Protein 3CLO (pdb70)

B-factor: mean 45.01, std 9.76, range [19.08, 94.49]

Sequence (746 aa):
GDVLQKEIDEVYATHPTAHEALDNGIVEQHQQFVRSLTEVNGGCAVISDLSNRKSYVTVHPWANFLGLTPEEAALSVIDSDEDCCIYRRIHPEDLVEKRLEYKFFQKTFSSPGERLKYRGRCRLRNEKGVYQYIDNLVQIQNTPAGNVWLIFCLYSLSADQRPEQGIYATITQERGEVETLSLSEEHRNILSEREKEILRCIRKGLSSKEIAATLYISVNTVNRHRQNILEKLSVGNSIEACRAAELKLLGDVLQKEIDEVYATHPTAHEALDNGIVEQHQQFVRSLTEVNGGCAVISDLSNRKSYVTVHPWANFLGLTPEEAALSVIDSDEDCIYRRIHPEDLVEKRLEYKFFQKTFSSPGERLKYRGRCRLRNEKGVYQYIDNLVQIQNTPAGNVWLIFCLYSLSADQRPEQGIYATITQERGEVETLSLSEEHRNILSEREKEILRCIRKGLSSKEIAATLYISVNTVNRHRQNILEKLSVGNSIEACRRAAELKLLGDVLQKEIDEVYATHPTAHEALDGIVEQHQQFVRSLTEVNGGCAVISDLSNRKSYYVTVHPWANFLGLTPEEAALSVIDSDEDCIYRRIHPEDLVEKRLEYKFFQKTFSSPGERLKYRGRCRLRNEKGVYQYIDNLVQIQNTPAGNVWLIFCCLYSLSADQRPEQGIYATITQERGEVETLSLSEEHRNILSEREKEILRCIRKGLSSKEIAATLYISVNTVNRHRQNILEKLSVGNSIEACRAAELKLL

Radius of gyration: 34.43 Å; Cα contacts (8 Å, |Δi|>4): 1252; chains: 3; bounding box: 107×83×59 Å

InterPro domains:
  IPR000792 Transcription regulator LuxR, C-terminal [PF00196] (196-250)
  IPR000792 Transcription regulator LuxR, C-terminal [PR00038] (197-211)
  IPR000792 Transcription regulator LuxR, C-terminal [PR00038] (211-227)
  IPR000792 Transcription regulator LuxR, C-terminal [PR00038] (227-239)
  IPR000792 Transcription regulator LuxR, C-terminal [PS00622] (211-238)
  IPR000792 Transcription regulator LuxR, C-terminal [PS50043] (190-255)
  IPR000792 Transcription regulator LuxR, C-terminal [SM00421] (194-251)
  IPR000792 Transcription regulator LuxR, C-terminal [cd06170] (197-253)
  IPR016032 Signal transduction response regulator, C-terminal effector [SSF46894] (186-255)
  IPR036388 Winged helix-like DNA-binding domain superfamily [G3DSA:1.10.10.10] (194-257)

Nearest PDB structures (foldseek):
  3clo-assembly1_B  TM=9.961E-01  e=3.033E-45  Bacteroides thetaiotaomicron VPI-5482
  3clo-assembly2_C-2  TM=9.655E-01  e=2.442E-40  Bacteroides thetaiotaomicron VPI-5482
  6kju-assembly1_A  TM=3.813E-01  e=4.235E-06  Vibrio cholerae
  6ide-assembly1_A  TM=3.424E-01  e=2.225E-06  Vibrio cholerae
  8f5z-assembly1_B  TM=4.839E-01  e=1.791E-01  Arabidopsis thaliana

Solvent-accessible surface area: 35758 Å² total

Structure (mmCIF, N/CA/C/O backbone):
data_3CLO
#
_entry.id   3CLO
#
_cell.length_a   233.650
_cell.length_b   233.650
_cell.length_c   125.273
_cell.angle_alpha   90.000
_cell.angle_beta   90.000
_cell.angle_gamma   120.000
#
_symmetry.space_group_name_H-M   'H 3 2'
#
loop_
_entity.id
_entity.type
_entity.pdbx_description
1 polymer 'Transcriptional regulator'
2 non-polymer 'CHLORIDE ION'
3 non-polymer 'SODIUM ION'
4 non-polymer GLYCEROL
5 water water
#
loop_
_atom_site.group_PDB
_atom_site.id
_atom_site.type_symbol
_atom_site.label_atom_id
_atom_site.label_alt_id
_atom_site.label_comp_id
_atom_site.label_asym_id
_atom_site.label_entity_id
_atom_site.label_seq_id
_atom_site.pdbx_PDB_ins_code
_atom_site.Cartn_x
_atom_site.Cartn_y
_atom_site.Cartn_z
_atom_site.occupancy
_atom_site.B_iso_or_equiv
_atom_site.auth_seq_id
_atom_site.auth_comp_id
_atom_site.auth_asym_id
_atom_site.auth_atom_id
_atom_site.pdbx_PDB_model_num
ATOM 1 N N . GLY A 1 1 ? -6.435 45.469 28.742 1.00 50.70 0 GLY A N 1
ATOM 2 C CA . GLY A 1 1 ? -5.852 44.183 29.194 1.00 49.12 0 GLY A CA 1
ATOM 3 C C . GLY A 1 1 ? -5.616 44.197 30.686 1.00 47.01 0 GLY A C 1
ATOM 4 O O . GLY A 1 1 ? -5.326 45.246 31.264 1.00 47.72 0 GLY A O 1
ATOM 13 N N . ASP A 1 3 ? -4.059 44.035 34.293 1.00 37.73 2 ASP A N 1
ATOM 14 C CA . ASP A 1 3 ? -2.785 44.511 34.813 1.00 36.84 2 ASP A CA 1
ATOM 15 C C . ASP A 1 3 ? -2.932 44.825 36.299 1.00 36.00 2 ASP A C 1
ATOM 16 O O . ASP A 1 3 ? -4.036 44.881 36.803 1.00 35.44 2 ASP A O 1
ATOM 21 N N . VAL A 1 4 ? -1.828 45.072 36.990 1.00 34.98 3 VAL A N 1
ATOM 22 C CA . VAL A 1 4 ? -1.894 45.489 38.384 1.00 35.11 3 VAL A CA 1
ATOM 23 C C . VAL A 1 4 ? -1.037 46.730 38.633 1.00 34.76 3 VAL A C 1
ATOM 24 O O . VAL A 1 4 ? -0.147 47.044 37.862 1.00 34.45 3 VAL A O 1
ATOM 28 N N . LEU A 1 5 ? -1.370 47.454 39.691 1.00 35.28 4 LEU A N 1
ATOM 29 C CA . LEU A 1 5 ? -0.582 48.572 40.183 1.00 36.06 4 LEU A CA 1
ATOM 30 C C . LEU A 1 5 ? -0.469 49.779 39.244 1.00 37.85 4 LEU A C 1
ATOM 31 O O . LEU A 1 5 ? 0.401 50.615 39.428 1.00 37.33 4 LEU A O 1
ATOM 36 N N . GLN A 1 6 ? -1.367 49.906 38.275 1.00 38.09 5 GLN A N 1
ATOM 37 C CA . GLN A 1 6 ? -1.278 51.008 37.331 1.00 39.63 5 GLN A CA 1
ATOM 38 C C . GLN A 1 6 ? -1.549 52.361 37.988 1.00 39.76 5 GLN A C 1
ATOM 39 O O . GLN A 1 6 ? -0.836 53.342 37.724 1.00 37.41 5 GLN A O 1
ATOM 45 N N . LYS A 1 7 ? -2.531 52.406 38.885 1.00 38.78 6 LYS A N 1
ATOM 46 C CA . LYS A 1 7 ? -2.789 53.614 39.645 1.00 39.21 6 LYS A CA 1
ATOM 47 C C . LYS A 1 7 ? -1.604 53.957 40.544 1.00 38.37 6 LYS A C 1
ATOM 48 O O . LYS A 1 7 ? -1.176 55.099 40.581 1.00 37.84 6 LYS A O 1
ATOM 54 N N . GLU A 1 8 ? -1.087 52.980 41.283 1.00 38.65 7 GLU A N 1
ATOM 55 C CA . GLU A 1 8 ? 0.019 53.225 42.218 1.00 38.13 7 GLU A CA 1
ATOM 56 C C . GLU A 1 8 ? 1.275 53.722 41.511 1.00 38.38 7 GLU A C 1
ATOM 57 O O . GLU A 1 8 ? 1.975 54.595 42.033 1.00 35.15 7 GLU A O 1
ATOM 63 N N . ILE A 1 9 ? 1.565 53.149 40.342 1.00 37.54 8 ILE A N 1
ATOM 64 C CA . ILE A 1 9 ? 2.762 53.514 39.577 1.00 38.80 8 ILE A CA 1
ATOM 65 C C . ILE A 1 9 ? 2.608 54.934 39.033 1.00 40.59 8 ILE A C 1
ATOM 66 O O . ILE A 1 9 ? 3.535 55.737 39.185 1.00 40.68 8 ILE A O 1
ATOM 71 N N . ASP A 1 10 ? 1.432 55.253 38.468 1.00 41.48 9 ASP A N 1
ATOM 72 C CA . ASP A 1 10 ? 1.118 56.608 37.992 1.00 41.65 9 ASP A CA 1
ATOM 73 C C . ASP A 1 10 ? 1.237 57.651 39.088 1.00 41.47 9 ASP A C 1
ATOM 74 O O . ASP A 1 10 ? 1.620 58.776 38.808 1.00 38.66 9 ASP A O 1
ATOM 79 N N . GLU A 1 11 ? 0.877 57.290 40.315 1.00 41.14 10 GLU A N 1
ATOM 80 C CA . GLU A 1 11 ? 1.056 58.179 41.461 1.00 43.31 10 GLU A CA 1
ATOM 81 C C . GLU A 1 11 ? 2.534 58.442 41.764 1.00 43.24 10 GLU A C 1
ATOM 82 O O . GLU A 1 11 ? 2.882 59.543 42.180 1.00 43.08 10 GLU A O 1
ATOM 88 N N . VAL A 1 12 ? 3.392 57.436 41.580 1.00 42.32 11 VAL A N 1
ATOM 89 C CA . VAL A 1 12 ? 4.846 57.610 41.752 1.00 40.17 11 VAL A CA 1
ATOM 90 C C . VAL A 1 12 ? 5.359 58.601 40.701 1.00 40.58 11 VAL A C 1
ATOM 91 O O . VAL A 1 12 ? 6.050 59.566 41.040 1.00 40.60 11 VAL A O 1
ATOM 95 N N . TYR A 1 13 ? 4.966 58.398 39.448 1.00 38.29 12 TYR A N 1
ATOM 96 C CA . TYR A 1 13 ? 5.329 59.305 38.375 1.00 40.27 12 TYR A CA 1
ATOM 97 C C . TYR A 1 13 ? 4.894 60.747 38.654 1.00 42.64 12 TYR A C 1
ATOM 98 O O . TYR A 1 13 ? 5.639 61.704 38.378 1.00 43.54 12 TYR A O 1
ATOM 107 N N . ALA A 1 14 ? 3.676 60.887 39.171 1.00 41.82 13 ALA A N 1
ATOM 108 C CA . ALA A 1 14 ? 3.088 62.184 39.491 1.00 41.76 13 ALA A CA 1
ATOM 109 C C . ALA A 1 14 ? 3.865 62.929 40.576 1.00 40.88 13 ALA A C 1
ATOM 110 O O . ALA A 1 14 ? 3.711 64.130 40.695 1.00 38.96 13 ALA A O 1
ATOM 112 N N . THR A 1 15 ? 4.679 62.228 41.368 1.00 41.36 14 THR A N 1
ATOM 113 C CA . THR A 1 15 ? 5.511 62.887 42.389 1.00 40.72 14 THR A CA 1
ATOM 114 C C . THR A 1 15 ? 6.668 63.709 41.774 1.00 41.58 14 THR A C 1
ATOM 115 O O . THR A 1 15 ? 7.309 64.482 42.488 1.00 41.15 14 THR A O 1
ATOM 119 N N . HIS A 1 16 ? 6.929 63.522 40.471 1.00 40.38 15 HIS A N 1
ATOM 120 C CA . HIS A 1 16 ? 7.948 64.266 39.725 1.00 40.40 15 HIS A CA 1
ATOM 121 C C . HIS A 1 16 ? 7.364 65.058 38.555 1.00 41.03 15 HIS A C 1
ATOM 122 O O . HIS A 1 16 ? 7.670 64.761 37.398 1.00 40.47 15 HIS A O 1
ATOM 129 N N . PRO A 1 17 ? 6.528 66.072 38.845 1.00 41.42 16 PRO A N 1
ATOM 130 C CA . PRO A 1 17 ? 5.981 66.897 37.779 1.00 42.76 16 PRO A CA 1
ATOM 131 C C . PRO A 1 17 ? 7.060 67.689 37.042 1.00 42.74 16 PRO A C 1
ATOM 132 O O . PRO A 1 17 ? 8.027 68.115 37.648 1.00 42.86 16 PRO A O 1
ATOM 136 N N . THR A 1 18 ? 6.884 67.849 35.737 1.00 43.91 17 THR A N 1
ATOM 137 C CA . THR A 1 18 ? 7.837 68.528 34.872 1.00 44.78 17 THR A CA 1
ATOM 138 C C . THR A 1 18 ? 7.183 69.523 33.902 1.00 45.78 17 THR A C 1
ATOM 139 O O . THR A 1 18 ? 7.827 70.010 32.982 1.00 44.33 17 THR A O 1
ATOM 143 N N . ALA A 1 19 ? 5.910 69.840 34.113 1.00 48.72 18 ALA A N 1
ATOM 144 C CA . ALA A 1 19 ? 5.170 70.734 33.206 1.00 50.93 18 ALA A CA 1
ATOM 145 C C . ALA A 1 19 ? 5.777 72.137 33.172 1.00 51.92 18 ALA A C 1
ATOM 146 O O . ALA A 1 19 ? 5.767 72.810 32.143 1.00 51.42 18 ALA A O 1
ATOM 148 N N . HIS A 1 20 ? 6.323 72.548 34.313 1.00 52.77 19 HIS A N 1
ATOM 149 C CA . HIS A 1 20 ? 6.983 73.849 34.473 1.00 52.13 19 HIS A CA 1
ATOM 150 C C . HIS A 1 20 ? 8.347 73.981 33.776 1.00 52.39 19 HIS A C 1
ATOM 151 O O . HIS A 1 20 ? 8.885 75.093 33.682 1.00 50.45 19 HIS A O 1
ATOM 158 N N . GLU A 1 21 ? 8.900 72.859 33.304 1.00 52.41 20 GLU A N 1
ATOM 159 C CA . GLU A 1 21 ? 10.209 72.826 32.641 1.00 52.49 20 GLU A CA 1
ATOM 160 C C . GLU A 1 21 ? 10.117 72.826 31.109 1.00 53.33 20 GLU A C 1
ATOM 161 O O . GLU A 1 21 ? 9.262 72.164 30.517 1.00 54.39 20 GLU A O 1
ATOM 167 N N . ALA A 1 22 ? 11.017 73.572 30.482 1.00 53.15 21 ALA A N 1
ATOM 168 C CA . ALA A 1 22 ? 11.156 73.597 29.039 1.00 53.95 21 ALA A CA 1
ATOM 169 C C . ALA A 1 22 ? 12.352 72.709 28.742 1.00 54.35 21 ALA A C 1
ATOM 170 O O . ALA A 1 22 ? 13.494 73.104 28.953 1.00 55.70 21 ALA A O 1
ATOM 172 N N . LEU A 1 23 ? 12.081 71.501 28.266 1.00 53.79 22 LEU A N 1
ATOM 173 C CA . LEU A 1 23 ? 13.102 70.477 28.092 1.00 52.97 22 LEU A CA 1
ATOM 174 C C . LEU A 1 23 ? 13.612 70.393 26.664 1.00 53.71 22 LEU A C 1
ATOM 175 O O . LEU A 1 23 ? 12.880 70.637 25.723 1.00 53.64 22 LEU A O 1
ATOM 180 N N . ASP A 1 24 ? 14.881 70.033 26.521 1.00 55.19 23 ASP A N 1
ATOM 181 C CA . ASP A 1 24 ? 15.525 69.914 25.218 1.00 55.66 23 ASP A CA 1
ATOM 182 C C . ASP A 1 24 ? 15.169 68.562 24.587 1.00 55.97 23 ASP A C 1
ATOM 183 O O . ASP A 1 24 ? 15.553 67.513 25.097 1.00 55.71 23 ASP A O 1
ATOM 188 N N . ASN A 1 25 ? 14.425 68.594 23.483 1.00 55.70 24 ASN A N 1
ATOM 189 C CA . ASN A 1 25 ? 14.059 67.368 22.772 1.00 55.97 24 ASN A CA 1
ATOM 190 C C . ASN A 1 25 ? 15.265 66.660 22.151 1.00 53.89 24 ASN A C 1
ATOM 191 O O . ASN A 1 25 ? 15.229 65.460 21.935 1.00 51.71 24 ASN A O 1
ATOM 196 N N . GLY A 1 26 ? 16.324 67.403 21.850 1.00 53.93 25 GLY A N 1
ATOM 197 C CA . GLY A 1 26 ? 17.551 66.809 21.319 1.00 54.06 25 GLY A CA 1
ATOM 198 C C . GLY A 1 26 ? 18.103 65.712 22.215 1.00 53.69 25 GLY A C 1
ATOM 199 O O . GLY A 1 26 ? 18.706 64.758 21.737 1.00 53.29 25 GLY A O 1
ATOM 200 N N . ILE A 1 27 ? 17.901 65.856 23.520 1.00 52.43 26 ILE A N 1
ATOM 201 C CA . ILE A 1 27 ? 18.323 64.848 24.474 1.00 52.04 26 ILE A CA 1
ATOM 202 C C . ILE A 1 27 ? 17.560 63.541 24.249 1.00 50.55 26 ILE A C 1
ATOM 203 O O . ILE A 1 27 ? 18.160 62.470 24.243 1.00 50.36 26 ILE A O 1
ATOM 208 N N . VAL A 1 28 ? 16.254 63.636 24.029 1.00 49.02 27 VAL A N 1
ATOM 209 C CA . VAL A 1 28 ? 15.419 62.452 23.824 1.00 48.36 27 VAL A CA 1
ATOM 210 C C . VAL A 1 28 ? 15.817 61.728 22.547 1.00 49.82 27 VAL A C 1
ATOM 211 O O . VAL A 1 28 ? 15.836 60.505 22.496 1.00 49.06 27 VAL A O 1
ATOM 215 N N . GLU A 1 29 ? 16.136 62.515 21.525 1.00 51.19 28 GLU A N 1
ATOM 216 C CA . GLU A 1 29 ? 16.519 62.035 20.199 1.00 52.43 28 GLU A CA 1
ATOM 217 C C . GLU A 1 29 ? 17.800 61.197 20.235 1.00 50.57 28 GLU A C 1
ATOM 218 O O . GLU A 1 29 ? 17.892 60.163 19.588 1.00 49.88 28 GLU A O 1
ATOM 224 N N . GLN A 1 30 ? 18.790 61.652 20.988 1.00 50.79 29 GLN A N 1
ATOM 225 C CA . GLN A 1 30 ? 20.030 60.897 21.153 1.00 51.16 29 GLN A CA 1
ATOM 226 C C . GLN A 1 30 ? 19.786 59.538 21.835 1.00 49.39 29 GLN A C 1
ATOM 227 O O . GLN A 1 30 ? 20.359 58.528 21.438 1.00 48.72 29 GLN A O 1
ATOM 233 N N . HIS A 1 31 ? 18.946 59.520 22.867 1.00 47.55 30 HIS A N 1
ATOM 234 C CA . HIS A 1 31 ? 18.593 58.267 23.548 1.00 45.80 30 HIS A CA 1
ATOM 235 C C . HIS A 1 31 ? 17.860 57.302 22.604 1.00 46.28 30 HIS A C 1
ATOM 236 O O . HIS A 1 31 ? 18.095 56.102 22.645 1.00 44.98 30 HIS A O 1
ATOM 243 N N . GLN A 1 32 ? 16.981 57.838 21.753 1.00 46.29 31 GLN A N 1
ATOM 244 C CA . GLN A 1 32 ? 16.254 57.023 20.767 1.00 46.24 31 GLN A CA 1
ATOM 245 C C . GLN A 1 32 ? 17.206 56.382 19.762 1.00 46.14 31 GLN A C 1
ATOM 246 O O . GLN A 1 32 ? 17.056 55.211 19.458 1.00 47.47 31 GLN A O 1
ATOM 252 N N . GLN A 1 33 ? 18.185 57.132 19.259 1.00 45.59 32 GLN A N 1
ATOM 253 C CA . GLN A 1 33 ? 19.173 56.573 18.334 1.00 46.83 32 GLN A CA 1
ATOM 254 C C . GLN A 1 33 ? 19.985 55.462 18.999 1.00 46.64 32 GLN A C 1
ATOM 255 O O . GLN A 1 33 ? 20.270 54.437 18.380 1.00 47.36 32 GLN A O 1
ATOM 261 N N . PHE A 1 34 ? 20.350 55.666 20.263 1.00 45.70 33 PHE A N 1
ATOM 262 C CA . PHE A 1 34 ? 21.077 54.659 21.027 1.00 44.08 33 PHE A CA 1
ATOM 263 C C . PHE A 1 34 ? 20.284 53.360 21.158 1.00 42.44 33 PHE A C 1
ATOM 264 O O . PHE A 1 34 ? 20.800 52.270 20.926 1.00 41.49 33 PHE A O 1
ATOM 272 N N . VAL A 1 35 ? 19.029 53.502 21.551 1.00 42.40 34 VAL A N 1
ATOM 273 C CA . VAL A 1 35 ? 18.149 52.370 21.814 1.00 43.50 34 VAL A CA 1
ATOM 274 C C . VAL A 1 35 ? 17.912 51.544 20.522 1.00 44.46 34 VAL A C 1
ATOM 275 O O . VAL A 1 35 ? 17.785 50.310 20.571 1.00 43.15 34 VAL A O 1
ATOM 279 N N . ARG A 1 36 ? 17.908 52.212 19.371 1.00 44.87 35 ARG A N 1
ATOM 280 C CA . ARG A 1 36 ? 17.812 51.505 18.097 1.00 46.29 35 ARG A CA 1
ATOM 281 C C . ARG A 1 36 ? 19.076 50.697 17.833 1.00 45.33 35 ARG A C 1
ATOM 282 O O . ARG A 1 36 ? 18.981 49.535 17.414 1.00 44.61 35 ARG A O 1
ATOM 290 N N . SER A 1 37 ? 20.246 51.313 18.065 1.00 43.66 36 SER A N 1
ATOM 291 C CA . SER A 1 37 ? 21.535 50.642 17.873 1.00 42.87 36 SER A CA 1
ATOM 292 C C . SER A 1 37 ? 21.679 49.430 18.792 1.00 42.29 36 SER A C 1
ATOM 293 O O . SER A 1 37 ? 22.285 48.412 18.416 1.00 41.18 36 SER A O 1
ATOM 296 N N . LEU A 1 38 ? 21.134 49.551 19.997 1.00 41.65 37 LEU A N 1
ATOM 297 C CA . LEU A 1 38 ? 21.162 48.471 20.972 1.00 41.05 37 LEU A CA 1
ATOM 298 C C . LEU A 1 38 ? 20.314 47.274 20.525 1.00 42.23 37 LEU A C 1
ATOM 299 O O . LEU A 1 38 ? 20.752 46.126 20.611 1.00 42.63 37 LEU A O 1
ATOM 304 N N . THR A 1 39 ? 19.108 47.530 20.023 1.00 42.09 38 THR A N 1
ATOM 305 C CA . THR A 1 39 ? 18.238 46.440 19.596 1.00 42.02 38 THR A CA 1
ATOM 306 C C . THR A 1 39 ? 18.852 45.678 18.411 1.00 43.01 38 THR A C 1
ATOM 307 O O . THR A 1 39 ? 18.592 44.490 18.220 1.00 43.41 38 THR A O 1
ATOM 311 N N . GLU A 1 40 ? 19.686 46.363 17.633 1.00 42.85 39 GLU A N 1
ATOM 312 C CA . GLU A 1 40 ? 20.377 45.747 16.508 1.00 44.17 39 GLU A CA 1
ATOM 313 C C . GLU A 1 40 ? 21.521 44.841 16.948 1.00 44.46 39 GLU A C 1
ATOM 314 O O . GLU A 1 40 ? 22.107 44.141 16.127 1.00 45.68 39 GLU A O 1
ATOM 320 N N . VAL A 1 41 ? 21.829 44.853 18.241 1.00 43.87 40 VAL A N 1
ATOM 321 C CA . VAL A 1 41 ? 22.810 43.969 18.822 1.00 43.42 40 VAL A CA 1
ATOM 322 C C . VAL A 1 41 ? 22.105 42.827 19.591 1.00 44.09 40 VAL A C 1
ATOM 323 O O . VAL A 1 41 ? 22.457 41.662 19.397 1.00 45.19 40 VAL A O 1
ATOM 327 N N . ASN A 1 42 ? 21.109 43.145 20.433 1.00 42.38 41 ASN A N 1
ATOM 328 C CA . ASN A 1 42 ? 20.398 42.100 21.216 1.00 41.59 41 ASN A CA 1
ATOM 329 C C . ASN A 1 42 ? 19.165 41.457 20.560 1.00 40.56 41 ASN A C 1
ATOM 330 O O . ASN A 1 42 ? 18.545 40.546 21.145 1.00 38.99 41 ASN A O 1
ATOM 335 N N . GLY A 1 43 ? 18.836 41.916 19.346 1.00 40.25 42 GLY A N 1
ATOM 336 C CA . GLY A 1 43 ? 17.706 41.392 18.558 1.00 38.85 42 GLY A CA 1
ATOM 337 C C . GLY A 1 43 ? 16.370 41.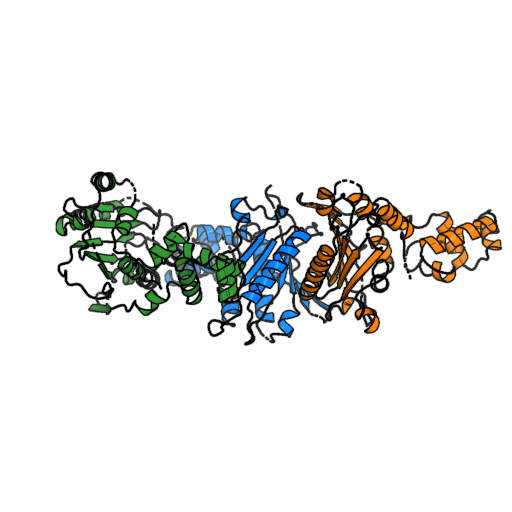486 19.271 1.00 39.17 42 GLY A C 1
ATOM 338 O O . GLY A 1 43 ? 15.448 40.712 18.993 1.00 39.34 42 GLY A O 1
ATOM 339 N N . GLY A 1 44 ? 16.253 42.472 20.159 1.00 39.17 43 GLY A N 1
ATOM 340 C CA . GLY A 1 44 ? 15.113 42.564 21.056 1.00 39.53 43 GLY A CA 1
ATOM 341 C C . GLY A 1 44 ? 14.232 43.781 20.874 1.00 39.76 43 GLY A C 1
ATOM 342 O O . GLY A 1 44 ? 14.004 44.243 19.754 1.00 39.05 43 GLY A O 1
ATOM 343 N N . CYS A 1 45 ? 13.754 44.289 22.009 1.00 41.10 44 CYS A N 1
ATOM 344 C CA . CYS A 1 45 ? 12.793 45.370 22.064 1.00 43.50 44 CYS A CA 1
ATOM 345 C C . CYS A 1 45 ? 13.120 46.358 23.194 1.00 44.37 44 CYS A C 1
ATOM 346 O O . CYS A 1 45 ? 13.355 45.954 24.338 1.00 42.76 44 CYS A O 1
ATOM 349 N N . ALA A 1 46 ? 13.121 47.651 22.847 1.00 44.90 45 ALA A N 1
ATOM 350 C CA . ALA A 1 46 ? 13.378 48.756 23.786 1.00 44.67 45 ALA A CA 1
ATOM 351 C C . ALA A 1 46 ? 12.164 49.689 23.847 1.00 45.72 45 ALA A C 1
ATOM 352 O O . ALA A 1 46 ? 11.562 49.991 22.817 1.00 46.34 45 ALA A O 1
ATOM 354 N N . VAL A 1 47 ? 11.777 50.079 25.064 1.00 46.93 46 VAL A N 1
ATOM 355 C CA . VAL A 1 47 ? 10.716 51.065 25.308 1.00 46.81 46 VAL A CA 1
ATOM 356 C C . VAL A 1 47 ? 11.299 52.216 26.147 1.00 47.92 46 VAL A C 1
ATOM 357 O O . VAL A 1 47 ? 11.940 51.980 27.176 1.00 48.27 46 VAL A O 1
ATOM 361 N N . ILE A 1 48 ? 11.132 53.452 25.669 1.00 47.13 47 ILE A N 1
ATOM 362 C CA . ILE A 1 48 ? 11.516 54.651 26.430 1.00 45.29 47 ILE A CA 1
ATOM 363 C C . ILE A 1 48 ? 10.228 55.377 26.836 1.00 44.92 47 ILE A C 1
ATOM 364 O O . ILE A 1 48 ? 9.496 55.866 25.985 1.00 44.74 47 ILE A O 1
ATOM 369 N N . SER A 1 49 ? 9.934 55.406 28.125 1.00 44.03 48 SER A N 1
ATOM 370 C CA . SER A 1 49 ? 8.828 56.187 28.642 1.00 43.90 48 SER A CA 1
ATOM 371 C C . SER A 1 49 ? 9.303 57.604 28.974 1.00 42.61 48 SER A C 1
ATOM 372 O O . SER A 1 49 ? 10.228 57.800 29.764 1.00 40.25 48 SER A O 1
ATOM 375 N N . ASP A 1 50 ? 8.651 58.580 28.355 1.00 42.14 49 ASP A N 1
ATOM 376 C CA . ASP A 1 50 ? 8.908 59.984 28.573 1.00 42.11 49 ASP A CA 1
ATOM 377 C C . ASP A 1 50 ? 7.838 60.520 29.528 1.00 41.17 49 ASP A C 1
ATOM 378 O O . ASP A 1 50 ? 6.688 60.714 29.143 1.00 40.46 49 ASP A O 1
ATOM 383 N N . LEU A 1 51 ? 8.219 60.740 30.782 1.00 42.07 50 LEU A N 1
ATOM 384 C CA . LEU A 1 51 ? 7.305 61.253 31.800 1.00 43.03 50 LEU A CA 1
ATOM 385 C C . LEU A 1 51 ? 6.881 62.693 31.546 1.00 45.33 50 LEU A C 1
ATOM 386 O O . LEU A 1 51 ? 5.879 63.123 32.129 1.00 45.66 50 LEU A O 1
ATOM 391 N N . SER A 1 52 ? 7.612 63.433 30.702 1.00 45.54 51 SER A N 1
ATOM 392 C CA . SER A 1 52 ? 7.274 64.841 30.441 1.00 46.87 51 SER A CA 1
ATOM 393 C C . SER A 1 52 ? 6.044 64.983 29.556 1.00 46.95 51 SER A C 1
ATOM 394 O O . SER A 1 52 ? 5.252 65.868 29.784 1.00 46.96 51 SER A O 1
ATOM 397 N N . ASN A 1 53 ? 5.875 64.107 28.570 1.00 47.79 52 ASN A N 1
ATOM 398 C CA . ASN A 1 53 ? 4.699 64.151 27.701 1.00 47.55 52 ASN A CA 1
ATOM 399 C C . ASN A 1 53 ? 3.826 62.887 27.756 1.00 48.99 52 ASN A C 1
ATOM 400 O O . ASN A 1 53 ? 2.868 62.753 26.994 1.00 47.61 52 ASN A O 1
ATOM 405 N N . ARG A 1 54 ? 4.156 61.968 28.659 1.00 50.25 53 ARG A N 1
ATOM 406 C CA . ARG A 1 54 ? 3.445 60.684 28.793 1.00 52.05 53 ARG A CA 1
ATOM 407 C C . ARG A 1 54 ? 3.351 59.844 27.503 1.00 50.75 53 ARG A C 1
ATOM 408 O O . ARG A 1 54 ? 2.375 59.131 27.292 1.00 50.90 53 ARG A O 1
ATOM 416 N N . LYS A 1 55 ? 4.369 59.933 26.655 1.00 49.93 54 LYS A N 1
ATOM 417 C CA . LYS A 1 55 ? 4.464 59.112 25.465 1.00 49.41 54 LYS A CA 1
ATOM 418 C C . LYS A 1 55 ? 5.548 58.060 25.681 1.00 50.43 54 LYS A C 1
ATOM 419 O O . LYS A 1 55 ? 6.433 58.229 26.519 1.00 48.93 54 LYS A O 1
ATOM 425 N N . SER A 1 56 ? 5.463 56.975 24.920 1.00 50.17 55 SER A N 1
ATOM 426 C CA . SER A 1 56 ? 6.485 55.936 24.925 1.00 50.06 55 SER A CA 1
ATOM 427 C C . SER A 1 56 ? 6.989 55.763 23.519 1.00 48.28 55 SER A C 1
ATOM 428 O O . SER A 1 56 ? 6.221 55.836 22.570 1.00 47.80 55 SER A O 1
ATOM 431 N N . TYR A 1 57 ? 8.284 55.546 23.383 1.00 46.78 56 TYR A N 1
ATOM 432 C CA . TYR A 1 57 ? 8.879 55.316 22.088 1.00 45.67 56 TYR A CA 1
ATOM 433 C C . TYR A 1 57 ? 9.333 53.854 22.084 1.00 45.84 56 TYR A C 1
ATOM 434 O O . TYR A 1 57 ? 10.243 53.477 22.820 1.00 45.00 56 TYR A O 1
ATOM 443 N N . VAL A 1 58 ? 8.667 53.040 21.267 1.00 45.03 57 VAL A N 1
ATOM 444 C CA . VAL A 1 58 ? 8.887 51.596 21.212 1.00 45.27 57 VAL A CA 1
ATOM 445 C C . VAL A 1 58 ? 9.675 51.189 19.965 1.00 45.06 57 VAL A C 1
ATOM 446 O O . VAL A 1 58 ? 9.299 51.562 18.861 1.00 46.45 57 VAL A O 1
ATOM 450 N N . THR A 1 59 ? 10.776 50.456 20.151 1.00 45.44 58 THR A N 1
ATOM 451 C CA . THR A 1 59 ? 11.563 49.900 19.038 1.00 45.40 58 THR A CA 1
ATOM 452 C C . THR A 1 59 ? 11.536 48.377 19.154 1.00 45.15 58 THR A C 1
ATOM 453 O O . THR A 1 59 ? 11.893 47.820 20.204 1.00 44.93 58 THR A O 1
ATOM 457 N N . VAL A 1 60 ? 11.088 47.711 18.091 1.00 42.91 59 VAL A N 1
ATOM 458 C CA . VAL A 1 60 ? 11.066 46.251 18.025 1.00 40.51 59 VAL A CA 1
ATOM 459 C C . VAL A 1 60 ? 11.944 45.853 16.854 1.00 40.84 59 VAL A C 1
ATOM 460 O O . VAL A 1 60 ? 11.694 46.267 15.724 1.00 39.05 59 VAL A O 1
ATOM 464 N N . HIS A 1 61 ? 12.986 45.072 17.125 1.00 40.10 60 HIS A N 1
ATOM 465 C CA . HIS A 1 61 ? 13.871 44.576 16.066 1.00 39.73 60 HIS A CA 1
ATOM 466 C C . HIS A 1 61 ? 13.185 43.427 15.301 1.00 38.77 60 HIS A C 1
ATOM 467 O O . HIS A 1 61 ? 12.406 42.686 15.885 1.00 39.45 60 HIS A O 1
ATOM 474 N N . PRO A 1 62 ? 13.454 43.290 13.989 1.00 39.14 61 PRO A N 1
ATOM 475 C CA . PRO A 1 62 ? 12.900 42.188 13.208 1.00 39.56 61 PRO A CA 1
ATOM 476 C C . PRO A 1 62 ? 13.127 40.773 13.761 1.00 39.03 61 PRO A C 1
ATOM 477 O O . PRO A 1 62 ? 12.312 39.872 13.491 1.00 39.84 61 PRO A O 1
ATOM 481 N N . TRP A 1 63 ? 14.217 40.566 14.505 1.00 38.85 62 TRP A N 1
ATOM 482 C CA . TRP A 1 63 ? 14.513 39.245 15.057 1.00 37.55 62 TRP A CA 1
ATOM 483 C C . TRP A 1 63 ? 13.813 38.977 16.380 1.00 37.72 62 TRP A C 1
ATOM 484 O O . TRP A 1 63 ? 13.952 37.878 16.920 1.00 38.31 62 TRP A O 1
ATOM 495 N N . ALA A 1 64 ? 13.060 39.954 16.893 1.00 37.25 63 ALA A N 1
ATOM 496 C CA . ALA A 1 64 ? 12.389 39.826 18.200 1.00 37.62 63 ALA A CA 1
ATOM 497 C C . ALA A 1 64 ? 11.088 39.026 18.109 1.00 37.62 63 ALA A C 1
ATOM 498 O O . ALA A 1 64 ? 10.037 39.464 18.572 1.00 39.28 63 ALA A O 1
ATOM 500 N N . ASN A 1 65 ? 11.184 37.829 17.539 1.00 38.02 64 ASN A N 1
ATOM 501 C CA . ASN A 1 65 ? 10.034 36.948 17.339 1.00 37.29 64 ASN A CA 1
ATOM 502 C C . ASN A 1 65 ? 9.521 36.362 18.657 1.00 38.05 64 ASN A C 1
ATOM 503 O O . ASN A 1 65 ? 8.362 35.947 18.764 1.00 38.12 64 ASN A O 1
ATOM 508 N N . PHE A 1 66 ? 10.384 36.362 19.668 1.00 37.63 65 PHE A N 1
ATOM 509 C CA . PHE A 1 66 ? 10.000 35.931 21.005 1.00 38.94 65 PHE A CA 1
ATOM 510 C C . PHE A 1 66 ? 8.879 36.792 21.596 1.00 39.74 65 PHE A C 1
ATOM 511 O O . PHE A 1 66 ? 8.283 36.407 22.598 1.00 42.13 65 PHE A O 1
ATOM 519 N N . LEU A 1 67 ? 8.625 37.970 21.020 1.00 41.21 66 LEU A N 1
ATOM 520 C CA . LEU A 1 67 ? 7.552 38.850 21.509 1.00 41.59 66 LEU A CA 1
ATOM 521 C C . LEU A 1 67 ? 6.175 38.373 21.061 1.00 41.98 66 LEU A C 1
ATOM 522 O O . LEU A 1 67 ? 5.193 38.627 21.737 1.00 41.68 66 LEU A O 1
ATOM 527 N N . GLY A 1 68 ? 6.098 37.704 19.911 1.00 42.90 67 GLY A N 1
ATOM 528 C CA . GLY A 1 68 ? 4.815 37.202 19.400 1.00 43.36 67 GLY A CA 1
ATOM 529 C C . GLY A 1 68 ? 3.912 38.284 18.829 1.00 44.93 67 GLY A C 1
ATOM 530 O O . GLY A 1 68 ? 2.707 38.079 18.682 1.00 44.31 67 GLY A O 1
ATOM 531 N N . LEU A 1 69 ? 4.489 39.441 18.504 1.00 46.57 68 LEU A N 1
ATOM 532 C CA . LEU A 1 69 ? 3.725 40.547 17.929 1.00 46.54 68 LEU A CA 1
ATOM 533 C C . LEU A 1 69 ? 3.288 40.194 16.513 1.00 47.52 68 LEU A C 1
ATOM 534 O O . LEU A 1 69 ? 3.853 39.307 15.872 1.00 48.56 68 LEU A O 1
ATOM 539 N N . THR A 1 70 ? 2.246 40.870 16.050 1.00 49.06 69 THR A N 1
ATOM 540 C CA . THR A 1 70 ? 1.809 40.770 14.665 1.00 49.41 69 THR A CA 1
ATOM 541 C C . THR A 1 70 ? 2.547 41.895 13.909 1.00 50.73 69 THR A C 1
ATOM 542 O O . THR A 1 70 ? 3.063 42.854 14.537 1.00 49.49 69 THR A O 1
ATOM 546 N N . PRO A 1 71 ? 2.630 41.776 12.565 1.00 52.64 70 PRO A N 1
ATOM 547 C CA . PRO A 1 71 ? 3.267 42.812 11.718 1.00 52.64 70 PRO A CA 1
ATOM 548 C C . PRO A 1 71 ? 2.900 44.279 12.072 1.00 52.17 70 PRO A C 1
ATOM 549 O O . PRO A 1 71 ? 3.805 45.122 12.237 1.00 51.10 70 PRO A O 1
ATOM 553 N N . GLU A 1 72 ? 1.598 44.563 12.207 1.00 52.50 71 GLU A N 1
ATOM 554 C CA . GLU A 1 72 ? 1.109 45.916 12.552 1.00 52.32 71 GLU A CA 1
ATOM 555 C C . GLU A 1 72 ? 1.650 46.416 13.904 1.00 53.08 71 GLU A C 1
ATOM 556 O O . GLU A 1 72 ? 2.075 47.587 14.011 1.00 53.52 71 GLU A O 1
ATOM 558 N N . GLU A 1 73 ? 1.666 45.520 14.906 1.00 52.45 72 GLU A N 1
ATOM 559 C CA . GLU A 1 73 ? 2.073 45.855 16.282 1.00 52.18 72 GLU A CA 1
ATOM 560 C C . GLU A 1 73 ? 3.569 46.161 16.426 1.00 53.44 72 GLU A C 1
ATOM 561 O O . GLU A 1 73 ? 3.988 46.800 17.437 1.00 53.09 72 GLU A O 1
ATOM 567 N N . ALA A 1 74 ? 4.365 45.641 15.471 1.00 53.21 73 ALA A N 1
ATOM 568 C CA . ALA A 1 74 ? 5.838 45.819 15.441 1.00 53.26 73 ALA A CA 1
ATOM 569 C C . ALA A 1 74 ? 6.182 47.163 14.793 1.00 53.72 73 ALA A C 1
ATOM 570 O O . ALA A 1 74 ? 7.090 47.880 15.264 1.00 52.88 73 ALA A O 1
ATOM 572 N N . ALA A 1 75 ? 5.438 47.477 13.719 1.00 53.55 74 ALA A N 1
ATOM 573 C CA . ALA A 1 75 ? 5.503 48.761 13.001 1.00 55.01 74 ALA A CA 1
ATOM 574 C C . ALA A 1 75 ? 5.485 49.996 13.926 1.00 56.75 74 ALA A C 1
ATOM 575 O O . ALA A 1 75 ? 6.078 51.036 13.574 1.00 57.54 74 ALA A O 1
ATOM 577 N N . LEU A 1 76 ? 4.798 49.887 15.076 1.00 58.14 75 LEU A N 1
ATOM 578 C CA . LEU A 1 76 ? 4.716 50.988 16.077 1.00 59.53 75 LEU A CA 1
ATOM 579 C C . LEU A 1 76 ? 6.102 51.519 16.491 1.00 59.39 75 LEU A C 1
ATOM 580 O O . LEU A 1 76 ? 7.029 50.732 16.750 1.00 60.80 75 LEU A O 1
ATOM 585 N N . SER A 1 77 ? 6.225 52.852 16.533 1.00 59.45 76 SER A N 1
ATOM 586 C CA . SER A 1 77 ? 7.460 53.540 16.964 1.00 59.68 76 SER A CA 1
ATOM 587 C C . SER A 1 77 ? 7.215 54.592 18.073 1.00 60.93 7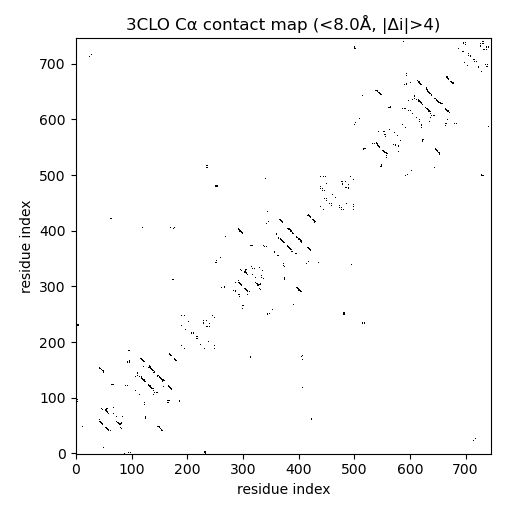6 SER A C 1
ATOM 588 O O . SER A 1 77 ? 8.103 54.858 18.875 1.00 60.19 76 SER A O 1
ATOM 591 N N . VAL A 1 78 ? 6.032 55.210 18.094 1.00 66.21 77 VAL A N 1
ATOM 592 C CA . VAL A 1 78 ? 5.638 56.137 19.173 1.00 68.71 77 VAL A CA 1
ATOM 593 C C . VAL A 1 78 ? 4.259 55.711 19.705 1.00 71.65 77 VAL A C 1
ATOM 594 O O . VAL A 1 78 ? 3.242 55.867 19.016 1.00 71.35 77 VAL A O 1
ATOM 598 N N . ILE A 1 79 ? 4.248 55.123 20.904 1.00 74.64 78 ILE A N 1
ATOM 599 C CA . ILE A 1 79 ? 3.010 54.760 21.603 1.00 76.35 78 ILE A CA 1
ATOM 600 C C . ILE A 1 79 ? 2.554 56.008 22.367 1.00 77.91 78 ILE A C 1
ATOM 601 O O . ILE A 1 79 ? 3.369 56.858 22.736 1.00 76.95 78 ILE A O 1
ATOM 605 N N . ASP A 1 80 ? 1.248 56.122 22.585 1.00 80.75 79 ASP A N 1
ATOM 606 C CA . ASP A 1 80 ? 0.667 57.297 23.239 1.00 82.25 79 ASP A CA 1
ATOM 607 C C . ASP A 1 80 ? 0.425 57.065 24.752 1.00 82.67 79 ASP A C 1
ATOM 608 O O . ASP A 1 80 ? -0.412 57.737 25.360 1.00 81.85 79 ASP A O 1
ATOM 613 N N . SER A 1 81 ? 1.183 56.134 25.345 1.00 83.63 80 SER A N 1
ATOM 614 C CA . SER A 1 81 ? 1.065 55.764 26.764 1.00 84.58 80 SER A CA 1
ATOM 615 C C . SER A 1 81 ? 2.440 55.789 27.431 1.00 85.56 80 SER A C 1
ATOM 616 O O . SER A 1 81 ? 3.446 56.061 26.774 1.00 86.98 80 SER A O 1
ATOM 625 N N . ASP A 1 83 ? 3.587 53.079 28.578 1.00 85.75 82 ASP A N 1
ATOM 626 C CA . ASP A 1 83 ? 3.929 51.687 28.364 1.00 84.15 82 ASP A CA 1
ATOM 627 C C . ASP A 1 83 ? 3.131 51.146 27.151 1.00 81.57 82 ASP A C 1
ATOM 628 O O . ASP A 1 83 ? 1.955 51.506 26.971 1.00 83.19 82 ASP A O 1
ATOM 633 N N . GLU A 1 84 ? 3.767 50.340 26.295 1.00 77.28 83 GLU A N 1
ATOM 634 C CA . GLU A 1 84 ? 3.069 49.789 25.107 1.00 73.91 83 GLU A CA 1
ATOM 635 C C . GLU A 1 84 ? 2.284 48.513 25.454 1.00 69.09 83 GLU A C 1
ATOM 636 O O . GLU A 1 84 ? 2.886 47.462 25.739 1.00 68.28 83 GLU A O 1
ATOM 638 N N . ASP A 1 85 ? 0.951 48.618 25.418 1.00 61.92 84 ASP A N 1
ATOM 639 C CA . ASP A 1 85 ? 0.048 47.527 25.821 1.00 58.56 84 ASP A CA 1
ATOM 640 C C . ASP A 1 85 ? 0.228 46.192 25.071 1.00 56.12 84 ASP A C 1
ATOM 641 O O . ASP A 1 85 ? -0.060 45.132 25.635 1.00 54.79 84 ASP A O 1
ATOM 643 N N . CYS A 1 86 ? 0.698 46.232 23.822 1.00 53.76 85 CYS A N 1
ATOM 644 C CA A CYS A 1 86 ? 0.830 45.007 23.029 0.70 53.86 85 CYS A CA 1
ATOM 645 C CA B CYS A 1 86 ? 0.853 45.014 23.021 0.30 52.02 85 CYS A CA 1
ATOM 646 C C . CYS A 1 86 ? 1.985 44.127 23.513 1.00 51.06 85 CYS A C 1
ATOM 647 O O . CYS A 1 86 ? 2.020 42.936 23.195 1.00 50.33 85 CYS A O 1
ATOM 652 N N . ILE A 1 87 ? 2.914 44.707 24.284 1.00 48.65 86 ILE A N 1
ATOM 653 C CA . ILE A 1 87 ? 4.044 43.951 24.840 1.00 47.52 86 ILE A CA 1
ATOM 654 C C . ILE A 1 87 ? 3.592 43.210 26.119 1.00 46.79 86 ILE A C 1
ATOM 655 O O . ILE A 1 87 ? 3.813 42.011 26.263 1.00 45.35 86 ILE A O 1
ATOM 660 N N . TYR A 1 88 ? 2.933 43.926 27.029 1.00 46.96 87 TYR A N 1
ATOM 661 C CA . TYR A 1 88 ? 2.494 43.343 28.313 1.00 47.94 87 TYR A CA 1
ATOM 662 C C . TYR A 1 88 ? 1.532 42.202 28.204 1.00 45.51 87 TYR A C 1
ATOM 663 O O . TYR A 1 88 ? 1.508 41.325 29.065 1.00 42.64 87 TYR A O 1
ATOM 672 N N . ARG A 1 89 ? 0.718 42.220 27.154 1.00 44.42 88 ARG A N 1
ATOM 673 C CA . ARG A 1 89 ? -0.264 41.162 26.940 1.00 45.73 88 ARG A CA 1
ATOM 674 C C . ARG A 1 89 ? 0.380 39.807 26.700 1.00 43.35 88 ARG A C 1
ATOM 675 O O . ARG A 1 89 ? -0.262 38.775 26.912 1.00 43.29 88 ARG A O 1
ATOM 680 N N . ARG A 1 90 ? 1.641 39.821 26.250 1.00 42.86 89 ARG A N 1
ATOM 681 C CA . ARG A 1 90 ? 2.391 38.604 25.897 1.00 39.66 89 ARG A CA 1
ATOM 682 C C . ARG A 1 90 ? 3.085 37.968 27.107 1.00 39.06 89 ARG A C 1
ATOM 683 O O . ARG A 1 90 ? 3.578 36.849 27.032 1.00 38.78 89 ARG A O 1
ATOM 691 N N . ILE A 1 91 ? 3.142 38.709 28.206 1.00 37.65 90 ILE A N 1
ATOM 692 C CA . ILE A 1 91 ? 3.777 38.259 29.426 1.00 36.90 90 ILE A CA 1
ATOM 693 C C . ILE A 1 91 ? 2.841 37.304 30.145 1.00 37.33 90 ILE A C 1
ATOM 694 O O . ILE A 1 91 ? 1.643 37.552 30.237 1.00 39.15 90 ILE A O 1
ATOM 699 N N . HIS A 1 92 ? 3.387 36.210 30.652 1.00 37.60 91 HIS A N 1
ATOM 700 C CA . HIS A 1 92 ? 2.615 35.266 31.450 1.00 36.67 91 HIS A CA 1
ATOM 701 C C . HIS A 1 92 ? 1.945 36.089 32.546 1.00 37.53 91 HIS A C 1
ATOM 702 O O . HIS A 1 92 ? 2.616 36.889 33.173 1.00 38.16 91 HIS A O 1
ATOM 709 N N . PRO A 1 93 ? 0.626 35.901 32.780 1.00 37.64 92 PRO A N 1
ATOM 710 C CA . PRO A 1 93 ? -0.096 36.729 33.754 1.00 36.91 92 PRO A CA 1
ATOM 711 C C . PRO A 1 93 ? 0.446 36.714 35.184 1.00 36.91 92 PRO A C 1
ATOM 712 O O . PRO A 1 93 ? 0.344 37.725 35.888 1.00 36.54 92 PRO A O 1
ATOM 716 N N . GLU A 1 94 ? 0.990 35.589 35.632 1.00 37.46 93 GLU A N 1
ATOM 717 C CA . GLU A 1 94 ? 1.555 35.525 36.973 1.00 37.94 93 GLU A CA 1
ATOM 718 C C . GLU A 1 94 ? 2.871 36.293 37.030 1.00 38.67 93 GLU A C 1
ATOM 719 O O . GLU A 1 94 ? 3.180 36.942 38.032 1.00 38.47 93 GLU A O 1
ATOM 725 N N . ASP A 1 95 ? 3.647 36.214 35.948 1.00 37.76 94 ASP A N 1
ATOM 726 C CA . ASP A 1 95 ? 4.915 36.924 35.875 1.00 37.52 94 ASP A CA 1
ATOM 727 C C . ASP A 1 95 ? 4.673 38.418 35.789 1.00 37.45 94 ASP A C 1
ATOM 728 O O . ASP A 1 95 ? 5.466 39.193 36.317 1.00 37.81 94 ASP A O 1
ATOM 733 N N . LEU A 1 96 ? 3.569 38.818 35.145 1.00 36.15 95 LEU A N 1
ATOM 734 C CA . LEU A 1 96 ? 3.192 40.224 35.043 1.00 36.60 95 LEU A CA 1
ATOM 735 C C . LEU A 1 96 ? 2.975 40.858 36.409 1.00 35.95 95 LEU A C 1
ATOM 736 O O . LEU A 1 96 ? 3.408 41.975 36.639 1.00 36.91 95 LEU A O 1
ATOM 741 N N . VAL A 1 97 ? 2.337 40.142 37.329 1.00 35.33 96 VAL A N 1
ATOM 742 C CA . VAL A 1 97 ? 2.102 40.679 38.672 1.00 35.71 96 VAL A CA 1
ATOM 743 C C . VAL A 1 97 ? 3.418 40.995 39.363 1.00 35.37 96 VAL A C 1
ATOM 744 O O . VAL A 1 97 ? 3.568 42.069 39.914 1.00 34.56 96 VAL A O 1
ATOM 748 N N . GLU A 1 98 ? 4.366 40.054 39.315 1.00 35.77 97 GLU A N 1
ATOM 749 C CA . GLU A 1 98 ? 5.689 40.243 39.916 1.00 36.75 97 GLU A CA 1
ATOM 750 C C . GLU A 1 98 ? 6.486 41.344 39.216 1.00 36.04 97 GLU A C 1
ATOM 751 O O . GLU A 1 98 ? 7.185 42.106 39.871 1.00 35.85 97 GLU A O 1
ATOM 757 N N . LYS A 1 99 ? 6.384 41.439 37.894 1.00 36.37 98 LYS A N 1
ATOM 758 C CA . LYS A 1 99 ? 7.060 42.510 37.160 1.00 35.94 98 LYS A CA 1
ATOM 759 C C . LYS A 1 99 ? 6.624 43.909 37.649 1.00 37.23 98 LYS A C 1
ATOM 760 O O . LYS A 1 99 ? 7.448 44.796 37.850 1.00 36.95 98 LYS A O 1
ATOM 766 N N . ARG A 1 100 ? 5.321 44.102 37.806 1.00 38.34 99 ARG A N 1
ATOM 767 C CA . ARG A 1 100 ? 4.771 45.365 38.300 1.00 36.63 99 ARG A CA 1
ATOM 768 C C . ARG A 1 100 ? 5.190 45.651 39.733 1.00 35.06 99 ARG A C 1
ATOM 769 O O . ARG A 1 100 ? 5.439 46.787 40.091 1.00 36.33 99 ARG A O 1
ATOM 777 N N . LEU A 1 101 ? 5.250 44.615 40.554 1.00 36.11 100 LEU A N 1
ATOM 778 C CA . LEU A 1 101 ? 5.691 44.763 41.934 1.00 36.76 100 LEU A CA 1
ATOM 779 C C . LEU A 1 101 ? 7.164 45.204 41.954 1.00 39.28 100 LEU A C 1
ATOM 780 O O . LEU A 1 101 ? 7.529 46.073 42.743 1.00 38.22 100 LEU A O 1
ATOM 793 N N . GLU A 1 103 ? 8.757 46.880 39.494 1.00 36.84 102 GLU A N 1
ATOM 794 C CA . GLU A 1 103 ? 8.736 48.269 38.978 1.00 37.77 102 GLU A CA 1
ATOM 795 C C . GLU A 1 103 ? 8.282 49.277 40.030 1.00 38.31 102 GLU A C 1
ATOM 796 O O . GLU A 1 103 ? 8.852 50.359 40.167 1.00 37.26 102 GLU A O 1
ATOM 802 N N . TYR A 1 104 ? 7.253 48.907 40.780 1.00 39.02 103 TYR A N 1
ATOM 803 C CA . TYR A 1 104 ? 6.706 49.789 41.777 1.00 38.18 103 TYR A CA 1
ATOM 804 C C . TYR A 1 104 ? 7.750 50.021 42.857 1.00 38.09 103 TYR A C 1
ATOM 805 O O . TYR A 1 104 ? 7.991 51.161 43.238 1.00 37.31 103 TYR A O 1
ATOM 814 N N . LYS A 1 105 ? 8.398 48.957 43.323 1.00 38.60 104 LYS A N 1
ATOM 815 C CA . LYS A 1 105 ? 9.442 49.099 44.339 1.00 39.62 104 LYS A CA 1
ATOM 816 C C . LYS A 1 105 ? 10.632 49.864 43.769 1.00 38.46 104 LYS A C 1
ATOM 817 O O . LYS A 1 105 ? 11.199 50.703 44.451 1.00 37.14 104 LYS A O 1
ATOM 823 N N . PHE A 1 106 ? 10.986 49.583 42.517 1.00 36.73 105 PHE A N 1
ATOM 824 C CA . PHE A 1 106 ? 12.112 50.248 41.879 1.00 37.52 105 PHE A CA 1
ATOM 825 C C . PHE A 1 106 ? 11.882 51.768 41.789 1.00 38.60 105 PHE A C 1
ATOM 826 O O . PHE A 1 106 ? 12.737 52.547 42.175 1.00 38.45 105 PHE A O 1
ATOM 834 N N . PHE A 1 107 ? 10.735 52.171 41.243 1.00 39.90 106 PHE A N 1
ATOM 835 C CA . PHE A 1 107 ? 10.378 53.581 41.129 1.00 39.16 106 PHE A CA 1
ATOM 836 C C . PHE A 1 107 ? 10.238 54.279 42.480 1.00 39.02 106 PHE A C 1
ATOM 837 O O . PHE A 1 107 ? 10.701 55.400 42.653 1.00 39.55 106 PHE A O 1
ATOM 845 N N . GLN A 1 108 ? 9.582 53.649 43.436 1.00 38.92 107 GLN A N 1
ATOM 846 C CA . GLN A 1 108 ? 9.488 54.261 44.752 1.00 39.54 107 GLN A CA 1
ATOM 847 C C . GLN A 1 108 ? 10.870 54.555 45.335 1.00 40.95 107 GLN A C 1
ATOM 848 O O . GLN A 1 108 ? 11.096 55.634 45.878 1.00 41.56 107 GLN A O 1
ATOM 854 N N . LYS A 1 109 ? 11.792 53.600 45.215 1.00 41.53 108 LYS A N 1
ATOM 855 C CA . LYS A 1 109 ? 13.172 53.776 45.692 1.00 42.42 108 LYS A CA 1
ATOM 856 C C . LYS A 1 109 ? 13.904 54.884 44.920 1.00 40.41 108 LYS A C 1
ATOM 857 O O . LYS A 1 109 ? 14.440 55.805 45.507 1.00 40.31 108 LYS A O 1
ATOM 863 N N . THR A 1 110 ? 13.889 54.806 43.597 1.00 39.92 109 THR A N 1
ATOM 864 C CA . THR A 1 110 ? 14.650 55.737 42.784 1.00 39.21 109 THR A CA 1
ATOM 865 C C . THR A 1 110 ? 14.115 57.183 42.810 1.00 39.50 109 THR A C 1
ATOM 866 O O . THR A 1 110 ? 14.907 58.115 42.808 1.00 39.19 109 THR A O 1
ATOM 870 N N . PHE A 1 111 ? 12.793 57.356 42.880 1.00 39.77 110 PHE A N 1
ATOM 871 C CA . PHE A 1 111 ? 12.140 58.683 42.838 1.00 39.34 110 PHE A CA 1
ATOM 872 C C . PHE A 1 111 ? 12.342 59.501 44.127 1.00 39.74 110 PHE A C 1
ATOM 873 O O . PHE A 1 111 ? 12.041 60.691 44.183 1.00 40.88 110 PHE A O 1
ATOM 881 N N . SER A 1 112 ? 12.875 58.847 45.145 1.00 39.21 111 SER A N 1
ATOM 882 C CA . SER A 1 112 ? 13.147 59.449 46.438 1.00 40.60 111 SER A CA 1
ATOM 883 C C . SER A 1 112 ? 14.651 59.746 46.627 1.00 40.09 111 SER A C 1
ATOM 884 O O . SER A 1 112 ? 15.057 60.319 47.643 1.00 40.92 111 SER A O 1
ATOM 895 N N . SER A 1 114 ? 18.548 61.188 45.019 1.00 42.19 113 SER A N 1
ATOM 896 C CA . SER A 1 114 ? 19.095 62.309 44.278 1.00 40.96 113 SER A CA 1
ATOM 897 C C . SER A 1 114 ? 19.207 61.963 42.803 1.00 39.22 113 SER A C 1
ATOM 898 O O . SER A 1 114 ? 19.286 60.791 42.437 1.00 38.35 113 SER A O 1
ATOM 901 N N . PRO A 1 115 ? 19.143 62.979 41.937 1.00 38.50 114 PRO A N 1
ATOM 902 C CA . PRO A 1 115 ? 19.275 62.739 40.510 1.00 39.06 114 PRO A CA 1
ATOM 903 C C . PRO A 1 115 ? 20.517 61.903 40.136 1.00 40.30 114 PRO A C 1
ATOM 904 O O . PRO A 1 115 ? 20.436 61.011 39.293 1.00 39.46 114 PRO A O 1
ATOM 908 N N . GLY A 1 116 ? 21.656 62.201 40.753 1.00 39.72 115 GLY A N 1
ATOM 909 C CA . GLY A 1 116 ? 22.897 61.472 40.492 1.00 39.48 115 GLY A CA 1
ATOM 910 C C . GLY A 1 116 ? 22.916 60.024 40.975 1.00 39.58 115 GLY A C 1
ATOM 911 O O . GLY A 1 116 ? 23.444 59.148 40.277 1.00 39.34 115 GLY A O 1
ATOM 912 N N . GLU A 1 117 ? 22.386 59.780 42.174 1.00 39.25 116 GLU A N 1
ATOM 913 C CA . GLU A 1 117 ? 22.349 58.425 42.748 1.00 40.87 116 GLU A CA 1
ATOM 914 C C . GLU A 1 117 ? 21.352 57.481 42.082 1.00 40.07 116 GLU A C 1
ATOM 915 O O . GLU A 1 117 ? 21.658 56.305 41.869 1.00 40.37 116 GLU A O 1
ATOM 921 N N . ARG A 1 118 ? 20.160 57.982 41.765 1.00 39.99 117 ARG A N 1
ATOM 922 C CA . ARG A 1 118 ? 19.097 57.148 41.179 1.00 37.70 117 ARG A CA 1
ATOM 923 C C . ARG A 1 118 ? 19.491 56.544 39.837 1.00 38.04 117 ARG A C 1
ATOM 924 O O . ARG A 1 118 ? 18.913 55.542 39.409 1.00 39.06 117 ARG A O 1
ATOM 932 N N . LEU A 1 119 ? 20.475 57.155 39.180 1.00 36.80 118 LEU A N 1
ATOM 933 C CA . LEU A 1 119 ? 21.002 56.659 37.911 1.00 37.10 118 LEU A CA 1
ATOM 934 C C . LEU A 1 119 ? 21.874 55.391 38.045 1.00 37.23 118 LEU A C 1
ATOM 935 O O . LEU A 1 119 ? 22.119 54.674 37.060 1.00 35.11 118 LEU A O 1
ATOM 940 N N . LYS A 1 120 ? 22.319 55.113 39.264 1.00 36.22 119 LYS A N 1
ATOM 941 C CA . LYS A 1 120 ? 23.202 53.984 39.542 1.00 36.43 119 LYS A CA 1
ATOM 942 C C . LYS A 1 120 ? 22.472 52.677 39.797 1.00 36.02 119 LYS A C 1
ATOM 943 O O . LYS A 1 120 ? 23.105 51.651 40.045 1.00 37.20 119 LYS A O 1
ATOM 949 N N . TYR A 1 121 ? 21.146 52.691 39.729 1.00 36.96 120 TYR A N 1
ATOM 950 C CA . TYR A 1 121 ? 20.338 51.488 39.997 1.00 36.26 120 TYR A CA 1
ATOM 951 C C . TYR A 1 121 ? 19.726 50.835 38.749 1.00 36.58 120 TYR A C 1
ATOM 952 O O . TYR A 1 121 ? 19.430 51.512 37.773 1.00 36.34 120 TYR A O 1
ATOM 961 N N . ARG A 1 122 ? 19.559 49.509 38.792 1.00 37.52 121 ARG A N 1
ATOM 962 C CA . ARG A 1 122 ? 18.905 48.760 37.724 1.00 36.51 121 ARG A CA 1
ATOM 963 C C . ARG A 1 122 ? 17.907 47.780 38.321 1.00 35.86 121 ARG A C 1
ATOM 964 O O . ARG A 1 122 ? 18.243 47.048 39.232 1.00 36.13 121 ARG A O 1
ATOM 972 N N . GLY A 1 123 ? 16.700 47.754 37.777 1.00 35.49 122 GLY A N 1
ATOM 973 C CA . GLY A 1 123 ? 15.700 46.742 38.138 1.00 35.87 122 GLY A CA 1
ATOM 974 C C . GLY A 1 123 ? 15.704 45.686 37.041 1.00 35.89 122 GLY A C 1
ATOM 975 O O . GLY A 1 123 ? 15.645 46.013 35.853 1.00 36.36 122 GLY A O 1
ATOM 976 N N . ARG A 1 124 ? 15.857 44.421 37.420 1.00 37.93 123 ARG A N 1
ATOM 977 C CA . ARG A 1 124 ? 15.917 43.341 36.437 1.00 37.35 123 ARG A CA 1
ATOM 978 C C . ARG A 1 124 ? 15.080 42.148 36.866 1.00 37.72 123 ARG A C 1
ATOM 979 O O . ARG A 1 124 ? 14.771 41.971 38.046 1.00 35.53 123 ARG A O 1
ATOM 987 N N . CYS A 1 125 ? 14.683 41.347 35.881 1.00 35.73 124 CYS A N 1
ATOM 988 C CA . CYS A 1 125 ? 13.914 40.129 36.127 1.00 36.15 124 CYS A CA 1
ATOM 989 C C . CYS A 1 125 ? 13.984 39.231 34.899 1.00 35.78 124 CYS A C 1
ATOM 990 O O . CYS A 1 125 ? 14.492 39.639 33.849 1.00 35.11 124 CYS A O 1
ATOM 993 N N . ARG A 1 126 ? 13.483 38.013 35.044 1.00 36.94 125 ARG A N 1
ATOM 994 C CA . ARG A 1 126 ? 13.408 37.052 33.920 1.00 37.66 125 ARG A CA 1
ATOM 995 C C . ARG A 1 126 ? 11.937 36.575 33.763 1.00 38.84 125 ARG A C 1
ATOM 996 O O . ARG A 1 126 ? 11.393 35.858 34.601 1.00 40.01 125 ARG A O 1
ATOM 1004 N N . LEU A 1 127 ? 11.313 37.005 32.671 1.00 38.98 126 LEU A N 1
ATOM 1005 C CA . LEU A 1 127 ? 9.877 36.845 32.432 1.00 39.70 126 LEU A CA 1
ATOM 1006 C C . LEU A 1 127 ? 9.584 35.775 31.416 1.00 38.30 126 LEU A C 1
ATOM 1007 O O . LEU A 1 127 ? 10.361 35.550 30.503 1.00 38.50 126 LEU A O 1
ATOM 1012 N N . ARG A 1 128 ? 8.423 35.157 31.544 1.00 36.68 127 ARG A N 1
ATOM 1013 C CA . ARG A 1 128 ? 7.913 34.300 30.471 1.00 35.73 127 ARG A CA 1
ATOM 1014 C C . ARG A 1 128 ? 7.090 35.155 29.516 1.00 35.73 127 ARG A C 1
ATOM 1015 O O . ARG A 1 128 ? 6.243 35.931 29.957 1.00 36.94 127 ARG A O 1
ATOM 1039 N N . ASN A 1 131 ? 5.622 33.556 22.343 1.00 39.82 130 ASN A N 1
ATOM 1040 C CA . ASN A 1 131 ? 6.067 33.847 20.977 1.00 40.93 130 ASN A CA 1
ATOM 1041 C C . ASN A 1 131 ? 4.939 33.645 19.938 1.00 42.54 130 ASN A C 1
ATOM 1042 O O . ASN A 1 131 ? 3.783 33.370 20.295 1.00 41.89 130 ASN A O 1
ATOM 1047 N N . GLU A 1 132 ? 5.289 33.773 18.657 1.00 43.92 131 GLU A N 1
ATOM 1048 C CA . GLU A 1 132 ? 4.331 33.638 17.548 1.00 45.40 131 GLU A CA 1
ATOM 1049 C C . GLU A 1 132 ? 3.642 32.260 17.525 1.00 44.62 131 GLU A C 1
ATOM 1050 O O . GLU A 1 132 ? 2.493 32.135 17.089 1.00 46.02 131 GLU A O 1
ATOM 1056 N N . LYS A 1 133 ? 4.337 31.238 18.012 1.00 45.03 132 LYS A N 1
ATOM 1057 C CA . LYS A 1 133 ? 3.809 29.878 18.034 1.00 46.56 132 LYS A CA 1
ATOM 1058 C C . LYS A 1 133 ? 3.063 29.523 19.319 1.00 45.33 132 LYS A C 1
ATOM 1059 O O . LYS A 1 133 ? 2.734 28.356 19.541 1.00 45.54 132 LYS A O 1
ATOM 1065 N N . GLY A 1 134 ? 2.813 30.514 20.168 1.00 44.99 133 GLY A N 1
ATOM 1066 C CA . GLY A 1 134 ? 2.072 30.300 21.404 1.00 43.43 133 GLY A CA 1
ATOM 1067 C C . GLY A 1 134 ? 2.823 29.571 22.499 1.00 43.07 133 GLY A C 1
ATOM 1068 O O . GLY A 1 134 ? 2.196 29.028 23.409 1.00 44.05 133 GLY A O 1
ATOM 1069 N N . VAL A 1 135 ? 4.158 29.576 22.440 1.00 42.73 134 VAL A N 1
ATOM 1070 C CA . VAL A 1 135 ? 4.981 28.939 23.471 1.00 40.92 134 VAL A CA 1
ATOM 1071 C C . VAL A 1 135 ? 5.719 29.996 24.303 1.00 39.71 134 VAL A C 1
ATOM 1072 O O . VAL A 1 135 ? 6.265 30.976 23.766 1.00 39.97 134 VAL A O 1
ATOM 1076 N N . TYR A 1 136 ? 5.721 29.799 25.619 1.00 36.72 135 TYR A N 1
ATOM 1077 C CA . TYR A 1 136 ? 6.403 30.709 26.517 1.00 37.23 135 TYR A CA 1
ATOM 1078 C C . TYR A 1 136 ? 7.909 30.484 26.453 1.00 36.99 135 TYR A C 1
ATOM 1079 O O . TYR A 1 136 ? 8.348 29.351 26.433 1.00 39.12 135 TYR A O 1
ATOM 1088 N N . GLN A 1 137 ? 8.687 31.566 26.388 1.00 37.46 136 GLN A N 1
ATOM 1089 C CA . GLN A 1 137 ? 10.153 31.499 26.487 1.00 36.97 136 GLN A CA 1
ATOM 1090 C C . GLN A 1 137 ? 10.574 32.513 27.535 1.00 36.55 136 GLN A C 1
ATOM 1091 O O . GLN A 1 137 ? 9.771 33.348 27.939 1.00 37.73 136 GLN A O 1
ATOM 1097 N N . TYR A 1 138 ? 11.818 32.427 27.996 1.00 36.26 137 TYR A N 1
ATOM 1098 C CA . TYR A 1 138 ? 12.326 33.323 29.054 1.00 35.70 137 TYR A CA 1
ATOM 1099 C C . TYR A 1 138 ? 13.026 34.546 28.481 1.00 34.72 137 TYR A C 1
ATOM 1100 O O . TYR A 1 138 ? 13.863 34.451 27.588 1.00 36.33 137 TYR A O 1
ATOM 1109 N N . ILE A 1 139 ? 12.638 35.705 28.997 1.00 33.88 138 ILE A N 1
ATOM 1110 C CA . ILE A 1 139 ? 13.076 36.988 28.482 1.00 33.85 138 ILE A CA 1
ATOM 1111 C C . ILE A 1 139 ? 13.718 37.777 29.605 1.00 34.98 138 ILE A C 1
ATOM 1112 O O . ILE A 1 139 ? 13.154 37.868 30.694 1.00 36.04 138 ILE A O 1
ATOM 1117 N N . ASP A 1 140 ? 14.903 38.325 29.356 1.00 35.86 139 ASP A N 1
ATOM 1118 C CA . ASP A 1 140 ? 15.545 39.201 30.330 1.00 36.54 139 ASP A CA 1
ATOM 1119 C C . ASP A 1 140 ? 14.900 40.559 30.194 1.00 37.35 139 ASP A C 1
ATOM 1120 O O . ASP A 1 140 ? 14.823 41.098 29.094 1.00 37.50 139 ASP A O 1
ATOM 1125 N N . ASN A 1 141 ? 14.443 41.124 31.305 1.00 36.68 140 ASN A N 1
ATOM 1126 C CA . ASN A 1 141 ? 13.799 42.436 31.278 1.00 37.33 140 ASN A CA 1
ATOM 1127 C C . ASN A 1 141 ? 14.587 43.406 32.177 1.00 37.31 140 ASN A C 1
ATOM 1128 O O . ASN A 1 141 ? 15.018 43.036 33.270 1.00 34.13 140 ASN A O 1
ATOM 1133 N N . LEU A 1 142 ? 14.780 44.631 31.684 1.00 37.59 141 LEU A N 1
ATOM 1134 C CA . LEU A 1 142 ? 15.469 45.696 32.417 1.00 37.53 141 LEU A CA 1
ATOM 1135 C C . LEU A 1 142 ? 14.576 46.927 32.566 1.00 37.53 141 LEU A C 1
ATOM 1136 O O . LEU A 1 142 ? 13.882 47.316 31.619 1.00 36.00 141 LEU A O 1
ATOM 1141 N N . VAL A 1 143 ? 14.590 47.522 33.756 1.00 39.01 142 VAL A N 1
ATOM 1142 C CA . VAL A 1 143 ? 13.956 48.843 34.012 1.00 39.14 142 VAL A CA 1
ATOM 1143 C C . VAL A 1 143 ? 15.033 49.736 34.638 1.00 38.20 142 VAL A C 1
ATOM 1144 O O . VAL A 1 143 ? 15.690 49.350 35.597 1.00 37.71 142 VAL A O 1
ATOM 1148 N N . GLN A 1 144 ? 15.266 50.903 34.046 1.00 40.16 143 GLN A N 1
ATOM 1149 C CA . GLN A 1 144 ? 16.304 51.815 34.537 1.00 40.27 143 GLN A CA 1
ATOM 1150 C C . GLN A 1 144 ? 15.945 53.286 34.279 1.00 39.00 143 GLN A C 1
ATOM 1151 O O . GLN A 1 144 ? 15.330 53.596 33.266 1.00 41.30 143 GLN A O 1
ATOM 1157 N N . ILE A 1 145 ? 16.328 54.177 35.192 1.00 39.11 144 ILE A N 1
ATOM 1158 C CA . ILE A 1 145 ? 16.185 55.613 34.967 1.00 38.57 144 ILE A CA 1
ATOM 1159 C C . ILE A 1 145 ? 17.305 55.957 33.989 1.00 38.88 144 ILE A C 1
ATOM 1160 O O . ILE A 1 145 ? 18.468 55.659 34.263 1.00 37.67 144 ILE A O 1
ATOM 1173 N N . GLN A 1 147 ? 17.442 59.255 32.236 1.00 40.29 146 GLN A N 1
ATOM 1174 C CA . GLN A 1 147 ? 17.659 60.696 32.094 1.00 39.75 146 GLN A CA 1
ATOM 1175 C C . GLN A 1 147 ? 16.797 61.476 33.065 1.00 38.27 146 GLN A C 1
ATOM 1176 O O . GLN A 1 147 ? 15.610 61.210 33.174 1.00 38.05 146 GLN A O 1
ATOM 1182 N N . ASN A 1 148 ? 17.421 62.435 33.755 1.00 39.69 147 ASN A N 1
ATOM 1183 C CA . ASN A 1 148 ? 16.744 63.398 34.624 1.00 38.12 147 ASN A CA 1
ATOM 1184 C C . ASN A 1 148 ? 16.661 64.770 33.955 1.00 38.64 147 ASN A C 1
ATOM 1185 O O . ASN A 1 148 ? 17.435 65.071 33.043 1.00 39.72 147 ASN A O 1
ATOM 1190 N N . THR A 1 149 ? 15.736 65.604 34.425 1.00 37.77 148 THR A N 1
ATOM 1191 C CA . THR A 1 149 ? 15.576 66.968 33.912 1.00 37.36 148 THR A CA 1
ATOM 1192 C C . THR A 1 149 ? 16.559 67.891 34.644 1.00 36.89 148 THR A C 1
ATOM 1193 O O . THR A 1 149 ? 17.085 67.525 35.693 1.00 34.32 148 THR A O 1
ATOM 1197 N N . PRO A 1 150 ? 16.807 69.098 34.105 1.00 37.24 149 PRO A N 1
ATOM 1198 C CA . PRO A 1 150 ? 17.690 70.025 34.820 1.00 37.04 149 PRO A CA 1
ATOM 1199 C C . PRO A 1 150 ? 17.274 70.293 36.272 1.00 37.54 149 PRO A C 1
ATOM 1200 O O . PRO A 1 150 ? 18.140 70.325 37.144 1.00 38.69 149 PRO A O 1
ATOM 1204 N N . ALA A 1 151 ? 15.974 70.444 36.533 1.00 36.43 150 ALA A N 1
ATOM 1205 C CA . ALA A 1 151 ? 15.465 70.689 37.892 1.00 36.80 150 ALA A CA 1
ATOM 1206 C C . ALA A 1 151 ? 15.536 69.468 38.840 1.00 38.63 150 ALA A C 1
ATOM 1207 O O . ALA A 1 151 ? 15.207 69.582 40.022 1.00 41.05 150 ALA A O 1
ATOM 1209 N N . GLY A 1 152 ? 15.912 68.298 38.335 1.00 38.65 151 GLY A N 1
ATOM 1210 C CA . GLY A 1 152 ? 16.092 67.131 39.199 1.00 38.96 151 GLY A CA 1
ATOM 1211 C C . GLY A 1 152 ? 15.022 66.052 39.176 1.00 39.75 151 GLY A C 1
ATOM 1212 O O . GLY A 1 152 ? 14.985 65.217 40.075 1.00 40.58 151 GLY A O 1
ATOM 1213 N N . ASN A 1 153 ? 14.173 66.041 38.148 1.00 39.45 152 ASN A N 1
ATOM 1214 C CA . ASN A 1 153 ? 13.099 65.045 38.027 1.00 39.33 152 ASN A CA 1
ATOM 1215 C C . ASN A 1 153 ? 13.426 63.932 37.040 1.00 38.89 152 ASN A C 1
ATOM 1216 O O . ASN A 1 153 ? 14.173 64.148 36.110 1.00 37.30 152 ASN A O 1
ATOM 1221 N N . VAL A 1 154 ? 12.842 62.753 37.236 1.00 39.74 153 VAL A N 1
ATOM 1222 C CA . VAL A 1 154 ? 12.946 61.680 36.245 1.00 39.14 153 VAL A CA 1
ATOM 1223 C C . VAL A 1 154 ? 12.247 62.157 34.954 1.00 40.14 153 VAL A C 1
ATOM 1224 O O . VAL A 1 154 ? 11.112 62.616 34.985 1.00 40.09 153 VAL A O 1
ATOM 1228 N N . TRP A 1 155 ? 12.952 62.042 33.835 1.00 39.41 154 TRP A N 1
ATOM 1229 C CA . TRP A 1 155 ? 12.479 62.471 32.533 1.00 39.55 154 TRP A CA 1
ATOM 1230 C C . TRP A 1 155 ? 12.195 61.239 31.665 1.00 39.02 154 TRP A C 1
ATOM 1231 O O . TRP A 1 155 ? 11.100 61.085 31.128 1.00 40.24 154 TRP A O 1
ATOM 1242 N N . LEU A 1 156 ? 13.201 60.384 31.511 1.00 40.21 155 LEU A N 1
ATOM 1243 C CA . LEU A 1 156 ? 13.102 59.185 30.675 1.00 39.82 155 LEU A CA 1
ATOM 1244 C C . LEU A 1 156 ? 13.381 57.894 31.449 1.00 39.10 155 LEU A C 1
ATOM 1245 O O . LEU A 1 156 ? 14.382 57.803 32.148 1.00 39.30 155 LEU A O 1
ATOM 1250 N N . ILE A 1 157 ? 12.495 56.911 31.287 1.00 39.17 156 ILE A N 1
ATOM 1251 C CA . ILE A 1 157 ? 12.680 55.554 31.824 1.00 40.01 156 ILE A CA 1
ATOM 1252 C C . ILE A 1 157 ? 12.898 54.598 30.646 1.00 39.81 156 ILE A C 1
ATOM 1253 O O . ILE A 1 157 ? 12.212 54.678 29.628 1.00 37.90 156 ILE A O 1
ATOM 1258 N N . PHE A 1 158 ? 13.887 53.721 30.804 1.00 39.84 157 PHE A N 1
ATOM 1259 C CA . PHE A 1 158 ? 14.327 52.808 29.765 1.00 41.89 157 PHE A CA 1
ATOM 1260 C C . PHE A 1 158 ? 13.947 51.380 30.174 1.00 42.54 157 PHE A C 1
ATOM 1261 O O . PHE A 1 158 ? 14.201 50.963 31.298 1.00 40.40 157 PHE A O 1
ATOM 1269 N N . CYS A 1 159 ? 13.278 50.671 29.262 1.00 43.72 158 CYS A N 1
ATOM 1270 C CA . CYS A 1 159 ? 12.936 49.260 29.433 1.00 45.72 158 CYS A CA 1
ATOM 1271 C C . CYS A 1 159 ? 13.500 48.446 28.306 1.00 44.36 158 CYS A C 1
ATOM 1272 O O . CYS A 1 159 ? 13.486 48.884 27.162 1.00 45.04 158 CYS A O 1
ATOM 1275 N N . LEU A 1 160 ? 13.984 47.253 28.616 1.00 41.78 159 LEU A N 1
ATOM 1276 C CA . LEU A 1 160 ? 14.589 46.422 27.580 1.00 39.72 159 LEU A CA 1
ATOM 1277 C C . LEU A 1 160 ? 14.101 44.992 27.742 1.00 37.81 159 LEU A C 1
ATOM 1278 O O . LEU A 1 160 ? 13.834 44.537 28.854 1.00 37.92 159 LEU A O 1
ATOM 1283 N N . TYR A 1 161 ? 13.919 44.320 26.609 1.00 37.98 160 TYR A N 1
ATOM 1284 C CA . TYR A 1 161 ? 13.510 42.917 26.560 1.00 39.15 160 TYR A CA 1
ATOM 1285 C C . TYR A 1 161 ? 14.423 42.204 25.570 1.00 39.06 160 TYR A C 1
ATOM 1286 O O . TYR A 1 161 ? 14.618 42.669 24.455 1.00 39.32 160 TYR A O 1
ATOM 1295 N N . SER A 1 162 ? 14.992 41.079 25.980 1.00 39.23 161 SER A N 1
ATOM 1296 C CA . SER A 1 162 ? 15.751 40.241 25.057 1.00 38.32 161 SER A CA 1
ATOM 1297 C C . SER A 1 162 ? 15.699 38.796 25.511 1.00 35.97 161 SER A C 1
ATOM 1298 O O . SER A 1 162 ? 15.466 38.518 26.688 1.00 36.48 161 SER A O 1
ATOM 1301 N N . LEU A 1 163 ? 15.909 37.885 24.563 1.00 36.56 162 LEU A N 1
ATOM 1302 C CA . LEU A 1 163 ? 15.838 36.448 24.830 1.00 36.37 162 LEU A CA 1
ATOM 1303 C C . LEU A 1 163 ? 16.928 36.068 25.824 1.00 36.42 162 LEU A C 1
ATOM 1304 O O . LEU A 1 163 ? 18.112 36.291 25.559 1.00 35.81 162 LEU A O 1
ATOM 1309 N N . SER A 1 164 ? 16.530 35.525 26.974 1.00 35.91 163 SER A N 1
ATOM 1310 C CA . SER A 1 164 ? 17.494 35.151 27.998 1.00 35.69 163 SER A CA 1
ATOM 1311 C C . SER A 1 164 ? 18.370 33.967 27.602 1.00 36.71 163 SER A C 1
ATOM 1312 O O . SER A 1 164 ? 17.938 33.061 26.887 1.00 35.90 163 SER A O 1
ATOM 1315 N N . ALA A 1 165 ? 19.606 33.984 28.096 1.00 37.98 164 ALA A N 1
ATOM 1316 C CA . ALA A 1 165 ? 20.522 32.846 27.960 1.00 37.87 164 ALA A CA 1
ATOM 1317 C C . ALA A 1 165 ? 20.058 31.709 28.879 1.00 38.14 164 ALA A C 1
ATOM 1318 O O . ALA A 1 165 ? 20.400 30.545 28.654 1.00 38.10 164 ALA A O 1
ATOM 1320 N N . ASP A 1 166 ? 19.283 32.049 29.912 1.00 37.48 165 ASP A N 1
ATOM 1321 C CA . ASP A 1 166 ? 18.733 31.046 30.834 1.00 37.10 165 ASP A CA 1
ATOM 1322 C C . ASP A 1 166 ? 17.262 30.702 30.511 1.00 37.04 165 ASP A C 1
ATOM 1323 O O . ASP A 1 166 ? 16.369 31.523 30.684 1.00 36.24 165 ASP A O 1
ATOM 1328 N N . GLN A 1 167 ? 17.025 29.479 30.041 1.00 37.01 166 GLN A N 1
ATOM 1329 C CA . GLN A 1 167 ? 15.692 29.023 29.679 1.00 37.40 166 GLN A CA 1
ATOM 1330 C C . GLN A 1 167 ? 15.180 27.965 30.640 1.00 37.53 166 GLN A C 1
ATOM 1331 O O . GLN A 1 167 ? 14.191 27.293 30.353 1.00 39.52 166 GLN A O 1
ATOM 1337 N N . ARG A 1 168 ? 15.841 27.830 31.785 1.00 38.04 167 ARG A N 1
ATOM 1338 C CA . ARG A 1 168 ? 15.425 26.896 32.822 1.00 39.74 167 ARG A CA 1
ATOM 1339 C C . ARG A 1 168 ? 14.297 27.480 33.674 1.00 40.20 167 ARG A C 1
ATOM 1340 O O . ARG A 1 168 ? 14.400 28.607 34.147 1.00 41.66 167 ARG A O 1
ATOM 1348 N N . PRO A 1 169 ? 13.231 26.702 33.915 1.00 40.45 168 PRO A N 1
ATOM 1349 C CA . PRO A 1 169 ? 12.145 27.217 34.742 1.00 40.06 168 PRO A CA 1
ATOM 1350 C C . PRO A 1 169 ? 12.533 27.364 36.211 1.00 40.30 168 PRO A C 1
ATOM 1351 O O . PRO A 1 169 ? 13.321 26.583 36.704 1.00 42.20 168 PRO A O 1
ATOM 1355 N N . GLU A 1 170 ? 11.998 28.375 36.883 1.00 40.42 169 GLU A N 1
ATOM 1356 C CA . GLU A 1 170 ? 12.158 28.529 38.331 1.00 42.14 169 GLU A CA 1
ATOM 1357 C C . GLU A 1 170 ? 10.984 29.318 38.868 1.00 41.61 169 GLU A C 1
ATOM 1358 O O . GLU A 1 170 ? 10.387 30.118 38.141 1.00 42.55 169 GLU A O 1
ATOM 1364 N N . GLN A 1 171 ? 10.637 29.075 40.128 1.00 42.20 170 GLN A N 1
ATOM 1365 C CA . GLN A 1 171 ? 9.510 29.761 40.758 1.00 43.35 170 GLN A CA 1
ATOM 1366 C C . GLN A 1 171 ? 9.798 31.260 40.770 1.00 42.84 170 GLN A C 1
ATOM 1367 O O . GLN A 1 171 ? 10.790 31.688 41.345 1.00 46.28 170 GLN A O 1
ATOM 1370 N N . GLY A 1 172 ? 8.965 32.047 40.095 1.00 41.34 171 GLY A N 1
ATOM 1371 C CA . GLY A 1 172 ? 9.124 33.500 40.061 1.00 39.08 171 GLY A CA 1
ATOM 1372 C C . GLY A 1 172 ? 10.044 34.040 38.969 1.00 38.65 171 GLY A C 1
ATOM 1373 O O . GLY A 1 172 ? 10.688 33.288 38.225 1.00 38.10 171 GLY A O 1
ATOM 1374 N N . ILE A 1 173 ? 10.105 35.368 38.899 1.00 37.90 172 ILE A N 1
ATOM 1375 C CA . ILE A 1 173 ? 10.859 36.094 37.872 1.00 37.22 172 ILE A CA 1
ATOM 1376 C C . ILE A 1 173 ? 12.259 36.540 38.337 1.00 36.71 172 ILE A C 1
ATOM 1377 O O . ILE A 1 173 ? 12.956 37.255 37.630 1.00 39.58 172 ILE A O 1
ATOM 1382 N N . TYR A 1 174 ? 12.675 36.077 39.510 1.00 37.03 173 TYR A N 1
ATOM 1383 C CA . TYR A 1 174 ? 13.967 36.417 40.107 1.00 36.38 173 TYR A CA 1
ATOM 1384 C C . TYR A 1 174 ? 14.251 37.911 39.986 1.00 34.71 173 TYR A C 1
ATOM 1385 O O . TYR A 1 174 ? 15.246 38.329 39.422 1.00 35.86 173 TYR A O 1
ATOM 1394 N N . ALA A 1 175 ? 13.340 38.713 40.528 1.00 33.86 174 ALA A N 1
ATOM 1395 C CA . ALA A 1 175 ? 13.439 40.159 40.436 1.00 34.43 174 ALA A CA 1
ATOM 1396 C C . ALA A 1 175 ? 14.603 40.631 41.281 1.00 34.38 174 ALA A C 1
ATOM 1397 O O . ALA A 1 175 ? 14.791 40.150 42.400 1.00 32.66 174 ALA A O 1
ATOM 1399 N N . THR A 1 176 ? 15.397 41.550 40.741 1.00 35.11 175 THR A N 1
ATOM 1400 C CA . THR A 1 176 ? 16.538 42.106 41.460 1.00 34.93 175 THR A CA 1
ATOM 1401 C C . THR A 1 176 ? 16.601 43.629 41.293 1.00 35.04 175 THR A C 1
ATOM 1402 O O . THR A 1 176 ? 16.061 44.179 40.319 1.00 36.10 175 THR A O 1
ATOM 1406 N N . ILE A 1 177 ? 17.254 44.286 42.253 1.00 36.80 176 ILE A N 1
ATOM 1407 C CA . ILE A 1 177 ? 17.630 45.712 42.165 1.00 36.88 176 ILE A CA 1
ATOM 1408 C C . ILE A 1 177 ? 19.139 45.786 42.454 1.00 37.26 176 ILE A C 1
ATOM 1409 O O . ILE A 1 177 ? 19.608 45.394 43.539 1.00 36.20 176 ILE A O 1
ATOM 1414 N N . THR A 1 178 ? 19.879 46.287 41.472 1.00 37.01 177 THR A N 1
ATOM 1415 C CA . THR A 1 178 ? 21.339 46.332 41.490 1.00 36.85 177 THR A CA 1
ATOM 1416 C C . THR A 1 178 ? 21.842 47.767 41.612 1.00 38.09 177 THR A C 1
ATOM 1417 O O . THR A 1 178 ? 21.367 48.646 40.898 1.00 36.74 177 THR A O 1
ATOM 1421 N N . GLN A 1 179 ? 22.764 48.011 42.552 1.00 36.78 178 GLN A N 1
ATOM 1422 C CA . GLN A 1 179 ? 23.485 49.285 42.611 1.00 35.76 178 GLN A CA 1
ATOM 1423 C C . GLN A 1 179 ? 24.828 48.999 41.925 1.00 36.48 178 GLN A C 1
ATOM 1424 O O . GLN A 1 179 ? 25.687 48.279 42.448 1.00 34.10 178 GLN A O 1
ATOM 1438 N N . GLU A 1 181 ? 27.620 50.760 41.013 1.00 35.62 180 GLU A N 1
ATOM 1439 C CA . GLU A 1 181 ? 28.920 51.257 41.445 1.00 37.27 180 GLU A CA 1
ATOM 1440 C C . GLU A 1 181 ? 29.393 50.572 42.726 1.00 36.74 180 GLU A C 1
ATOM 1441 O O . GLU A 1 181 ? 30.580 50.350 42.909 1.00 37.25 180 GLU A O 1
ATOM 1447 N N . ARG A 1 182 ? 28.459 50.249 43.609 1.00 38.33 181 ARG A N 1
ATOM 1448 C CA . ARG A 1 182 ? 28.786 49.526 44.842 1.00 38.29 181 ARG A CA 1
ATOM 1449 C C . ARG A 1 182 ? 28.835 48.020 44.628 1.00 38.39 181 ARG A C 1
ATOM 1450 O O . ARG A 1 182 ? 29.172 47.299 45.548 1.00 37.67 181 ARG A O 1
ATOM 1455 N N . GLY A 1 183 ? 28.482 47.538 43.434 1.00 39.25 182 GLY A N 1
ATOM 1456 C CA . GLY A 1 183 ? 28.468 46.089 43.150 1.00 38.97 182 GLY A CA 1
ATOM 1457 C C . GLY A 1 183 ? 27.499 45.343 44.056 1.00 40.13 182 GLY A C 1
ATOM 1458 O O . GLY A 1 183 ? 27.863 44.324 44.633 1.00 40.15 182 GLY A O 1
ATOM 1459 N N . GLU A 1 184 ? 26.276 45.859 44.200 1.00 40.09 183 GLU A N 1
ATOM 1460 C CA . GLU A 1 184 ? 25.280 45.284 45.134 1.00 40.26 183 GLU A CA 1
ATOM 1461 C C . GLU A 1 184 ? 24.024 44.827 44.395 1.00 38.39 183 GLU A C 1
ATOM 1462 O O . GLU A 1 184 ? 23.365 45.636 43.755 1.00 39.28 183 GLU A O 1
ATOM 1468 N N . VAL A 1 185 ? 23.682 43.544 44.513 1.00 37.84 184 VAL A N 1
ATOM 1469 C CA . VAL A 1 185 ? 22.499 42.973 43.881 1.00 38.48 184 VAL A CA 1
ATOM 1470 C C . VAL A 1 185 ? 21.542 42.495 44.967 1.00 39.11 184 VAL A C 1
ATOM 1471 O O . VAL A 1 185 ? 21.867 41.597 45.740 1.00 42.29 184 VAL A O 1
ATOM 1475 N N . GLU A 1 186 ? 20.391 43.153 45.069 1.00 38.56 185 GLU A N 1
ATOM 1476 C CA . GLU A 1 186 ? 19.380 42.822 46.080 1.00 40.09 185 GLU A CA 1
ATOM 1477 C C . GLU A 1 186 ? 18.316 41.997 45.386 1.00 38.67 185 GLU A C 1
ATOM 1478 O O . GLU A 1 186 ? 17.780 42.423 44.356 1.00 38.21 185 GLU A O 1
ATOM 1484 N N . THR A 1 187 ? 18.036 40.816 45.925 1.00 39.04 186 THR A N 1
ATOM 1485 C CA . THR A 1 187 ? 16.985 39.953 45.386 1.00 39.50 186 THR A CA 1
ATOM 1486 C C . THR A 1 187 ? 15.676 40.339 46.081 1.00 41.32 186 THR A C 1
ATOM 1487 O O . THR A 1 187 ? 15.664 40.548 47.281 1.00 40.05 186 THR A O 1
ATOM 1491 N N . LEU A 1 188 ? 14.599 40.508 45.314 1.00 42.41 187 LEU A N 1
ATOM 1492 C CA . LEU A 1 188 ? 13.300 40.864 45.895 1.00 43.20 187 LEU A CA 1
ATOM 1493 C C . LEU A 1 188 ? 12.458 39.607 46.187 1.00 44.65 187 LEU A C 1
ATOM 1494 O O . LEU A 1 188 ? 12.438 38.666 45.405 1.00 44.20 187 LEU A O 1
ATOM 1499 N N . SER A 1 189 ? 11.814 39.579 47.348 1.00 48.25 188 SER A N 1
ATOM 1500 C CA . SER A 1 189 ? 10.888 38.496 47.711 1.00 52.25 188 SER A CA 1
ATOM 1501 C C . SER A 1 189 ? 9.484 39.100 47.642 1.00 53.39 188 SER A C 1
ATOM 1502 O O . SER A 1 189 ? 9.109 39.924 48.487 1.00 53.96 188 SER A O 1
ATOM 1505 N N . LEU A 1 190 ? 8.726 38.690 46.627 1.00 53.17 189 LEU A N 1
ATOM 1506 C CA . LEU A 1 190 ? 7.481 39.365 46.252 1.00 53.15 189 LEU A CA 1
ATOM 1507 C C . LEU A 1 190 ? 6.163 38.629 46.575 1.00 55.51 189 LEU A C 1
ATOM 1508 O O . LEU A 1 190 ? 5.092 39.179 46.323 1.00 54.03 189 LEU A O 1
ATOM 1513 N N . SER A 1 191 ? 6.251 37.418 47.134 1.00 57.36 190 SER A N 1
ATOM 1514 C CA . SER A 1 191 ? 5.073 36.570 47.431 1.00 58.83 190 SER A CA 1
ATOM 1515 C C . SER A 1 191 ? 4.022 37.172 48.366 1.00 59.53 190 SER A C 1
ATOM 1516 O O . SER A 1 191 ? 2.827 36.990 48.152 1.00 58.82 190 SER A O 1
ATOM 1519 N N . GLU A 1 192 ? 4.463 37.862 49.410 1.00 60.14 191 GLU A N 1
ATOM 1520 C CA . GLU A 1 192 ? 3.535 38.454 50.359 1.00 61.41 191 GLU A CA 1
ATOM 1521 C C . GLU A 1 192 ? 2.797 39.648 49.734 1.00 60.71 191 GLU A C 1
ATOM 1522 O O . GLU A 1 192 ? 1.600 39.824 49.965 1.00 60.17 191 GLU A O 1
ATOM 1528 N N . GLU A 1 193 ? 3.501 40.452 48.937 1.00 58.64 192 GLU A N 1
ATOM 1529 C CA . GLU A 1 193 ? 2.865 41.568 48.228 1.00 58.10 192 GLU A CA 1
ATOM 1530 C C . GLU A 1 193 ? 1.886 41.058 47.155 1.00 55.07 192 GLU A C 1
ATOM 1531 O O . GLU A 1 193 ? 0.822 41.640 46.969 1.00 54.66 192 GLU A O 1
ATOM 1537 N N . HIS A 1 194 ? 2.256 39.975 46.469 1.00 52.08 193 HIS A N 1
ATOM 1538 C CA . HIS A 1 194 ? 1.422 39.330 45.445 1.00 51.58 193 HIS A CA 1
ATOM 1539 C C . HIS A 1 194 ? 0.070 38.896 46.043 1.00 52.69 193 HIS A C 1
ATOM 1540 O O . HIS A 1 194 ? -0.996 39.168 45.478 1.00 49.94 193 HIS A O 1
ATOM 1547 N N . ARG A 1 195 ? 0.135 38.236 47.199 1.00 54.06 194 ARG A N 1
ATOM 1548 C CA . ARG A 1 195 ? -1.055 37.771 47.916 1.00 54.41 194 ARG A CA 1
ATOM 1549 C C . ARG A 1 195 ? -1.865 38.929 48.512 1.00 53.40 194 ARG A C 1
ATOM 1550 O O . ARG A 1 195 ? -2.977 38.718 48.982 1.00 53.94 194 ARG A O 1
ATOM 1553 N N . ASN A 1 196 ? -1.315 40.145 48.475 1.00 50.83 195 ASN A N 1
ATOM 1554 C CA . ASN A 1 196 ? -1.990 41.320 49.007 1.00 49.23 195 ASN A CA 1
ATOM 1555 C C . ASN A 1 196 ? -2.397 42.395 47.985 1.00 44.52 195 ASN A C 1
ATOM 1556 O O . ASN A 1 196 ? -2.813 43.459 48.379 1.00 43.56 195 ASN A O 1
ATOM 1561 N N . ILE A 1 197 ? -2.307 42.097 46.691 1.00 40.75 196 ILE A N 1
ATOM 1562 C CA . ILE A 1 197 ? -2.813 42.981 45.639 1.00 38.31 196 ILE A CA 1
ATOM 1563 C C . ILE A 1 197 ? -4.312 43.270 45.921 1.00 37.34 196 ILE A C 1
ATOM 1564 O O . ILE A 1 197 ? -4.755 44.410 45.840 1.00 36.34 196 ILE A O 1
ATOM 1569 N N . LEU A 1 198 ? -5.066 42.227 46.275 1.00 35.06 197 LEU A N 1
ATOM 1570 C CA . LEU A 1 198 ? -6.447 42.351 46.688 1.00 33.59 197 LEU A CA 1
ATOM 1571 C C . LEU A 1 198 ? -6.549 42.167 48.204 1.00 34.64 197 LEU A C 1
ATOM 1572 O O . LEU A 1 198 ? -5.812 41.381 48.797 1.00 34.12 197 LEU A O 1
ATOM 1577 N N . SER A 1 199 ? -7.479 42.885 48.824 1.00 36.94 198 SER A N 1
ATOM 1578 C CA . SER A 1 199 ? -7.763 42.719 50.253 1.00 38.73 198 SER A CA 1
ATOM 1579 C C . SER A 1 199 ? -8.538 41.417 50.467 1.00 39.89 198 SER A C 1
ATOM 1580 O O . SER A 1 199 ? -9.044 40.820 49.513 1.00 39.12 198 SER A O 1
ATOM 1583 N N . GLU A 1 200 ? -8.633 40.983 51.720 1.00 42.47 199 GLU A N 1
ATOM 1584 C CA . GLU A 1 200 ? -9.384 39.772 52.040 1.00 43.62 199 GLU A CA 1
ATOM 1585 C C . GLU A 1 200 ? -10.858 39.981 51.739 1.00 41.88 199 GLU A C 1
ATOM 1586 O O . GLU A 1 200 ? -11.510 39.094 51.200 1.00 41.80 199 GLU A O 1
ATOM 1592 N N . ARG A 1 201 ? -11.367 41.172 52.030 1.00 41.52 200 ARG A N 1
ATOM 1593 C CA . ARG A 1 201 ? -12.740 41.515 51.672 1.00 41.73 200 ARG A CA 1
ATOM 1594 C C . ARG A 1 201 ? -12.961 41.535 50.137 1.00 41.37 200 ARG A C 1
ATOM 1595 O O . ARG A 1 201 ? -13.972 41.038 49.655 1.00 42.57 200 ARG A O 1
ATOM 1603 N N . GLU A 1 202 ? -12.020 42.086 49.377 1.00 41.11 201 GLU A N 1
ATOM 1604 C CA . GLU A 1 202 ? -12.107 42.077 47.908 1.00 40.83 201 GLU A CA 1
ATOM 1605 C C . GLU A 1 202 ? -12.093 40.644 47.327 1.00 40.87 201 GLU A C 1
ATOM 1606 O O . GLU A 1 202 ? -12.825 40.339 46.390 1.00 40.82 201 GLU A O 1
ATOM 1612 N N . LYS A 1 203 ? -11.250 39.784 47.889 1.00 41.96 202 LYS A N 1
ATOM 1613 C CA . LYS A 1 203 ? -11.198 38.367 47.527 1.00 42.57 202 LYS A CA 1
ATOM 1614 C C . LYS A 1 203 ? -12.543 37.679 47.825 1.00 42.81 202 LYS A C 1
ATOM 1615 O O . LYS A 1 203 ? -13.072 36.983 46.956 1.00 41.88 202 LYS A O 1
ATOM 1621 N N . GLU A 1 204 ? -13.094 37.886 49.028 1.00 43.17 203 GLU A N 1
ATOM 1622 C CA . GLU A 1 204 ? -14.416 37.339 49.387 1.00 44.92 203 GLU A CA 1
ATOM 1623 C C . GLU A 1 204 ? -15.477 37.750 48.376 1.00 44.48 203 GLU A C 1
ATOM 1624 O O . GLU A 1 204 ? -16.289 36.935 47.933 1.00 43.45 203 GLU A O 1
ATOM 1630 N N . ILE A 1 205 ? -15.510 39.042 48.064 1.00 43.92 204 ILE A N 1
ATOM 1631 C CA . ILE A 1 205 ? -16.499 39.562 47.127 1.00 43.08 204 ILE A CA 1
ATOM 1632 C C . ILE A 1 205 ? -16.370 38.922 45.752 1.00 42.94 204 ILE A C 1
ATOM 1633 O O . ILE A 1 205 ? -17.388 38.577 45.149 1.00 41.64 204 ILE A O 1
ATOM 1638 N N . LEU A 1 206 ? -15.138 38.750 45.264 1.00 42.74 205 LEU A N 1
ATOM 1639 C CA . LEU A 1 206 ? -14.917 38.099 43.958 1.00 43.34 205 LEU A CA 1
ATOM 1640 C C . LEU A 1 206 ? -15.345 36.628 43.920 1.00 42.51 205 LEU A C 1
ATOM 1641 O O . LEU A 1 206 ? -15.882 36.164 42.912 1.00 42.86 205 LEU A O 1
ATOM 1646 N N . ARG A 1 207 ? -15.078 35.893 44.993 1.00 41.80 206 ARG A N 1
ATOM 1647 C CA . ARG A 1 207 ? -15.554 34.512 45.118 1.00 42.86 206 ARG A CA 1
ATOM 1648 C C . ARG A 1 207 ? -17.081 34.414 45.048 1.00 42.91 206 ARG A C 1
ATOM 1649 O O . ARG A 1 207 ? -17.616 33.485 44.451 1.00 41.63 206 ARG A O 1
ATOM 1657 N N . CYS A 1 208 ? -17.780 35.359 45.674 1.00 42.27 207 CYS A N 1
ATOM 1658 C CA . CYS A 1 208 ? -19.237 35.383 45.617 1.00 42.75 207 CYS A CA 1
ATOM 1659 C C . CYS A 1 208 ? -19.725 35.666 44.212 1.00 43.19 207 CYS A C 1
ATOM 1660 O O . CYS A 1 208 ? -20.672 35.039 43.741 1.00 41.05 207 CYS A O 1
ATOM 1663 N N . ILE A 1 209 ? -19.095 36.639 43.561 1.00 43.71 208 ILE A N 1
ATOM 1664 C CA . ILE A 1 209 ? -19.452 36.961 42.186 1.00 45.13 208 ILE A CA 1
ATOM 1665 C C . ILE A 1 209 ? -19.281 35.704 41.321 1.00 46.22 208 ILE A C 1
ATOM 1666 O O . ILE A 1 209 ? -20.196 35.328 40.581 1.00 46.68 208 ILE A O 1
ATOM 1671 N N . ARG A 1 210 ? -18.136 35.036 41.458 1.00 46.43 209 ARG A N 1
ATOM 1672 C CA . ARG A 1 210 ? -17.825 33.833 40.669 1.00 48.51 209 ARG A CA 1
ATOM 1673 C C . ARG A 1 210 ? -18.864 32.750 40.914 1.00 48.09 209 ARG A C 1
ATOM 1674 O O . ARG A 1 210 ? -19.304 32.064 39.993 1.00 48.11 209 ARG A O 1
ATOM 1682 N N . LYS A 1 211 ? -19.263 32.636 42.177 1.00 47.68 210 LYS A N 1
ATOM 1683 C CA . LYS A 1 211 ? -20.303 31.716 42.634 1.00 45.77 210 LYS A CA 1
ATOM 1684 C C . LYS A 1 211 ? -21.695 32.131 42.120 1.00 45.17 210 LYS A C 1
ATOM 1685 O O . LYS A 1 211 ? -22.657 31.389 42.278 1.00 46.23 210 LYS A O 1
ATOM 1689 N N . GLY A 1 212 ? -21.815 33.323 41.533 1.00 44.33 211 GLY A N 1
ATOM 1690 C CA . GLY A 1 212 ? -23.080 33.785 40.939 1.00 43.33 211 GLY A CA 1
ATOM 1691 C C . GLY A 1 212 ? -23.995 34.660 41.785 1.00 43.50 211 GLY A C 1
ATOM 1692 O O . GLY A 1 212 ? -25.122 34.941 41.374 1.00 43.97 211 GLY A O 1
ATOM 1693 N N . LEU A 1 213 ? -23.531 35.100 42.955 1.00 42.07 212 LEU A N 1
ATOM 1694 C CA . LEU A 1 213 ? -24.342 35.956 43.822 1.00 41.60 212 LEU A CA 1
ATOM 1695 C C . LEU A 1 213 ? -24.478 37.368 43.275 1.00 41.46 212 LEU A C 1
ATOM 1696 O O . LEU A 1 213 ? -23.534 37.920 42.700 1.00 43.58 212 LEU A O 1
ATOM 1701 N N . SER A 1 214 ? -25.660 37.945 43.449 1.00 40.41 213 SER A N 1
ATOM 1702 C CA . SER A 1 214 ? -25.896 39.343 43.098 1.00 41.46 213 SER A CA 1
ATOM 1703 C C . SER A 1 214 ? -25.323 40.231 44.218 1.00 41.30 213 SER A C 1
ATOM 1704 O O . SER A 1 214 ? -25.011 39.739 45.305 1.00 42.22 213 SER A O 1
ATOM 1707 N N . SER A 1 215 ? -25.184 41.527 43.956 1.00 41.70 214 SER A N 1
ATOM 1708 C CA . SER A 1 215 ? -24.707 42.477 44.994 1.00 42.06 214 SER A CA 1
ATOM 1709 C C . SER A 1 215 ? -25.546 42.430 46.259 1.00 41.05 214 SER A C 1
ATOM 1710 O O . SER A 1 215 ? -25.027 42.474 47.378 1.00 40.94 214 SER A O 1
ATOM 1713 N N . LYS A 1 216 ? -26.847 42.344 46.052 1.00 40.37 215 LYS A N 1
ATOM 1714 C CA . LYS A 1 216 ? -27.852 42.238 47.109 1.00 42.31 215 LYS A CA 1
ATOM 1715 C C . LYS A 1 216 ? -27.622 40.995 47.999 1.00 39.97 215 LYS A C 1
ATOM 1716 O O . LYS A 1 216 ? -27.663 41.074 49.223 1.00 40.13 215 LYS A O 1
ATOM 1722 N N . GLU A 1 217 ? -27.357 39.859 47.364 1.00 39.21 216 GLU A N 1
ATOM 1723 C CA . GLU A 1 217 ? -27.043 38.618 48.068 1.00 38.66 216 GLU A CA 1
ATOM 1724 C C . GLU A 1 217 ? -25.673 38.664 48.754 1.00 37.73 216 GLU A C 1
ATOM 1725 O O . GLU A 1 217 ? -25.509 38.084 49.819 1.00 35.88 216 GLU A O 1
ATOM 1731 N N . ILE A 1 218 ? -24.691 39.311 48.126 1.00 38.04 217 ILE A N 1
ATOM 1732 C CA . ILE A 1 218 ? -23.371 39.512 48.749 1.00 38.76 217 ILE A CA 1
ATOM 1733 C C . ILE A 1 218 ? -23.539 40.409 49.995 1.00 39.41 217 ILE A C 1
ATOM 1734 O O . ILE A 1 218 ? -22.952 40.163 51.061 1.00 36.98 217 ILE A O 1
ATOM 1739 N N . ALA A 1 219 ? -24.353 41.448 49.851 1.00 39.26 218 ALA A N 1
ATOM 1740 C CA . ALA A 1 219 ? -24.645 42.345 50.970 1.00 39.18 218 ALA A CA 1
ATOM 1741 C C . ALA A 1 219 ? -25.226 41.548 52.149 1.00 38.06 218 ALA A C 1
ATOM 1742 O O . ALA A 1 219 ? -24.785 41.716 53.290 1.00 37.87 218 ALA A O 1
ATOM 1744 N N . ALA A 1 220 ? -26.193 40.668 51.887 1.00 38.87 219 ALA A N 1
ATOM 1745 C CA . ALA A 1 220 ? -26.783 39.838 52.980 1.00 40.17 219 ALA A CA 1
ATOM 1746 C C . ALA A 1 220 ? -25.759 38.903 53.647 1.00 41.34 219 ALA A C 1
ATOM 1747 O O . ALA A 1 220 ? -25.718 38.820 54.868 1.00 41.40 219 ALA A O 1
ATOM 1749 N N . THR A 1 221 ? -24.915 38.230 52.858 1.00 42.01 220 THR A N 1
ATOM 1750 C CA . THR A 1 221 ? -23.942 37.275 53.419 1.00 43.62 220 THR A CA 1
ATOM 1751 C C . THR A 1 221 ? -22.811 37.931 54.197 1.00 42.32 220 THR A C 1
ATOM 1752 O O . THR A 1 221 ? -22.310 37.360 55.154 1.00 41.65 220 THR A O 1
ATOM 1756 N N . LEU A 1 222 ? -22.376 39.108 53.765 1.00 41.48 221 LEU A N 1
ATOM 1757 C CA . LEU A 1 222 ? -21.280 39.800 54.444 1.00 40.94 221 LEU A CA 1
ATOM 1758 C C . LEU A 1 222 ? -21.742 40.861 55.450 1.00 39.96 221 LEU A C 1
ATOM 1759 O O . LEU A 1 222 ? -20.933 41.413 56.177 1.00 39.33 221 LEU A O 1
ATOM 1764 N N . TYR A 1 223 ? -23.043 41.131 55.485 1.00 40.21 222 TYR A N 1
ATOM 1765 C CA . TYR A 1 223 ? -23.633 42.150 56.367 1.00 39.38 222 TYR A CA 1
ATOM 1766 C C . TYR A 1 223 ? -23.043 43.531 56.091 1.00 37.41 222 TYR A C 1
ATOM 1767 O O . TYR A 1 223 ? -22.519 44.199 56.967 1.00 35.79 222 TYR A O 1
ATOM 1776 N N . ILE A 1 224 ? -23.120 43.923 54.828 1.00 39.76 223 ILE A N 1
ATOM 1777 C CA . ILE A 1 224 ? -22.704 45.239 54.379 1.00 39.04 223 ILE A CA 1
ATOM 1778 C C . ILE A 1 224 ? -23.792 45.726 53.430 1.00 37.33 223 ILE A C 1
ATOM 1779 O O . ILE A 1 224 ? -24.657 44.967 53.082 1.00 37.13 223 ILE A O 1
ATOM 1784 N N . SER A 1 225 ? -23.756 46.994 53.031 1.00 36.64 224 SER A N 1
ATOM 1785 C CA . SER A 1 225 ? -24.768 47.528 52.126 1.00 34.46 224 SER A CA 1
ATOM 1786 C C . SER A 1 225 ? -24.396 47.232 50.678 1.00 36.75 224 SER A C 1
ATOM 1787 O O . SER A 1 225 ? -23.241 46.940 50.388 1.00 37.39 224 SER A O 1
ATOM 1790 N N . VAL A 1 226 ? -25.374 47.315 49.782 1.00 36.25 225 VAL A N 1
ATOM 1791 C CA . VAL A 1 226 ? -25.118 47.197 48.353 1.00 38.69 225 VAL A CA 1
ATOM 1792 C C . VAL A 1 226 ? -24.201 48.332 47.849 1.00 37.17 225 VAL A C 1
ATOM 1793 O O . VAL A 1 226 ? -23.351 48.118 46.973 1.00 43.18 225 VAL A O 1
ATOM 1797 N N . ASN A 1 227 ? -24.374 49.536 48.389 1.00 39.43 226 ASN A N 1
ATOM 1798 C CA . ASN A 1 227 ? -23.480 50.663 48.078 1.00 38.66 226 ASN A CA 1
ATOM 1799 C C . ASN A 1 227 ? -22.030 50.277 48.348 1.00 38.00 226 ASN A C 1
ATOM 1800 O O . ASN A 1 227 ? -21.152 50.524 47.523 1.00 37.44 226 ASN A O 1
ATOM 1805 N N . THR A 1 228 ? -21.800 49.665 49.509 1.00 38.28 227 THR A N 1
ATOM 1806 C CA . THR A 1 228 ? -20.480 49.174 49.890 1.00 39.22 227 THR A CA 1
ATOM 1807 C C . THR A 1 228 ? -19.985 48.040 48.984 1.00 38.99 227 THR A C 1
ATOM 1808 O O . THR A 1 228 ? -18.829 48.066 48.561 1.00 40.28 227 THR A O 1
ATOM 1812 N N . VAL A 1 229 ? -20.848 47.069 48.677 1.00 37.93 228 VAL A N 1
ATOM 1813 C CA . VAL A 1 229 ? -20.476 45.973 47.784 1.00 36.95 228 VAL A CA 1
ATOM 1814 C C . VAL A 1 229 ? -20.035 46.571 46.420 1.00 37.95 228 VAL A C 1
ATOM 1815 O O . VAL A 1 229 ? -19.048 46.149 45.830 1.00 34.24 228 VAL A O 1
ATOM 1819 N N . ASN A 1 230 ? -20.785 47.554 45.943 1.00 38.69 229 ASN A N 1
ATOM 1820 C CA . ASN A 1 230 ? -20.540 48.120 44.624 1.00 39.34 229 ASN A CA 1
ATOM 1821 C C . ASN A 1 230 ? -19.306 49.000 44.575 1.00 39.51 229 ASN A C 1
ATOM 1822 O O . ASN A 1 230 ? -18.664 49.046 43.555 1.00 41.09 229 ASN A O 1
ATOM 1827 N N . ARG A 1 231 ? -18.981 49.681 45.670 1.00 40.71 230 ARG A N 1
ATOM 1828 C CA . ARG A 1 231 ? -17.700 50.382 45.790 1.00 42.25 230 ARG A CA 1
ATOM 1829 C C . ARG A 1 231 ? -16.530 49.395 45.767 1.00 40.97 230 ARG A C 1
ATOM 1830 O O . ARG A 1 231 ? -15.548 49.652 45.092 1.00 39.04 230 ARG A O 1
ATOM 1838 N N . HIS A 1 232 ? -16.621 48.281 46.493 1.00 41.00 231 HIS A N 1
ATOM 1839 C CA . HIS A 1 232 ? -15.583 47.246 46.409 1.00 40.44 231 HIS A CA 1
ATOM 1840 C C . HIS A 1 232 ? -15.446 46.754 44.960 1.00 41.66 231 HIS A C 1
ATOM 1841 O O . HIS A 1 232 ? -14.326 46.621 44.457 1.00 40.81 231 HIS A O 1
ATOM 1848 N N . ARG A 1 233 ? -16.564 46.486 44.288 1.00 41.49 232 ARG A N 1
ATOM 1849 C CA . ARG A 1 233 ? -16.507 45.960 42.914 1.00 43.31 232 ARG A CA 1
ATOM 1850 C C . ARG A 1 233 ? -15.779 46.911 41.995 1.00 43.95 232 ARG A C 1
ATOM 1851 O O . ARG A 1 233 ? -14.974 46.476 41.177 1.00 42.01 232 ARG A O 1
ATOM 1859 N N . GLN A 1 234 ? -16.077 48.200 42.126 1.00 43.71 233 GLN A N 1
ATOM 1860 C CA . GLN A 1 234 ? -15.463 49.214 41.282 1.00 44.29 233 GLN A CA 1
ATOM 1861 C C . GLN A 1 234 ? -13.980 49.330 41.605 1.00 43.35 233 GLN A C 1
ATOM 1862 O O . GLN A 1 234 ? -13.166 49.491 40.700 1.00 40.71 233 GLN A O 1
ATOM 1868 N N . ASN A 1 235 ? -13.633 49.241 42.887 1.00 41.85 234 ASN A N 1
ATOM 1869 C CA . ASN A 1 235 ? -12.228 49.231 43.316 1.00 42.38 234 ASN A CA 1
ATOM 1870 C C . ASN A 1 235 ? -11.448 48.076 42.681 1.00 41.95 234 ASN A C 1
ATOM 1871 O O . ASN A 1 235 ? -10.355 48.283 42.166 1.00 43.97 234 ASN A O 1
ATOM 1876 N N . ILE A 1 236 ? -12.026 46.877 42.703 1.00 40.81 235 ILE A N 1
ATOM 1877 C CA . ILE A 1 236 ? -11.436 45.677 42.097 1.00 40.78 235 ILE A CA 1
ATOM 1878 C C . ILE A 1 236 ? -11.233 45.850 40.579 1.00 42.33 235 ILE A C 1
ATOM 1879 O O . ILE A 1 236 ? -10.175 45.483 40.035 1.00 40.82 235 ILE A O 1
ATOM 1884 N N . LEU A 1 237 ? -12.237 46.383 39.882 1.00 44.26 236 LEU A N 1
ATOM 1885 C CA . LEU A 1 237 ? -12.105 46.584 38.421 1.00 45.40 236 LEU A CA 1
ATOM 1886 C C . LEU A 1 237 ? -10.911 47.487 38.094 1.00 45.50 236 LEU A C 1
ATOM 1887 O O . LEU A 1 237 ? -10.177 47.252 37.122 1.00 45.66 236 LEU A O 1
ATOM 1892 N N . GLU A 1 238 ? -10.734 48.527 38.908 1.00 46.67 237 GLU A N 1
ATOM 1893 C CA . GLU A 1 238 ? -9.633 49.457 38.740 1.00 47.71 237 GLU A CA 1
ATOM 1894 C C . GLU A 1 238 ? -8.286 48.814 39.061 1.00 45.36 237 GLU A C 1
ATOM 1895 O O . GLU A 1 238 ? -7.329 48.997 38.316 1.00 45.37 237 GLU A O 1
ATOM 1901 N N . LYS A 1 239 ? -8.220 48.073 40.164 1.00 43.67 238 LYS A N 1
ATOM 1902 C CA . LYS A 1 239 ? -7.007 47.372 40.560 1.00 42.74 238 LYS A CA 1
ATOM 1903 C C . LYS A 1 239 ? -6.474 46.400 39.506 1.00 42.73 238 LYS A C 1
ATOM 1904 O O . LYS A 1 239 ? -5.261 46.225 39.382 1.00 43.20 238 LYS A O 1
ATOM 1910 N N . LEU A 1 240 ? -7.385 45.759 38.774 1.00 41.44 239 LEU A N 1
ATOM 1911 C CA . LEU A 1 240 ? -7.040 44.750 37.775 1.00 40.33 239 LEU A CA 1
ATOM 1912 C C . LEU A 1 240 ? -7.124 45.273 36.342 1.00 40.34 239 LEU A C 1
ATOM 1913 O O . LEU A 1 240 ? -6.925 44.524 35.405 1.00 38.50 239 LEU A O 1
ATOM 1918 N N . SER A 1 241 ? -7.409 46.560 36.171 1.00 42.84 240 SER A N 1
ATOM 1919 C CA . SER A 1 241 ? -7.510 47.147 34.835 1.00 43.64 240 SER A CA 1
ATOM 1920 C C . SER A 1 241 ? -8.435 46.359 33.900 1.00 42.35 240 SER A C 1
ATOM 1921 O O . SER A 1 241 ? -8.092 46.099 32.755 1.00 44.50 240 SER A O 1
ATOM 1924 N N . VAL A 1 242 ? -9.612 45.995 34.397 1.00 43.38 241 VAL A N 1
ATOM 1925 C CA . VAL A 1 242 ? -10.627 45.282 33.595 1.00 43.87 241 VAL A CA 1
ATOM 1926 C C . VAL A 1 242 ? -11.937 46.082 33.582 1.00 45.29 241 VAL A C 1
ATOM 1927 O O . VAL A 1 242 ? -12.123 47.002 34.389 1.00 44.91 241 VAL A O 1
ATOM 1931 N N . GLY A 1 243 ? -12.836 45.720 32.668 1.00 45.17 242 GLY A N 1
ATOM 1932 C CA . GLY A 1 243 ? -14.059 46.488 32.434 1.00 46.12 242 GLY A CA 1
ATOM 1933 C C . GLY A 1 243 ? -15.336 45.976 33.067 1.00 45.91 242 GLY A C 1
ATOM 1934 O O . GLY A 1 243 ? -16.326 46.707 33.116 1.00 45.38 242 GLY A O 1
ATOM 1935 N N . ASN A 1 244 ? -15.329 44.728 33.531 1.00 45.69 243 ASN A N 1
ATOM 1936 C CA . ASN A 1 244 ? -16.508 44.133 34.141 1.00 47.03 243 ASN A CA 1
ATOM 1937 C C . ASN A 1 244 ? -16.144 43.023 35.110 1.00 47.12 243 ASN A C 1
ATOM 1938 O O . ASN A 1 244 ? -14.990 42.625 35.206 1.00 44.52 243 ASN A O 1
ATOM 1943 N N . SER A 1 245 ? -17.145 42.534 35.827 1.00 47.93 244 SER A N 1
ATOM 1944 C CA . SER A 1 245 ? -16.925 41.548 36.880 1.00 49.83 244 SER A CA 1
ATOM 1945 C C . SER A 1 245 ? -16.539 40.156 36.376 1.00 49.02 244 SER A C 1
ATOM 1946 O O . SER A 1 245 ? -15.865 39.424 37.090 1.00 49.84 244 SER A O 1
ATOM 1949 N N . ILE A 1 246 ? -16.931 39.797 35.153 1.00 49.32 245 ILE A N 1
ATOM 1950 C CA . ILE A 1 246 ? -16.533 38.501 34.572 1.00 50.39 245 ILE A CA 1
ATOM 1951 C C . ILE A 1 246 ? -15.037 38.530 34.282 1.00 48.94 245 ILE A C 1
ATOM 1952 O O . ILE A 1 246 ? -14.319 37.609 34.657 1.00 48.09 245 ILE A O 1
ATOM 1957 N N . GLU A 1 247 ? -14.595 39.579 33.582 1.00 48.84 246 GLU A N 1
ATOM 1958 C CA . GLU A 1 247 ? -13.178 39.830 33.304 1.00 47.21 246 GLU A CA 1
ATOM 1959 C C . GLU A 1 247 ? -12.372 39.850 34.604 1.00 45.44 246 GLU A C 1
ATOM 1960 O O . GLU A 1 247 ? -11.249 39.356 34.642 1.00 44.29 246 GLU A O 1
ATOM 1966 N N . ALA A 1 248 ? -12.923 40.453 35.656 1.00 44.38 247 ALA A N 1
ATOM 1967 C CA . ALA A 1 248 ? -12.236 40.504 36.960 1.00 44.24 247 ALA A CA 1
ATOM 1968 C C . ALA A 1 248 ? -12.018 39.115 37.536 1.00 43.76 247 ALA A C 1
ATOM 1969 O O . ALA A 1 248 ? -10.933 38.812 38.019 1.00 44.99 247 ALA A O 1
ATOM 1971 N N . CYS A 1 249 ? -13.036 38.262 37.486 1.00 45.82 248 CYS A N 1
ATOM 1972 C CA . CYS A 1 249 ? -12.905 36.897 38.027 1.00 45.97 248 CYS A CA 1
ATOM 1973 C C . CYS A 1 249 ? -11.838 36.118 37.275 1.00 45.85 248 CYS A C 1
ATOM 1974 O O . CYS A 1 249 ? -11.007 35.445 37.872 1.00 44.05 248 CYS A O 1
ATOM 1977 N N . ARG A 1 250 ? -11.874 36.233 35.957 1.00 45.52 249 ARG A N 1
ATOM 1978 C CA . ARG A 1 250 ? -10.917 35.568 35.100 1.00 47.99 249 ARG A CA 1
ATOM 1979 C C . ARG A 1 250 ? -9.490 36.064 35.352 1.00 46.17 249 ARG A C 1
ATOM 1980 O O . ARG A 1 250 ? -8.565 35.261 35.437 1.00 45.96 249 ARG A O 1
ATOM 1988 N N . ALA A 1 251 ? -9.325 37.379 35.493 1.00 44.54 250 ALA A N 1
ATOM 1989 C CA . ALA A 1 251 ? -8.017 37.987 35.728 1.00 44.44 250 ALA A CA 1
ATOM 1990 C C . ALA A 1 251 ? -7.442 37.590 37.085 1.00 44.14 250 ALA A C 1
ATOM 1991 O O . ALA A 1 251 ? -6.259 37.284 37.192 1.00 41.81 250 ALA A O 1
ATOM 1993 N N . ALA A 1 252 ? -8.277 37.607 38.119 1.00 44.39 251 ALA A N 1
ATOM 1994 C CA . ALA A 1 252 ? -7.843 37.221 39.458 1.00 44.14 251 ALA A CA 1
ATOM 1995 C C . ALA A 1 252 ? -7.374 35.746 39.494 1.00 45.96 251 ALA A C 1
ATOM 1996 O O . ALA A 1 252 ? -6.403 35.403 40.172 1.00 45.63 251 ALA A O 1
ATOM 1998 N N . GLU A 1 253 ? -8.061 34.883 38.753 1.00 46.94 252 GLU A N 1
ATOM 1999 C CA . GLU A 1 253 ? -7.684 33.479 38.653 1.00 48.77 252 GLU A CA 1
ATOM 2000 C C . GLU A 1 253 ? -6.341 33.303 37.920 1.00 46.84 252 GLU A C 1
ATOM 2001 O O . GLU A 1 253 ? -5.436 32.631 38.424 1.00 44.73 252 GLU A O 1
ATOM 2007 N N . LEU A 1 254 ? -6.233 33.900 36.734 1.00 44.97 253 LEU A N 1
ATOM 2008 C CA . LEU A 1 254 ? -5.020 33.818 35.918 1.00 45.20 253 LEU A CA 1
ATOM 2009 C C . LEU A 1 254 ? -3.778 34.448 36.572 1.00 44.72 253 LEU A C 1
ATOM 2010 O O . LEU A 1 254 ? -2.666 33.948 36.408 1.00 45.25 253 LEU A O 1
ATOM 2023 N N . LYS A 1 256 ? -3.459 34.732 39.825 1.00 45.21 255 LYS A N 1
ATOM 2024 C CA . LYS A 1 256 ? -3.345 34.048 41.109 1.00 46.01 255 LYS A CA 1
ATOM 2025 C C . LYS A 1 256 ? -3.393 35.005 42.283 1.00 46.87 255 LYS A C 1
ATOM 2026 O O . LYS A 1 256 ? -2.552 34.952 43.188 1.00 46.44 255 LYS A O 1
ATOM 2032 N N . LEU A 1 257 ? -4.429 35.848 42.272 1.00 47.03 256 LEU A N 1
ATOM 2033 C CA . LEU A 1 257 ? -4.636 36.887 43.284 1.00 47.09 256 LEU A CA 1
ATOM 2034 C C . LEU A 1 257 ? -5.636 36.520 44.386 1.00 48.81 256 LEU A C 1
ATOM 2035 O O . LEU A 1 257 ? -5.773 37.281 45.334 1.00 48.55 256 LEU A O 1
ATOM 2040 N N . LEU A 1 258 ? -6.321 35.375 44.272 1.00 51.43 257 LEU A N 1
ATOM 2041 C CA . LEU A 1 258 ? -7.364 34.961 45.249 1.00 53.62 257 LEU A CA 1
ATOM 2042 C C . LEU A 1 258 ? -6.851 34.051 46.372 1.00 55.73 257 LEU A C 1
ATOM 2043 O O . LEU A 1 258 ? -7.627 33.466 47.134 1.00 56.59 257 LEU A O 1
ATOM 2049 N N . GLY B 1 1 ? 50.379 36.407 31.111 1.00 51.20 0 GLY B N 1
ATOM 2050 C CA . GLY B 1 1 ? 49.383 35.762 32.008 1.00 50.08 0 GLY B CA 1
ATOM 2051 C C . GLY B 1 1 ? 48.937 34.414 31.469 1.00 48.85 0 GLY B C 1
ATOM 2052 O O . GLY B 1 1 ? 48.889 34.213 30.251 1.00 49.06 0 GLY B O 1
ATOM 2061 N N . ASP B 1 3 ? 46.767 31.385 30.179 1.00 39.17 2 ASP B N 1
ATOM 2062 C CA . ASP B 1 3 ? 45.626 31.422 29.263 1.00 38.93 2 ASP B CA 1
ATOM 2063 C C . ASP B 1 3 ? 45.625 30.137 28.464 1.00 37.61 2 ASP B C 1
ATOM 2064 O O . ASP B 1 3 ? 46.635 29.459 28.420 1.00 38.86 2 ASP B O 1
ATOM 2069 N N . VAL B 1 4 ? 44.509 29.799 27.838 1.00 36.51 3 VAL B N 1
ATOM 2070 C CA . VAL B 1 4 ? 44.430 28.612 26.984 1.00 36.25 3 VAL B CA 1
ATOM 2071 C C . VAL B 1 4 ? 43.853 28.934 25.600 1.00 36.26 3 VAL B C 1
ATOM 2072 O O . VAL B 1 4 ? 43.226 29.966 25.393 1.00 36.36 3 VAL B O 1
ATOM 2076 N N . LEU B 1 5 ? 44.115 28.031 24.665 1.00 36.83 4 LEU B N 1
ATOM 2077 C CA . LEU B 1 5 ? 43.586 28.058 23.304 1.00 37.99 4 LEU B CA 1
ATOM 2078 C C . LEU B 1 5 ? 43.958 29.278 22.482 1.00 40.28 4 LEU B C 1
ATOM 2079 O O . LEU B 1 5 ? 43.323 29.543 21.456 1.00 41.83 4 LEU B O 1
ATOM 2084 N N . GLN B 1 6 ? 44.985 30.014 22.899 1.00 40.98 5 GLN B N 1
ATOM 2085 C CA . GLN B 1 6 ? 45.392 31.196 22.150 1.00 42.77 5 GLN B CA 1
ATOM 2086 C C . GLN B 1 6 ? 45.774 30.845 20.705 1.00 42.53 5 GLN B C 1
ATOM 2087 O O . GLN B 1 6 ? 45.315 31.506 19.777 1.00 44.33 5 GLN B O 1
ATOM 2093 N N . LYS B 1 7 ? 46.565 29.793 20.513 1.00 41.66 6 LYS B N 1
ATOM 2094 C CA . LYS B 1 7 ? 46.951 29.355 19.162 1.00 42.06 6 LYS B CA 1
ATOM 2095 C C . LYS B 1 7 ? 45.738 28.973 18.305 1.00 41.45 6 LYS B C 1
ATOM 2096 O O . LYS B 1 7 ? 45.627 29.390 17.156 1.00 42.04 6 LYS B O 1
ATOM 2100 N N . GLU B 1 8 ? 44.840 28.176 18.873 1.00 40.33 7 GLU B N 1
ATOM 2101 C CA . GLU B 1 8 ? 43.670 27.676 18.158 1.00 40.76 7 GLU B CA 1
ATOM 2102 C C . GLU B 1 8 ? 42.708 28.801 17.695 1.00 40.72 7 GLU B C 1
ATOM 2103 O O . GLU B 1 8 ? 42.170 28.759 16.588 1.00 40.23 7 GLU B O 1
ATOM 2109 N N . ILE B 1 9 ? 42.495 29.786 18.557 1.00 40.56 8 ILE B N 1
ATOM 2110 C CA . ILE B 1 9 ? 41.604 30.909 18.266 1.00 41.16 8 ILE B CA 1
ATOM 2111 C C . ILE B 1 9 ? 42.235 31.794 17.175 1.00 42.10 8 ILE B C 1
ATOM 2112 O O . ILE B 1 9 ? 41.543 32.231 16.265 1.00 41.80 8 ILE B O 1
ATOM 2117 N N . ASP B 1 10 ? 43.549 32.009 17.240 1.00 42.92 9 ASP B N 1
ATOM 2118 C CA . ASP B 1 10 ? 44.266 32.776 16.209 1.00 43.51 9 ASP B CA 1
ATOM 2119 C C . ASP B 1 10 ? 44.206 32.089 14.850 1.00 43.68 9 ASP B C 1
ATOM 2120 O O . ASP B 1 10 ? 44.270 32.752 13.815 1.00 43.77 9 ASP B O 1
ATOM 2125 N N . GLU B 1 11 ? 44.113 30.760 14.866 1.00 44.36 10 GLU B N 1
ATOM 2126 C CA . GLU B 1 11 ? 43.974 29.971 13.647 1.00 45.51 10 GLU B CA 1
ATOM 2127 C C . GLU B 1 11 ? 42.608 30.215 13.010 1.00 44.83 10 GLU B C 1
ATOM 2128 O O . GLU B 1 11 ? 42.512 30.342 11.788 1.00 45.06 10 GLU B O 1
ATOM 2134 N N . VAL B 1 12 ? 41.559 30.297 13.829 1.00 43.51 11 VAL B N 1
ATOM 2135 C CA . VAL B 1 12 ? 40.218 30.591 13.308 1.00 42.27 11 VAL B CA 1
ATOM 2136 C C . VAL B 1 12 ? 40.195 31.983 12.672 1.00 42.48 11 VAL B C 1
ATOM 2137 O O . VAL B 1 12 ? 39.726 32.145 11.540 1.00 41.12 11 VAL B O 1
ATOM 2141 N N . TYR B 1 13 ? 40.716 32.974 13.401 1.00 42.31 12 TYR B N 1
ATOM 2142 C CA . TYR B 1 13 ? 40.848 34.340 12.875 1.00 43.07 12 TYR B CA 1
ATOM 2143 C C . TYR B 1 13 ? 41.597 34.384 11.548 1.00 44.02 12 TYR B C 1
ATOM 2144 O O . TYR B 1 13 ? 41.248 35.174 10.666 1.00 46.91 12 TYR B O 1
ATOM 2153 N N . ALA B 1 14 ? 42.637 33.555 11.425 1.00 43.61 13 ALA B N 1
ATOM 2154 C CA . ALA B 1 14 ? 43.463 33.488 10.223 1.00 43.31 13 ALA B CA 1
ATOM 2155 C C . ALA B 1 14 ? 42.732 32.933 9.001 1.00 43.94 13 ALA B C 1
ATOM 2156 O O . ALA B 1 14 ? 43.267 33.008 7.894 1.00 44.21 13 ALA B O 1
ATOM 2158 N N . THR B 1 15 ? 41.543 32.354 9.184 1.00 43.87 14 THR B N 1
ATOM 2159 C CA . THR B 1 15 ? 40.769 31.850 8.049 1.00 43.64 14 THR B CA 1
ATOM 2160 C C . THR B 1 15 ? 40.076 32.974 7.272 1.00 44.17 14 THR B C 1
ATOM 2161 O O . THR B 1 15 ? 39.593 32.741 6.163 1.00 45.41 14 THR B O 1
ATOM 2165 N N . HIS B 1 16 ? 40.023 34.176 7.842 1.00 42.82 15 HIS B N 1
ATOM 2166 C CA . HIS B 1 16 ? 39.451 35.342 7.170 1.00 43.34 15 HIS B CA 1
ATOM 2167 C C . HIS B 1 16 ? 40.555 36.367 6.885 1.00 44.41 15 HIS B C 1
ATOM 2168 O O . HIS B 1 16 ? 41.193 36.854 7.814 1.00 44.83 15 HIS B O 1
ATOM 2175 N N . PRO B 1 17 ? 40.776 36.720 5.604 1.00 45.48 16 PRO B N 1
ATOM 2176 C CA . PRO B 1 17 ? 41.839 37.670 5.260 1.00 45.93 16 PRO B CA 1
ATOM 2177 C C . PRO B 1 17 ? 41.365 39.136 5.344 1.00 46.15 16 PRO B C 1
ATOM 2178 O O . PRO B 1 17 ? 41.383 39.871 4.348 1.00 45.05 16 PRO B O 1
ATOM 2182 N N . THR B 1 18 ? 40.969 39.541 6.548 1.00 47.36 17 THR B N 1
ATOM 2183 C CA . THR B 1 18 ? 40.408 40.866 6.823 1.00 48.68 17 THR B CA 1
ATOM 2184 C C . THR B 1 18 ? 41.430 42.004 6.672 1.00 49.93 17 THR B C 1
ATOM 2185 O O . THR B 1 18 ? 41.087 43.105 6.218 1.00 49.68 17 THR B O 1
ATOM 2189 N N . ALA B 1 19 ? 42.683 41.721 7.036 1.00 51.92 18 ALA B N 1
ATOM 2190 C CA . ALA B 1 19 ? 43.764 42.711 7.008 1.00 53.20 18 ALA B CA 1
ATOM 2191 C C . ALA B 1 19 ? 44.165 43.139 5.590 1.00 54.72 18 ALA B C 1
ATOM 2192 O O . ALA B 1 19 ? 44.925 44.099 5.424 1.00 55.84 18 ALA B O 1
ATOM 2194 N N . HIS B 1 20 ? 43.644 42.439 4.579 1.00 55.62 19 HIS B N 1
ATOM 2195 C CA . HIS B 1 20 ? 43.978 42.698 3.169 1.00 55.73 19 HIS B CA 1
ATOM 2196 C C . HIS B 1 20 ? 42.987 43.628 2.458 1.00 55.25 19 HIS B C 1
ATOM 2197 O O . HIS B 1 20 ? 43.181 43.955 1.281 1.00 54.26 19 HIS B O 1
ATOM 2204 N N . GLU B 1 21 ? 41.936 44.051 3.165 1.00 55.48 20 GLU B N 1
ATOM 2205 C CA . GLU B 1 21 ? 40.900 44.920 2.584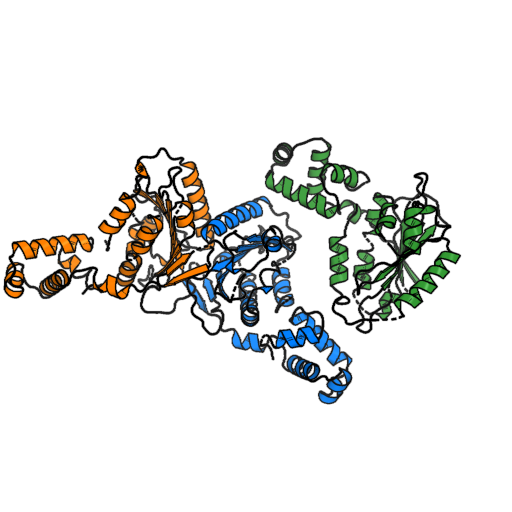 1.00 55.49 20 GLU B CA 1
ATOM 2206 C C . GLU B 1 21 ? 41.091 46.401 2.917 1.00 56.13 20 GLU B C 1
ATOM 2207 O O . GLU B 1 21 ? 41.601 46.748 3.993 1.00 56.31 20 GLU B O 1
ATOM 2213 N N . ALA B 1 22 ? 40.662 47.257 1.984 1.00 56.27 21 ALA B N 1
ATOM 2214 C CA . ALA B 1 22 ? 40.651 48.711 2.166 1.00 56.21 21 ALA B CA 1
ATOM 2215 C C . ALA B 1 22 ? 39.333 49.084 2.842 1.00 56.28 21 ALA B C 1
ATOM 2216 O O . ALA B 1 22 ? 38.304 49.219 2.176 1.00 56.82 21 ALA B O 1
ATOM 2218 N N . LEU B 1 23 ? 39.372 49.257 4.162 1.00 56.03 22 LEU B N 1
ATOM 2219 C CA . LEU B 1 23 ? 38.158 49.457 4.960 1.00 55.80 22 LEU B CA 1
ATOM 2220 C C . LEU B 1 23 ? 37.937 50.899 5.438 1.00 56.65 22 LEU B C 1
ATOM 2221 O O . LEU B 1 23 ? 38.884 51.661 5.646 1.00 56.72 22 LEU B O 1
ATOM 2226 N N . ASP B 1 24 ? 36.665 51.242 5.619 1.00 57.49 23 ASP B N 1
ATOM 2227 C CA . ASP B 1 24 ? 36.235 52.567 6.081 1.00 58.52 23 ASP B CA 1
ATOM 2228 C C . ASP B 1 24 ? 36.293 52.658 7.608 1.00 58.78 23 ASP B C 1
ATOM 2229 O O . ASP B 1 24 ? 35.600 51.914 8.298 1.00 59.05 23 ASP B O 1
ATOM 2234 N N . ASN B 1 25 ? 37.076 53.596 8.140 1.00 59.31 24 ASN B N 1
ATOM 2235 C CA . ASN B 1 25 ? 37.243 53.698 9.596 1.00 59.72 24 ASN B CA 1
ATOM 2236 C C . ASN B 1 25 ? 36.062 54.347 10.329 1.00 57.93 24 ASN B C 1
ATOM 2237 O O . ASN B 1 25 ? 35.898 54.158 11.536 1.00 57.54 24 ASN B O 1
ATOM 2242 N N . GLY B 1 26 ? 35.243 55.102 9.602 1.00 56.22 25 GLY B N 1
ATOM 2243 C CA . GLY B 1 26 ? 34.058 55.740 10.174 1.00 55.62 25 GLY B CA 1
ATOM 2244 C C . GLY B 1 26 ? 33.068 54.746 10.763 1.00 55.44 25 GLY B C 1
ATOM 2245 O O . GLY B 1 26 ? 32.274 55.093 11.650 1.00 55.24 25 GLY B O 1
ATOM 2246 N N . ILE B 1 27 ? 33.101 53.515 10.252 1.00 54.32 26 ILE B N 1
ATOM 2247 C CA . ILE B 1 27 ? 32.267 52.427 10.767 1.00 53.79 26 ILE B CA 1
ATOM 2248 C C . ILE B 1 27 ? 32.724 52.044 12.175 1.00 52.28 26 ILE B C 1
ATOM 2249 O O . ILE B 1 27 ? 31.902 51.831 13.058 1.00 52.45 26 ILE B O 1
ATOM 2254 N N . VAL B 1 28 ? 34.038 51.987 12.377 1.00 51.14 27 VAL B N 1
ATOM 2255 C CA . VAL B 1 28 ? 34.619 51.648 13.674 1.00 50.34 27 VAL B CA 1
ATOM 2256 C C . VAL B 1 28 ? 34.345 52.751 14.709 1.00 50.64 27 VAL B C 1
ATOM 2257 O O . VAL B 1 28 ? 34.117 52.457 15.887 1.00 49.79 27 VAL B O 1
ATOM 2261 N N . GLU B 1 29 ? 34.358 54.007 14.261 1.00 51.11 28 GLU B N 1
ATOM 2262 C CA . GLU B 1 29 ? 34.079 55.160 15.127 1.00 51.46 28 GLU B CA 1
ATOM 2263 C C . GLU B 1 29 ? 32.626 55.166 15.611 1.00 51.60 28 GLU B C 1
ATOM 2264 O O . GLU B 1 29 ? 32.361 55.472 16.772 1.00 51.40 28 GLU B O 1
ATOM 2266 N N . GLN B 1 30 ? 31.690 54.848 14.715 1.00 51.61 29 GLN B N 1
ATOM 2267 C CA . GLN B 1 30 ? 30.272 54.736 15.077 1.00 51.65 29 GLN B CA 1
ATOM 2268 C C . GLN B 1 30 ? 30.047 53.669 16.150 1.00 49.66 29 GLN B C 1
ATOM 2269 O O . GLN B 1 30 ? 29.244 53.863 17.069 1.00 49.33 29 GLN B O 1
ATOM 2275 N N . HIS B 1 31 ? 30.745 52.541 16.013 1.00 47.39 30 HIS B N 1
ATOM 2276 C CA . HIS B 1 31 ? 30.640 51.439 16.971 1.00 46.49 30 HIS B CA 1
ATOM 2277 C C . HIS B 1 31 ? 31.277 51.792 18.315 1.00 46.33 30 HIS B C 1
ATOM 2278 O O . HIS B 1 31 ? 30.797 51.352 19.359 1.00 45.86 30 HIS B O 1
ATOM 2285 N N . GLN B 1 32 ? 32.359 52.569 18.288 1.00 46.61 31 GLN B N 1
ATOM 2286 C CA . GLN B 1 32 ? 33.028 53.014 19.522 1.00 47.95 31 GLN B CA 1
ATOM 2287 C C . GLN B 1 32 ? 32.141 53.959 20.326 1.00 47.18 31 GLN B C 1
ATOM 2288 O O . GLN B 1 32 ? 32.184 53.952 21.555 1.00 47.66 31 GLN B O 1
ATOM 2294 N N . GLN B 1 33 ? 31.355 54.775 19.627 1.00 46.39 32 GLN B N 1
ATOM 2295 C CA . GLN B 1 33 ? 30.430 55.703 20.270 1.00 47.93 32 GLN B CA 1
ATOM 2296 C C . GLN B 1 33 ? 29.259 54.963 20.883 1.00 47.09 32 GLN B C 1
ATOM 2297 O O . GLN B 1 33 ? 28.804 55.316 21.972 1.00 47.54 32 GLN B O 1
ATOM 2303 N N . PHE B 1 34 ? 28.756 53.958 20.167 1.00 46.38 33 PHE B N 1
ATOM 2304 C CA . PHE B 1 34 ? 27.676 53.117 20.680 1.00 45.52 33 PHE B CA 1
ATOM 2305 C C . PHE B 1 34 ? 28.086 52.403 21.969 1.00 43.74 33 PHE B C 1
ATOM 2306 O O . PHE B 1 34 ? 27.306 52.311 22.912 1.00 42.69 33 PHE B O 1
ATOM 2314 N N . VAL B 1 35 ? 29.316 51.900 21.983 1.00 43.89 34 VAL B N 1
ATOM 2315 C CA . VAL B 1 35 ? 29.832 51.126 23.104 1.00 44.65 34 VAL B CA 1
ATOM 2316 C C . VAL B 1 35 ? 30.064 51.998 24.349 1.00 44.96 34 VAL B C 1
ATOM 2317 O O . VAL B 1 35 ? 29.812 51.555 25.471 1.00 43.49 34 VAL B O 1
ATOM 2321 N N . ARG B 1 36 ? 30.508 53.243 24.156 1.00 45.35 35 ARG B N 1
ATOM 2322 C CA . ARG B 1 36 ? 30.621 54.183 25.281 1.00 46.31 35 ARG B CA 1
ATOM 2323 C C . ARG B 1 36 ? 29.242 54.499 25.861 1.00 44.34 35 ARG B C 1
ATOM 2324 O O . ARG B 1 36 ? 29.090 54.553 27.081 1.00 42.42 35 ARG B O 1
ATOM 2332 N N . SER B 1 37 ? 28.252 54.713 24.991 1.00 42.47 36 SER B N 1
ATOM 2333 C CA . SER B 1 37 ? 26.875 54.970 25.431 1.00 42.31 36 SER B CA 1
ATOM 2334 C C . SER B 1 37 ? 26.297 53.791 26.229 1.00 41.25 36 SER B C 1
ATOM 2335 O O . SER B 1 37 ? 25.693 53.985 27.292 1.00 39.88 36 SER B O 1
ATOM 2338 N N . LEU B 1 38 ? 26.497 52.582 25.703 1.00 39.03 37 LEU B N 1
ATOM 2339 C CA . LEU B 1 38 ? 26.070 51.349 26.349 1.00 41.07 37 LEU B CA 1
ATOM 2340 C C . LEU B 1 38 ? 26.693 51.154 27.729 1.00 41.26 37 LEU B C 1
ATOM 2341 O O . LEU B 1 38 ? 25.997 50.733 28.658 1.00 41.73 37 LEU B O 1
ATOM 2346 N N . THR B 1 39 ? 27.989 51.437 27.867 1.00 41.69 38 THR B N 1
ATOM 2347 C CA . THR B 1 39 ? 28.665 51.306 29.172 1.00 41.97 38 THR B CA 1
ATOM 2348 C C . THR B 1 39 ? 28.116 52.349 30.170 1.00 42.25 38 THR B C 1
ATOM 2349 O O . THR B 1 39 ? 28.141 52.127 31.377 1.00 41.70 38 THR B O 1
ATOM 2353 N N . GLU B 1 40 ? 27.613 53.476 29.654 1.00 42.89 39 GLU B N 1
ATOM 2354 C CA . GLU B 1 40 ? 26.962 54.499 30.487 1.00 44.48 39 GLU B CA 1
ATOM 2355 C C . GLU B 1 40 ? 25.601 54.056 31.030 1.00 44.54 39 GLU B C 1
ATOM 2356 O O . GLU B 1 40 ? 25.132 54.619 32.005 1.00 46.69 39 GLU B O 1
ATOM 2362 N N . VAL B 1 41 ? 25.031 53.006 30.434 1.00 44.42 40 VAL B N 1
ATOM 2363 C CA . VAL B 1 41 ? 23.805 52.357 30.890 1.00 43.31 40 VAL B CA 1
ATOM 2364 C C . VAL B 1 41 ? 24.097 51.133 31.779 1.00 42.08 40 VAL B C 1
ATOM 2365 O O . VAL B 1 41 ? 23.520 50.999 32.859 1.00 42.77 40 VAL B O 1
ATOM 2369 N N . ASN B 1 42 ? 24.990 50.239 31.347 1.00 41.05 41 ASN B N 1
ATOM 2370 C CA . ASN B 1 42 ? 25.269 49.024 32.143 1.00 40.67 41 ASN B CA 1
ATOM 2371 C C . ASN B 1 42 ? 26.356 49.115 33.221 1.00 40.16 41 ASN B C 1
ATOM 2372 O O . ASN B 1 42 ? 26.566 48.152 33.962 1.00 40.12 41 ASN B O 1
ATOM 2377 N N . GLY B 1 43 ? 27.032 50.267 33.303 1.00 40.47 42 GLY B N 1
ATOM 2378 C CA . GLY B 1 43 ? 28.101 50.510 34.280 1.00 39.36 42 GLY B CA 1
ATOM 2379 C C . GLY B 1 43 ? 29.254 49.517 34.220 1.00 38.79 42 GLY B C 1
ATOM 2380 O O . GLY B 1 43 ? 29.943 49.274 35.219 1.00 38.92 42 GLY B O 1
ATOM 2381 N N . GLY B 1 44 ? 29.489 48.973 33.033 1.00 39.01 43 GLY B N 1
ATOM 2382 C CA . GLY B 1 44 ? 30.444 47.908 32.853 1.00 38.89 43 GLY B CA 1
ATOM 2383 C C . GLY B 1 44 ? 31.564 48.220 31.896 1.00 38.37 43 GLY B C 1
ATOM 2384 O O . GLY B 1 44 ? 32.087 49.339 31.849 1.00 38.82 43 GLY B O 1
ATOM 2385 N N . CYS B 1 45 ? 31.923 47.210 31.119 1.00 40.42 44 CYS B N 1
ATOM 2386 C CA . CYS B 1 45 ? 33.081 47.277 30.263 1.00 43.27 44 CYS B CA 1
ATOM 2387 C C . CYS B 1 45 ? 32.826 46.652 28.903 1.00 42.66 44 CYS B C 1
ATOM 2388 O O . CYS B 1 45 ? 32.241 45.590 28.810 1.00 43.06 44 CYS B O 1
ATOM 2391 N N . ALA B 1 46 ? 33.286 47.331 27.858 1.00 43.92 45 ALA B N 1
ATOM 2392 C CA . ALA B 1 46 ? 33.144 46.875 26.479 1.00 44.21 45 ALA B CA 1
ATOM 2393 C C . ALA B 1 46 ? 34.510 46.788 25.774 1.00 46.46 45 ALA B C 1
ATOM 2394 O O . ALA B 1 46 ? 35.364 47.668 25.941 1.00 46.43 45 ALA B O 1
ATOM 2396 N N . VAL B 1 47 ? 34.716 45.714 25.006 1.00 47.93 46 VAL B N 1
ATOM 2397 C CA . VAL B 1 47 ? 35.903 45.562 24.149 1.00 47.52 46 VAL B CA 1
ATOM 2398 C C . VAL B 1 47 ? 35.489 45.319 22.680 1.00 48.05 46 VAL B C 1
ATOM 2399 O O . VAL B 1 47 ? 34.664 44.447 22.389 1.00 48.44 46 VAL B O 1
ATOM 2403 N N . ILE B 1 48 ? 36.041 46.112 21.762 1.00 47.53 47 ILE B N 1
ATOM 2404 C CA . ILE B 1 48 ? 35.823 45.908 20.332 1.00 46.72 47 ILE B CA 1
ATOM 2405 C C . ILE B 1 48 ? 37.154 45.435 19.750 1.00 46.44 47 ILE B C 1
ATOM 2406 O O . ILE B 1 48 ? 38.129 46.181 19.761 1.00 47.36 47 ILE B O 1
ATOM 2411 N N . SER B 1 49 ? 37.197 44.185 19.288 1.00 44.99 48 SER B N 1
ATOM 2412 C CA . SER B 1 49 ? 38.390 43.606 18.687 1.00 44.57 48 SER B CA 1
ATOM 2413 C C . SER B 1 49 ? 38.300 43.771 17.177 1.00 43.11 48 SER B C 1
ATOM 2414 O O . SER B 1 49 ? 37.342 43.321 16.557 1.00 41.71 48 SER B O 1
ATOM 2417 N N . ASP B 1 50 ? 39.312 44.409 16.604 1.00 42.96 49 ASP B N 1
ATOM 2418 C CA . ASP B 1 50 ? 39.345 44.743 15.185 1.00 43.00 49 ASP B CA 1
ATOM 2419 C C . ASP B 1 50 ? 40.294 43.784 14.453 1.00 43.02 49 ASP B C 1
ATOM 2420 O O . ASP B 1 50 ? 41.517 43.933 14.520 1.00 42.12 49 ASP B O 1
ATOM 2425 N N . LEU B 1 51 ? 39.732 42.802 13.746 1.00 43.47 50 LEU B N 1
ATOM 2426 C CA . LEU B 1 51 ? 40.550 41.817 13.034 1.00 44.41 50 LEU B CA 1
ATOM 2427 C C . LEU B 1 51 ? 41.361 42.393 11.867 1.00 45.64 50 LEU B C 1
ATOM 2428 O O . LEU B 1 51 ? 42.332 41.774 11.454 1.00 46.12 50 LEU B O 1
ATOM 2433 N N . SER B 1 52 ? 40.984 43.566 11.353 1.00 46.77 51 SER B N 1
ATOM 2434 C CA . SER B 1 52 ? 41.706 44.182 10.230 1.00 48.14 51 SER B CA 1
ATOM 2435 C C . SER B 1 52 ? 43.099 44.685 10.612 1.00 48.41 51 SER B C 1
ATOM 2436 O O . SER B 1 52 ? 43.969 44.796 9.748 1.00 48.41 51 SER B O 1
ATOM 2439 N N . ASN B 1 53 ? 43.299 45.008 11.890 1.00 49.00 52 ASN B N 1
ATOM 2440 C CA . ASN B 1 53 ? 44.599 45.484 12.380 1.00 49.54 52 ASN B CA 1
ATOM 2441 C C . ASN B 1 53 ? 45.078 44.825 13.678 1.00 50.63 52 ASN B C 1
ATOM 2442 O O . ASN B 1 53 ? 46.101 45.232 14.232 1.00 50.41 52 ASN B O 1
ATOM 2447 N N . ARG B 1 54 ? 44.345 43.813 14.151 1.00 51.93 53 ARG B N 1
ATOM 2448 C CA . ARG B 1 54 ? 44.677 43.086 15.378 1.00 53.12 53 ARG B CA 1
ATOM 2449 C C . ARG B 1 54 ? 44.802 44.001 16.605 1.00 52.67 53 ARG B C 1
ATOM 2450 O O . ARG B 1 54 ? 45.674 43.801 17.451 1.00 52.77 53 ARG B O 1
ATOM 2458 N N . LYS B 1 55 ? 43.923 45.001 16.694 1.00 52.71 54 LYS B N 1
ATOM 2459 C CA . LYS B 1 55 ? 43.883 45.923 17.841 1.00 52.70 54 LYS B CA 1
ATOM 2460 C C . LYS B 1 55 ? 42.551 45.834 18.568 1.00 51.82 54 LYS B C 1
ATOM 2461 O O . LYS B 1 55 ? 41.535 45.500 17.970 1.00 52.23 54 LYS B O 1
ATOM 2467 N N . SER B 1 56 ? 42.577 46.129 19.865 1.00 51.44 55 SER B N 1
ATOM 2468 C CA . SER B 1 56 ? 41.379 46.151 20.703 1.00 51.29 55 SER B CA 1
ATOM 2469 C C . SER B 1 56 ? 41.116 47.561 21.215 1.00 50.22 55 SER B C 1
ATOM 2470 O O . SER B 1 56 ? 42.045 48.280 21.560 1.00 50.28 55 SER B O 1
ATOM 2473 N N . TYR B 1 57 ? 39.849 47.958 21.243 1.00 48.81 56 TYR B N 1
ATOM 2474 C CA . TYR B 1 57 ? 39.455 49.232 21.815 1.00 48.37 56 TYR B CA 1
ATOM 2475 C C . TYR B 1 57 ? 38.672 48.906 23.090 1.00 46.68 56 TYR B C 1
ATOM 2476 O O . TYR B 1 57 ? 37.656 48.204 23.039 1.00 45.57 56 TYR B O 1
ATOM 2485 N N . VAL B 1 58 ? 39.162 49.395 24.229 1.00 45.26 57 VAL B N 1
ATOM 2486 C CA . VAL B 1 58 ? 38.564 49.091 25.522 1.00 45.30 57 VAL B CA 1
ATOM 2487 C C . VAL B 1 58 ? 37.911 50.327 26.137 1.00 45.28 57 VAL B C 1
ATOM 2488 O O . VAL B 1 58 ? 38.518 51.397 26.163 1.00 46.29 57 VAL B O 1
ATOM 2492 N N . THR B 1 59 ? 36.664 50.171 26.594 1.00 44.78 58 THR B N 1
ATOM 2493 C CA . THR B 1 59 ? 35.935 51.209 27.324 1.00 44.63 58 THR B CA 1
ATOM 2494 C C . THR B 1 59 ? 35.581 50.630 28.683 1.00 42.92 58 THR B C 1
ATOM 2495 O O . THR B 1 59 ? 34.948 49.588 28.762 1.00 44.26 58 THR B O 1
ATOM 2499 N N . VAL B 1 60 ? 36.011 51.301 29.741 1.00 42.25 59 VAL B N 1
ATOM 2500 C CA . VAL B 1 60 ? 35.720 50.897 31.112 1.00 40.47 59 VAL B CA 1
ATOM 2501 C C . VAL B 1 60 ? 34.984 52.068 31.747 1.00 40.41 59 VAL B C 1
ATOM 2502 O O . VAL B 1 60 ? 35.509 53.180 31.782 1.00 40.38 59 VAL B O 1
ATOM 2506 N N . HIS B 1 61 ? 33.779 51.815 32.251 1.00 39.79 60 HIS B N 1
ATOM 2507 C CA . HIS B 1 61 ? 32.999 52.851 32.919 1.00 38.76 60 HIS B CA 1
ATOM 2508 C C . HIS B 1 61 ? 33.502 53.034 34.358 1.00 37.94 60 HIS B C 1
ATOM 2509 O O . HIS B 1 61 ? 33.925 52.077 34.972 1.00 37.63 60 HIS B O 1
ATOM 2516 N N . PRO B 1 62 ? 33.464 54.270 34.897 1.00 38.98 61 PRO B N 1
ATOM 2517 C CA . PRO B 1 62 ? 33.815 54.495 36.306 1.00 38.67 61 PRO B CA 1
ATOM 2518 C C . PRO B 1 62 ? 33.063 53.647 37.344 1.00 38.87 61 PRO B C 1
ATOM 2519 O O . PRO B 1 62 ? 33.560 53.468 38.454 1.00 40.12 61 PRO B O 1
ATOM 2523 N N . TRP B 1 63 ? 31.894 53.123 36.998 1.00 37.92 62 TRP B N 1
ATOM 2524 C CA . TRP B 1 63 ? 31.133 52.277 37.923 1.00 38.12 62 TRP B CA 1
ATOM 2525 C C . TRP B 1 63 ? 31.513 50.800 37.861 1.00 37.05 62 TRP B C 1
ATOM 2526 O O . TRP B 1 63 ? 30.987 50.000 38.643 1.00 37.73 62 TRP B O 1
ATOM 2537 N N . ALA B 1 64 ? 32.438 50.438 36.960 1.00 37.48 63 ALA B N 1
ATOM 2538 C CA . ALA B 1 64 ? 32.841 49.039 36.761 1.00 35.63 63 ALA B CA 1
ATOM 2539 C C . ALA B 1 64 ? 33.856 48.602 37.815 1.00 36.76 63 ALA B C 1
ATOM 2540 O O . ALA B 1 64 ? 34.903 48.032 37.495 1.00 36.57 63 ALA B O 1
ATOM 2542 N N . ASN B 1 65 ? 33.539 48.844 39.081 1.00 36.64 64 ASN B N 1
ATOM 2543 C CA . ASN B 1 65 ? 34.458 48.479 40.159 1.00 36.44 64 ASN B CA 1
ATOM 2544 C C . ASN B 1 65 ? 34.626 46.947 40.310 1.00 36.90 64 ASN B C 1
ATOM 2545 O O . ASN B 1 65 ? 35.601 46.472 40.898 1.00 37.12 64 ASN B O 1
ATOM 2550 N N . PHE B 1 66 ? 33.690 46.182 39.753 1.00 38.60 65 PHE B N 1
ATOM 2551 C CA . PHE B 1 66 ? 33.748 44.717 39.781 1.00 38.56 65 PHE B CA 1
ATOM 2552 C C . PHE B 1 66 ? 34.945 44.133 39.028 1.00 39.27 65 PHE B C 1
ATOM 2553 O O . PHE B 1 66 ? 35.297 42.974 39.240 1.00 40.58 65 PHE B O 1
ATOM 2561 N N . LEU B 1 67 ? 35.525 44.924 38.131 1.00 39.41 66 LEU B N 1
ATOM 2562 C CA . LEU B 1 67 ? 36.702 44.530 37.376 1.00 40.36 66 LEU B CA 1
ATOM 2563 C C . LEU B 1 67 ? 37.950 44.553 38.245 1.00 40.41 66 LEU B C 1
ATOM 2564 O O . LEU B 1 67 ? 38.905 43.820 37.983 1.00 40.88 66 LEU B O 1
ATOM 2569 N N . GLY B 1 68 ? 37.956 45.417 39.253 1.00 41.28 67 GLY B N 1
ATOM 2570 C CA . GLY B 1 68 ? 39.098 45.559 40.145 1.00 42.30 67 GLY B CA 1
ATOM 2571 C C . GLY B 1 68 ? 40.335 46.094 39.441 1.00 43.79 67 GLY B C 1
ATOM 2572 O O . GLY B 1 68 ? 41.463 45.800 39.843 1.00 45.42 67 GLY B O 1
ATOM 2573 N N . LEU B 1 69 ? 40.140 46.873 38.381 1.00 45.63 68 LEU B N 1
ATOM 2574 C CA . LEU B 1 69 ? 41.268 47.441 37.650 1.00 45.87 68 LEU B CA 1
ATOM 2575 C C . LEU B 1 69 ? 41.899 48.561 38.459 1.00 46.37 68 LEU B C 1
ATOM 2576 O O . LEU B 1 69 ? 41.220 49.217 39.251 1.00 46.37 68 LEU B O 1
ATOM 2581 N N . THR B 1 70 ? 43.201 48.759 38.256 1.00 47.96 69 THR B N 1
ATOM 2582 C CA . THR B 1 70 ? 43.920 49.891 38.843 1.00 49.02 69 THR B CA 1
ATOM 2583 C C . THR B 1 70 ? 43.681 51.140 37.977 1.00 50.16 69 THR B C 1
ATOM 2584 O O . THR B 1 70 ? 43.297 51.031 36.789 1.00 48.48 69 THR B O 1
ATOM 2588 N N . PRO B 1 71 ? 43.892 52.333 38.570 1.00 51.65 70 PRO B N 1
ATOM 2589 C CA . PRO B 1 71 ? 43.791 53.601 37.825 1.00 52.12 70 PRO B CA 1
ATOM 2590 C C . PRO B 1 71 ? 44.485 53.596 36.437 1.00 5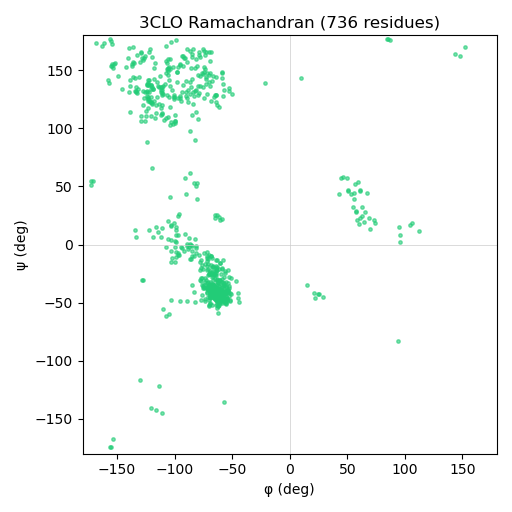2.13 70 PRO B C 1
ATOM 2591 O O . PRO B 1 71 ? 43.916 54.115 35.450 1.00 51.61 70 PRO B O 1
ATOM 2595 N N . GLU B 1 72 ? 45.678 52.995 36.372 1.00 51.76 71 GLU B N 1
ATOM 2596 C CA . GLU B 1 72 ? 46.474 52.923 35.126 1.00 53.27 71 GLU B CA 1
ATOM 2597 C C . GLU B 1 72 ? 45.856 51.971 34.069 1.00 53.28 71 GLU B C 1
ATOM 2598 O O . GLU B 1 72 ? 45.880 52.262 32.853 1.00 53.56 71 GLU B O 1
ATOM 2604 N N . GLU B 1 73 ? 45.290 50.855 34.538 1.00 52.67 72 GLU B N 1
ATOM 2605 C CA . GLU B 1 73 ? 44.662 49.846 33.665 1.00 52.44 72 GLU B CA 1
ATOM 2606 C C . GLU B 1 73 ? 43.281 50.263 33.127 1.00 52.81 72 GLU B C 1
ATOM 2607 O O . GLU B 1 73 ? 42.777 49.676 32.128 1.00 51.49 72 GLU B O 1
ATOM 2613 N N . ALA B 1 74 ? 42.654 51.214 33.838 1.00 52.01 73 ALA B N 1
ATOM 2614 C CA . ALA B 1 74 ? 41.333 51.761 33.478 1.00 51.92 73 ALA B CA 1
ATOM 2615 C C . ALA B 1 74 ? 41.507 52.885 32.448 1.00 51.69 73 ALA B C 1
ATOM 2616 O O . ALA B 1 74 ? 40.667 53.054 31.548 1.00 51.07 73 ALA B O 1
ATOM 2618 N N . ALA B 1 75 ? 42.612 53.627 32.596 1.00 53.24 74 ALA B N 1
ATOM 2619 C CA . ALA B 1 75 ? 43.005 54.716 31.684 1.00 54.83 74 ALA B CA 1
ATOM 2620 C C . ALA B 1 75 ? 43.195 54.256 30.219 1.00 56.55 74 ALA B C 1
ATOM 2621 O O . ALA B 1 75 ? 43.162 55.087 29.298 1.00 57.37 74 ALA B O 1
ATOM 2623 N N . LEU B 1 76 ? 43.405 52.951 30.010 1.00 57.77 75 LEU B N 1
ATOM 2624 C CA . LEU B 1 76 ? 43.529 52.384 28.651 1.00 58.93 75 LEU B CA 1
ATOM 2625 C C . LEU B 1 76 ? 42.281 52.636 27.783 1.00 59.07 75 LEU B C 1
ATOM 2626 O O . LEU B 1 76 ? 41.132 52.619 28.265 1.00 59.23 75 LEU B O 1
ATOM 2631 N N . SER B 1 77 ? 42.558 52.883 26.501 1.00 59.53 76 SER B N 1
ATOM 2632 C CA . SER B 1 77 ? 41.555 53.101 25.453 1.00 59.84 76 SER B CA 1
ATOM 2633 C C . SER B 1 77 ? 41.813 52.176 24.242 1.00 61.18 76 SER B C 1
ATOM 2634 O O . SER B 1 77 ? 40.875 51.791 23.540 1.00 60.09 76 SER B O 1
ATOM 2636 N N . VAL B 1 78 ? 43.084 51.835 24.001 1.00 66.16 77 VAL B N 1
ATOM 2637 C CA . VAL B 1 78 ? 43.484 50.965 22.886 1.00 68.89 77 VAL B CA 1
ATOM 2638 C C . VAL B 1 78 ? 44.582 49.957 23.308 1.00 71.33 77 VAL B C 1
ATOM 2639 O O . VAL B 1 78 ? 45.702 50.359 23.648 1.00 71.46 77 VAL B O 1
ATOM 2643 N N . ILE B 1 79 ? 44.233 48.664 23.307 1.00 73.81 78 ILE B N 1
ATOM 2644 C CA . ILE B 1 79 ? 45.175 47.554 23.555 1.00 75.28 78 ILE B CA 1
ATOM 2645 C C . ILE B 1 79 ? 45.660 47.043 22.182 1.00 76.80 78 ILE B C 1
ATOM 2646 O O . ILE B 1 79 ? 44.970 47.216 21.176 1.00 76.00 78 ILE B O 1
ATOM 2650 N N . ASP B 1 80 ? 46.849 46.438 22.139 1.00 79.56 79 ASP B N 1
ATOM 2651 C CA . ASP B 1 80 ? 47.445 45.967 20.874 1.00 81.10 79 ASP B CA 1
ATOM 2652 C C . ASP B 1 80 ? 47.260 44.461 20.603 1.00 82.18 79 ASP B C 1
ATOM 2653 O O . ASP B 1 80 ? 47.942 43.892 19.744 1.00 82.46 79 ASP B O 1
ATOM 2658 N N . SER B 1 81 ? 46.349 43.816 21.328 1.00 83.11 80 SER B N 1
ATOM 2659 C CA . SER B 1 81 ? 46.035 42.409 21.089 1.00 83.13 80 SER B CA 1
ATOM 2660 C C . SER B 1 81 ? 44.602 42.335 20.577 1.00 82.94 80 SER B C 1
ATOM 2661 O O . SER B 1 81 ? 43.914 43.355 20.491 1.00 83.33 80 SER B O 1
ATOM 2670 N N . ASP B 1 83 ? 42.722 40.572 22.300 1.00 81.88 82 ASP B N 1
ATOM 2671 C CA . ASP B 1 83 ? 42.197 40.399 23.647 1.00 80.31 82 ASP B CA 1
ATOM 2672 C C . ASP B 1 83 ? 42.561 41.620 24.550 1.00 77.93 82 ASP B C 1
ATOM 2673 O O . ASP B 1 83 ? 43.644 42.212 24.414 1.00 78.87 82 ASP B O 1
ATOM 2675 N N . GLU B 1 84 ? 41.643 42.001 25.445 1.00 74.34 83 GLU B N 1
ATOM 2676 C CA . GLU B 1 84 ? 41.902 43.027 26.472 1.00 70.71 83 GLU B CA 1
ATOM 2677 C C . GLU B 1 84 ? 42.630 42.329 27.634 1.00 66.53 83 GLU B C 1
ATOM 2678 O O . GLU B 1 84 ? 42.001 41.841 28.579 1.00 64.85 83 GLU B O 1
ATOM 2680 N N . ASP B 1 85 ? 43.959 42.306 27.565 1.00 61.97 84 ASP B N 1
ATOM 2681 C CA . ASP B 1 85 ? 44.768 41.405 28.412 1.00 59.88 84 ASP B CA 1
ATOM 2682 C C . ASP B 1 85 ? 44.621 41.539 29.937 1.00 56.64 84 ASP B C 1
ATOM 2683 O O . ASP B 1 85 ? 44.655 40.532 30.646 1.00 56.07 84 ASP B O 1
ATOM 2688 N N . CYS B 1 86 ? 44.457 42.755 30.442 1.00 53.35 85 CYS B N 1
ATOM 2689 C CA . CYS B 1 86 ? 44.352 42.960 31.890 1.00 52.92 85 CYS B CA 1
ATOM 2690 C C . CYS B 1 86 ? 42.925 42.772 32.430 1.00 49.56 85 CYS B C 1
ATOM 2691 O O . CYS B 1 86 ? 42.713 42.753 33.644 1.00 48.35 85 CYS B O 1
ATOM 2694 N N . ILE B 1 87 ? 41.952 42.664 31.527 1.00 46.95 86 ILE B N 1
ATOM 2695 C CA . ILE B 1 87 ? 40.600 42.319 31.917 1.00 46.08 86 ILE B CA 1
ATOM 2696 C C . I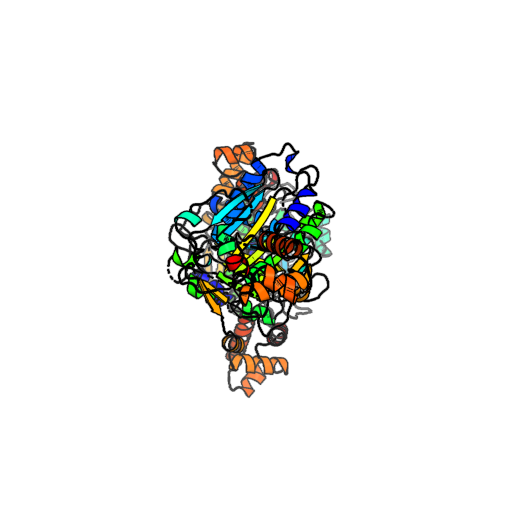LE B 1 87 ? 40.578 40.812 32.180 1.00 45.16 86 ILE B C 1
ATOM 2697 O O . ILE B 1 87 ? 40.058 40.356 33.202 1.00 43.03 86 ILE B O 1
ATOM 2702 N N . TYR B 1 88 ? 41.147 40.054 31.242 1.00 44.83 87 TYR B N 1
ATOM 2703 C CA . TYR B 1 88 ? 41.216 38.596 31.324 1.00 47.32 87 TYR B CA 1
ATOM 2704 C C . TYR B 1 88 ? 41.881 38.105 32.600 1.00 44.72 87 TYR B C 1
ATOM 2705 O O . TYR B 1 88 ? 41.466 37.100 33.174 1.00 43.20 87 TYR B O 1
ATOM 2714 N N . ARG B 1 89 ? 42.902 38.832 33.043 1.00 43.23 88 ARG B N 1
ATOM 2715 C CA . ARG B 1 89 ? 43.619 38.499 34.268 1.00 44.54 88 ARG B CA 1
ATOM 2716 C C . ARG B 1 89 ? 42.693 38.482 35.486 1.00 42.92 88 ARG B C 1
ATOM 2717 O O . ARG B 1 89 ? 43.001 37.843 36.492 1.00 42.78 88 ARG B O 1
ATOM 2721 N N . ARG B 1 90 ? 41.551 39.165 35.387 1.00 42.00 89 ARG B N 1
ATOM 2722 C CA . ARG B 1 90 ? 40.627 39.310 36.515 1.00 40.16 89 ARG B CA 1
ATOM 2723 C C . ARG B 1 90 ? 39.633 38.164 36.636 1.00 39.07 89 ARG B C 1
ATOM 2724 O O . ARG B 1 90 ? 38.957 38.038 37.654 1.00 38.68 89 ARG B O 1
ATOM 2732 N N . ILE B 1 91 ? 39.549 37.339 35.601 1.00 38.64 90 ILE B N 1
ATOM 2733 C CA . ILE B 1 91 ? 38.621 36.215 35.559 1.00 37.23 90 ILE B CA 1
ATOM 2734 C C . ILE B 1 91 ? 39.188 35.046 36.364 1.00 37.57 90 ILE B C 1
ATOM 2735 O O . ILE B 1 91 ? 40.384 34.752 36.290 1.00 38.27 90 ILE B O 1
ATOM 2740 N N . HIS B 1 92 ? 38.326 34.406 37.154 1.00 37.42 91 HIS B N 1
ATOM 2741 C CA . HIS B 1 92 ? 38.667 33.184 37.869 1.00 36.92 91 HIS B CA 1
ATOM 2742 C C . HIS B 1 92 ? 39.292 32.197 36.855 1.00 37.42 91 HIS B C 1
ATOM 2743 O O . HIS B 1 92 ? 38.708 31.961 35.793 1.00 37.53 91 HIS B O 1
ATOM 2750 N N . PRO B 1 93 ? 40.470 31.630 37.172 1.00 37.84 92 PRO B N 1
ATOM 2751 C CA . PRO B 1 93 ? 41.210 30.742 36.252 1.00 37.31 92 PRO B CA 1
ATOM 2752 C C . PRO B 1 93 ? 40.418 29.561 35.679 1.00 37.08 92 PRO B C 1
ATOM 2753 O O . PRO B 1 93 ? 40.597 29.213 34.508 1.00 35.35 92 PRO B O 1
ATOM 2757 N N . GLU B 1 94 ? 39.552 28.958 36.491 1.00 37.64 93 GLU B N 1
ATOM 2758 C CA . GLU B 1 94 ? 38.688 27.873 36.022 1.00 38.87 93 GLU B CA 1
ATOM 2759 C C . GLU B 1 94 ? 37.662 28.382 35.020 1.00 38.94 93 GLU B C 1
ATOM 2760 O O . GLU B 1 94 ? 37.351 27.706 34.040 1.00 39.56 93 GLU B O 1
ATOM 2766 N N . ASP B 1 95 ? 37.133 29.574 35.278 1.00 38.17 94 ASP B N 1
ATOM 2767 C CA . ASP B 1 95 ? 36.151 30.168 34.395 1.00 36.46 94 ASP B CA 1
ATOM 2768 C C . ASP B 1 95 ? 36.779 30.652 33.106 1.00 35.20 94 ASP B C 1
ATOM 2769 O O . ASP B 1 95 ? 36.125 30.658 32.069 1.00 35.50 94 ASP B O 1
ATOM 2774 N N . LEU B 1 96 ? 38.039 31.052 33.166 1.00 35.69 95 LEU B N 1
ATOM 2775 C CA . LEU B 1 96 ? 38.771 31.500 31.974 1.00 37.43 95 LEU B CA 1
ATOM 2776 C C . LEU B 1 96 ? 38.914 30.377 30.947 1.00 37.60 95 LEU B C 1
ATOM 2777 O O . LEU B 1 96 ? 38.800 30.618 29.746 1.00 39.10 95 LEU B O 1
ATOM 2782 N N . VAL B 1 97 ? 39.176 29.161 31.426 1.00 37.01 96 VAL B N 1
ATOM 2783 C CA . VAL B 1 97 ? 39.267 27.982 30.566 1.00 37.05 96 VAL B CA 1
ATOM 2784 C C . VAL B 1 97 ? 37.943 27.743 29.834 1.00 36.87 96 VAL B C 1
ATOM 2785 O O . VAL B 1 97 ? 37.921 27.571 28.613 1.00 36.95 96 VAL B O 1
ATOM 2789 N N . GLU B 1 98 ? 36.835 27.772 30.572 1.00 38.42 97 GLU B N 1
ATOM 2790 C CA . GLU B 1 98 ? 35.533 27.576 29.963 1.00 38.02 97 GLU B CA 1
ATOM 2791 C C . GLU B 1 98 ? 35.175 28.710 28.985 1.00 39.15 97 GLU B C 1
ATOM 2792 O O . GLU B 1 98 ? 34.666 28.441 27.897 1.00 39.56 97 GLU B O 1
ATOM 2798 N N . LYS B 1 99 ? 35.472 29.961 29.353 1.00 38.35 98 LYS B N 1
ATOM 2799 C CA . LYS B 1 99 ? 35.255 31.106 28.461 1.00 38.75 98 LYS B CA 1
ATOM 2800 C C . LYS B 1 99 ? 35.953 30.900 27.120 1.00 37.94 98 LYS B C 1
ATOM 2801 O O . LYS B 1 99 ? 35.378 31.127 26.056 1.00 37.38 98 LYS B O 1
ATOM 2807 N N . ARG B 1 100 ? 37.203 30.480 27.199 1.00 37.37 99 ARG B N 1
ATOM 2808 C CA . ARG B 1 100 ? 38.030 30.198 26.025 1.00 38.03 99 ARG B CA 1
ATOM 2809 C C . ARG B 1 100 ? 37.464 29.088 25.153 1.00 37.48 99 ARG B C 1
ATOM 2810 O O . ARG B 1 100 ? 37.502 29.183 23.918 1.00 37.79 99 ARG B O 1
ATOM 2818 N N . LEU B 1 101 ? 36.935 28.050 25.798 1.00 37.06 100 LEU B N 1
ATOM 2819 C CA . LEU B 1 101 ? 36.286 26.953 25.086 1.00 37.90 100 LEU B CA 1
ATOM 2820 C C . LEU B 1 101 ? 35.033 27.421 24.355 1.00 38.82 100 LEU B C 1
ATOM 2821 O O . LEU B 1 101 ? 34.813 27.037 23.207 1.00 39.99 100 LEU B O 1
ATOM 2834 N N . GLU B 1 103 ? 34.372 30.585 23.411 1.00 38.72 102 GLU B N 1
ATOM 2835 C CA . GLU B 1 103 ? 34.813 31.492 22.354 1.00 38.35 102 GLU B CA 1
ATOM 2836 C C . GLU B 1 103 ? 35.309 30.728 21.123 1.00 39.76 102 GLU B C 1
ATOM 2837 O O . GLU B 1 103 ? 34.993 31.094 19.988 1.00 40.27 102 GLU B O 1
ATOM 2843 N N . TYR B 1 104 ? 36.080 29.670 21.347 1.00 38.75 103 TYR B N 1
ATOM 2844 C CA . TYR B 1 104 ? 36.611 28.857 20.253 1.00 39.20 103 TYR B CA 1
ATOM 2845 C C . TYR B 1 104 ? 35.487 28.190 19.474 1.00 39.13 103 TYR B C 1
ATOM 2846 O O . TYR B 1 104 ? 35.482 28.252 18.248 1.00 38.67 103 TYR B O 1
ATOM 2855 N N . LYS B 1 105 ? 34.551 27.555 20.179 1.00 39.19 104 LYS B N 1
ATOM 2856 C CA . LYS B 1 105 ? 33.371 26.947 19.543 1.00 40.09 104 LYS B CA 1
ATOM 2857 C C . LYS B 1 105 ? 32.539 27.999 18.800 1.00 40.34 104 LYS B C 1
ATOM 2858 O O . LYS B 1 105 ? 32.114 27.779 17.656 1.00 41.77 104 LYS B O 1
ATOM 2864 N N . PHE B 1 106 ? 32.307 29.133 19.460 1.00 38.64 105 PHE B N 1
ATOM 2865 C CA . PHE B 1 106 ? 31.550 30.222 18.881 1.00 37.73 105 PHE B CA 1
ATOM 2866 C C . PHE B 1 106 ? 32.164 30.768 17.598 1.00 37.97 105 PHE B C 1
ATOM 2867 O O . PHE B 1 106 ? 31.441 31.009 16.636 1.00 39.93 105 PHE B O 1
ATOM 2875 N N . PHE B 1 107 ? 33.477 30.986 17.587 1.00 39.29 106 PHE B N 1
ATOM 2876 C CA . PHE B 1 107 ? 34.164 31.531 16.402 1.00 39.29 106 PHE B CA 1
ATOM 2877 C C . PHE B 1 107 ? 34.309 30.517 15.290 1.00 39.87 106 PHE B C 1
ATOM 2878 O O . PHE B 1 107 ? 34.241 30.871 14.111 1.00 39.35 106 PHE B O 1
ATOM 2886 N N . GLN B 1 108 ? 34.536 29.262 15.653 1.00 40.17 107 GLN B N 1
ATOM 2887 C CA . GLN B 1 108 ? 34.548 28.194 14.663 1.00 41.36 107 GLN B CA 1
ATOM 2888 C C . GLN B 1 108 ? 33.229 28.171 13.923 1.00 40.94 107 GLN B C 1
ATOM 2889 O O . GLN B 1 108 ? 33.197 28.113 12.703 1.00 42.06 107 GLN B O 1
ATOM 2895 N N . LYS B 1 109 ? 32.144 28.213 14.686 1.00 41.22 108 LYS B N 1
ATOM 2896 C CA . LYS B 1 109 ? 30.794 28.216 14.148 1.00 41.81 108 LYS B CA 1
ATOM 2897 C C . LYS B 1 109 ? 30.510 29.458 13.267 1.00 41.12 108 LYS B C 1
ATOM 2898 O O . LYS B 1 109 ? 30.195 29.332 12.085 1.00 41.28 108 LYS B O 1
ATOM 2904 N N . THR B 1 110 ? 30.643 30.650 13.842 1.00 40.68 109 THR B N 1
ATOM 2905 C CA . THR B 1 110 ? 30.315 31.886 13.129 1.00 39.56 109 THR B CA 1
ATOM 2906 C C . THR B 1 110 ? 31.226 32.177 11.925 1.00 40.35 109 THR B C 1
ATOM 2907 O O . THR B 1 110 ? 30.736 32.650 10.889 1.00 39.39 109 THR B O 1
ATOM 2911 N N . PHE B 1 111 ? 32.529 31.884 12.033 1.00 40.40 110 PHE B N 1
ATOM 2912 C CA . PHE B 1 111 ? 33.458 32.170 10.929 1.00 39.64 110 PHE B CA 1
ATOM 2913 C C . PHE B 1 111 ? 33.222 31.277 9.703 1.00 40.85 110 PHE B C 1
ATOM 2914 O O . PHE B 1 111 ? 33.574 31.669 8.594 1.00 40.79 110 PHE B O 1
ATOM 2922 N N . SER B 1 112 ? 32.641 30.091 9.899 1.00 41.76 111 SER B N 1
ATOM 2923 C CA . SER B 1 112 ? 32.361 29.162 8.792 1.00 43.66 111 SER B CA 1
ATOM 2924 C C . SER B 1 112 ? 30.970 29.368 8.167 1.00 43.96 111 SER B C 1
ATOM 2925 O O . SER B 1 112 ? 30.625 28.677 7.210 1.00 45.93 111 SER B O 1
ATOM 2936 N N . SER B 1 114 ? 27.747 32.067 6.627 1.00 41.97 113 SER B N 1
ATOM 2937 C CA . SER B 1 114 ? 27.602 33.233 5.766 1.00 41.26 113 SER B CA 1
ATOM 2938 C C . SER B 1 114 ? 27.657 34.529 6.605 1.00 40.87 113 SER B C 1
ATOM 2939 O O . SER B 1 114 ? 27.296 34.511 7.782 1.00 39.12 113 SER B O 1
ATOM 2942 N N . PRO B 1 115 ? 28.082 35.655 5.992 1.00 40.55 114 PRO B N 1
ATOM 2943 C CA . PRO B 1 115 ? 28.167 36.939 6.696 1.00 40.62 114 PRO B CA 1
ATOM 2944 C C . PRO B 1 115 ? 26.851 37.361 7.356 1.00 41.60 114 PRO B C 1
ATOM 2945 O O . PRO B 1 115 ? 26.846 37.785 8.512 1.00 41.10 114 PRO B O 1
ATOM 2949 N N . GLY B 1 116 ? 25.744 37.242 6.620 1.00 41.59 115 GLY B N 1
ATOM 2950 C CA . GLY B 1 116 ? 24.437 37.603 7.156 1.00 40.81 115 GLY B CA 1
ATOM 2951 C C . GLY B 1 116 ? 23.969 36.738 8.314 1.00 41.17 115 GLY B C 1
ATOM 2952 O O . GLY B 1 116 ? 23.316 37.236 9.232 1.00 41.69 115 GLY B O 1
ATOM 2953 N N . GLU B 1 117 ? 24.275 35.441 8.261 1.00 41.61 116 GLU B N 1
ATOM 2954 C CA . GLU B 1 117 ? 23.832 34.492 9.297 1.00 41.81 116 GLU B CA 1
ATOM 2955 C C . GLU B 1 117 ? 24.625 34.582 10.571 1.00 40.67 116 GLU B C 1
ATOM 2956 O O . GLU B 1 117 ? 24.079 34.385 11.646 1.00 39.14 116 GLU B O 1
ATOM 2962 N N . ARG B 1 118 ? 25.917 34.857 10.443 1.00 40.91 117 ARG B N 1
ATOM 2963 C CA . ARG B 1 118 ? 26.798 34.857 11.598 1.00 41.08 117 ARG B CA 1
ATOM 2964 C C . ARG B 1 118 ? 26.418 35.963 12.572 1.00 39.92 117 ARG B C 1
ATOM 2965 O O . ARG B 1 118 ? 26.676 35.830 13.768 1.00 41.70 117 ARG B O 1
ATOM 2973 N N . LEU B 1 119 ? 25.800 37.034 12.062 1.00 38.94 118 LEU B N 1
ATOM 2974 C CA . LEU B 1 119 ? 25.395 38.183 12.891 1.00 37.75 118 LEU B CA 1
ATOM 2975 C C . LEU B 1 119 ? 24.203 37.888 13.809 1.00 38.14 118 LEU B C 1
ATOM 2976 O O . LEU B 1 119 ? 23.976 38.610 14.806 1.00 37.09 118 LEU B O 1
ATOM 2981 N N . LYS B 1 120 ? 23.454 36.830 13.489 1.00 37.04 119 LYS B N 1
ATOM 2982 C CA . LYS B 1 120 ? 22.262 36.443 14.267 1.00 37.84 119 LYS B CA 1
ATOM 2983 C C . LYS B 1 120 ? 22.589 35.646 15.522 1.00 36.71 119 LYS B C 1
ATOM 2984 O O . LYS B 1 120 ? 21.691 35.288 16.285 1.00 37.74 119 LYS B O 1
ATOM 2990 N N . TYR B 1 121 ? 23.870 35.372 15.743 1.00 37.55 120 TYR B N 1
ATOM 2991 C CA . TYR B 1 121 ? 24.312 34.532 16.864 1.00 37.00 120 TYR B CA 1
ATOM 2992 C C . TYR B 1 121 ? 24.981 35.317 17.994 1.00 35.83 120 TYR B C 1
ATOM 2993 O O . TYR B 1 121 ? 25.569 36.386 17.781 1.00 35.79 120 TYR B O 1
ATOM 3002 N N . ARG B 1 122 ? 24.850 34.793 19.204 1.00 37.21 121 ARG B N 1
ATOM 3003 C CA . ARG B 1 122 ? 25.520 35.373 20.375 1.00 38.84 121 ARG B CA 1
ATOM 3004 C C . ARG B 1 122 ? 25.957 34.322 21.385 1.00 38.40 121 ARG B C 1
ATOM 3005 O O . ARG B 1 122 ? 25.206 33.406 21.725 1.00 40.20 121 ARG B O 1
ATOM 3013 N N . GLY B 1 123 ? 27.194 34.466 21.841 1.00 37.11 122 GLY B N 1
ATOM 3014 C CA . GLY B 1 123 ? 27.774 33.577 22.823 1.00 38.03 122 GLY B CA 1
ATOM 3015 C C . GLY B 1 123 ? 27.722 34.308 24.137 1.00 38.37 122 GLY B C 1
ATOM 3016 O O . GLY B 1 123 ? 28.067 35.490 24.200 1.00 38.25 122 GLY B O 1
ATOM 3017 N N . ARG B 1 124 ? 27.255 33.620 25.175 1.00 39.38 123 ARG B N 1
ATOM 3018 C CA . ARG B 1 124 ? 27.112 34.227 26.481 1.00 36.76 123 ARG B CA 1
ATOM 3019 C C . ARG B 1 124 ? 27.524 33.260 27.579 1.00 38.80 123 ARG B C 1
ATOM 3020 O O . ARG B 1 124 ? 27.604 32.032 27.382 1.00 36.47 123 ARG B O 1
ATOM 3028 N N . CYS B 1 125 ? 27.818 33.832 28.739 1.00 37.15 124 CYS B N 1
ATOM 3029 C CA . CYS B 1 125 ? 28.230 33.055 29.899 1.00 37.67 124 CYS B CA 1
ATOM 3030 C C . CYS B 1 125 ? 28.212 33.951 31.126 1.00 37.97 124 CYS B C 1
ATOM 3031 O O . CYS B 1 125 ? 27.973 35.169 31.032 1.00 36.28 124 CYS B O 1
ATOM 3034 N N . ARG B 1 126 ? 28.443 33.337 32.280 1.00 38.95 125 ARG B N 1
ATOM 3035 C CA . ARG B 1 126 ? 28.476 34.062 33.543 1.00 38.58 125 ARG B CA 1
ATOM 3036 C C . ARG B 1 126 ? 29.765 33.681 34.259 1.00 40.44 125 ARG B C 1
ATOM 3037 O O . ARG B 1 126 ? 29.926 32.552 34.718 1.00 43.38 125 ARG B O 1
ATOM 3045 N N . LEU B 1 127 ? 30.672 34.653 34.342 1.00 41.85 126 LEU B N 1
ATOM 3046 C CA . LEU B 1 127 ? 32.023 34.482 34.847 1.00 41.32 126 LEU B CA 1
ATOM 3047 C C . LEU B 1 127 ? 32.185 35.066 36.237 1.00 40.48 126 LEU B C 1
ATOM 3048 O O . LEU B 1 127 ? 31.507 36.029 36.591 1.00 41.96 126 LEU B O 1
ATOM 3053 N N . ARG B 1 128 ? 33.133 34.510 36.991 1.00 37.31 127 ARG B N 1
ATOM 3054 C CA . ARG B 1 128 ? 33.590 35.107 38.241 1.00 36.15 127 ARG B CA 1
ATOM 3055 C C . ARG B 1 128 ? 34.769 36.017 37.909 1.00 36.57 127 ARG B C 1
ATOM 3056 O O . ARG B 1 128 ? 35.691 35.606 37.201 1.00 37.67 127 ARG B O 1
ATOM 3080 N N . ASN B 1 131 ? 37.306 41.614 42.310 1.00 38.76 130 ASN B N 1
ATOM 3081 C CA . ASN B 1 131 ? 37.304 43.077 42.469 1.00 39.88 130 ASN B CA 1
ATOM 3082 C C . ASN B 1 131 ? 38.546 43.574 43.238 1.00 41.47 130 ASN B C 1
ATOM 3083 O O . ASN B 1 131 ? 39.508 42.831 43.409 1.00 41.31 130 ASN B O 1
ATOM 3088 N N . GLU B 1 132 ? 38.519 44.836 43.672 1.00 43.05 131 GLU B N 1
ATOM 3089 C CA . GLU B 1 132 ? 39.622 45.486 44.415 1.00 43.73 131 GLU B CA 1
ATOM 3090 C C . GLU B 1 132 ? 39.940 44.884 45.781 1.00 43.13 131 GLU B C 1
ATOM 3091 O O . GLU B 1 132 ? 41.044 45.100 46.324 1.00 43.20 131 GLU B O 1
ATOM 3097 N N . LYS B 1 133 ? 38.980 44.175 46.363 1.00 43.87 132 LYS B N 1
ATOM 3098 C CA . LYS B 1 133 ? 39.205 43.528 47.654 1.00 45.49 132 LYS B CA 1
ATOM 3099 C C . LYS B 1 133 ? 39.449 42.012 47.522 1.00 44.48 132 LYS B C 1
ATOM 3100 O O . LYS B 1 133 ? 39.384 41.272 48.504 1.00 43.67 132 LYS B O 1
ATOM 3106 N N . GLY B 1 134 ? 39.759 41.570 46.301 1.00 43.53 133 GLY B N 1
ATOM 3107 C CA . GLY B 1 134 ? 40.011 40.167 46.019 1.00 42.93 133 GLY B CA 1
ATOM 3108 C C . GLY B 1 134 ? 38.805 39.244 46.109 1.00 41.96 133 GLY B C 1
ATOM 3109 O O . GLY B 1 134 ? 38.975 38.038 46.302 1.00 41.10 133 GLY B O 1
ATOM 3110 N N . VAL B 1 135 ? 37.588 39.785 45.963 1.00 40.65 134 VAL B N 1
ATOM 3111 C CA . VAL B 1 135 ? 36.381 38.959 46.052 1.00 38.66 134 VAL B CA 1
ATOM 3112 C C . VAL B 1 135 ? 35.817 38.718 44.667 1.00 36.92 134 VAL B C 1
ATOM 3113 O O . VAL B 1 135 ? 35.750 39.624 43.830 1.00 37.53 134 VAL B O 1
ATOM 3117 N N . TYR B 1 136 ? 35.431 37.473 44.427 1.00 35.90 135 TYR B N 1
ATOM 3118 C CA . TYR B 1 136 ? 34.849 37.070 43.156 1.00 36.25 135 TYR B CA 1
ATOM 3119 C C . TYR B 1 136 ? 33.353 37.387 43.156 1.00 35.22 135 TYR B C 1
ATOM 3120 O O . TYR B 1 136 ? 32.649 37.114 44.130 1.00 35.53 135 TYR B O 1
ATOM 3129 N N . GLN B 1 137 ? 32.915 38.039 42.088 1.00 34.65 136 GLN B N 1
ATOM 3130 C CA . GLN B 1 137 ? 31.510 38.336 41.860 1.00 34.84 136 GLN B CA 1
ATOM 3131 C C . GLN B 1 137 ? 31.144 37.832 40.470 1.00 36.24 136 GLN B C 1
ATOM 3132 O O . GLN B 1 137 ? 32.018 37.680 39.628 1.00 35.83 136 GLN B O 1
ATOM 3138 N N . TYR B 1 138 ? 29.849 37.598 40.231 1.00 36.33 137 TYR B N 1
ATOM 3139 C CA . TYR B 1 138 ? 29.375 37.035 38.985 1.00 35.34 137 TYR B CA 1
ATOM 3140 C C . TYR B 1 138 ? 29.054 38.103 37.958 1.00 34.96 137 TYR B C 1
ATOM 3141 O O . TYR B 1 138 ? 28.330 39.050 38.232 1.00 35.88 137 TYR B O 1
ATOM 3150 N N . ILE B 1 139 ? 29.630 37.923 36.774 1.00 34.65 138 ILE B N 1
ATOM 3151 C CA . ILE B 1 139 ? 29.593 38.894 35.694 1.00 34.77 138 ILE B CA 1
ATOM 3152 C C . ILE B 1 139 ? 29.011 38.242 34.451 1.00 34.23 138 ILE B C 1
ATOM 3153 O O . ILE B 1 139 ? 29.442 37.156 34.088 1.00 35.67 138 ILE B O 1
ATOM 3158 N N . ASP B 1 140 ? 28.057 38.903 33.795 1.00 35.64 139 ASP B N 1
ATOM 3159 C CA . ASP B 1 140 ? 27.551 38.453 32.509 1.00 36.84 139 ASP B CA 1
ATOM 3160 C C . ASP B 1 140 ? 28.531 38.855 31.403 1.00 37.23 139 ASP B C 1
ATOM 3161 O O . ASP B 1 140 ? 28.914 40.014 31.302 1.00 36.92 139 ASP B O 1
ATOM 3166 N N . ASN B 1 141 ? 28.891 37.910 30.540 1.00 37.86 140 ASN B N 1
ATOM 3167 C CA . ASN B 1 141 ? 29.822 38.175 29.457 1.00 38.33 140 ASN B CA 1
ATOM 3168 C C . ASN B 1 141 ? 29.173 37.860 28.105 1.00 38.25 140 ASN B C 1
ATOM 3169 O O . ASN B 1 141 ? 28.487 36.865 27.955 1.00 38.64 140 ASN B O 1
ATOM 3174 N N . LEU B 1 142 ? 29.383 38.730 27.128 1.00 38.46 141 LEU B N 1
ATOM 3175 C CA . LEU B 1 142 ? 28.871 38.508 25.781 1.00 37.71 141 LEU B CA 1
ATOM 3176 C C . LEU B 1 142 ? 30.006 38.535 24.782 1.00 38.64 141 LEU B C 1
ATOM 3177 O O . LEU B 1 142 ? 30.899 39.376 24.887 1.00 39.08 141 LEU B O 1
ATOM 3182 N N . VAL B 1 143 ? 29.957 37.614 23.815 1.00 39.95 142 VAL B N 1
ATOM 3183 C CA . VAL B 1 143 ? 30.821 37.642 22.637 1.00 40.13 142 VAL B CA 1
ATOM 3184 C C . VAL B 1 143 ? 29.893 37.578 21.398 1.00 40.38 142 VAL B C 1
ATOM 3185 O O . VAL B 1 143 ? 28.988 36.738 21.320 1.00 39.20 142 VAL B O 1
ATOM 3189 N N . GLN B 1 144 ? 30.109 38.476 20.439 1.00 39.44 143 GLN B N 1
ATOM 3190 C CA . GLN B 1 144 ? 29.205 38.593 19.310 1.00 40.21 143 GLN B CA 1
ATOM 3191 C C . GLN B 1 144 ? 29.900 39.220 18.118 1.00 40.17 143 GLN B C 1
ATOM 3192 O O . GLN B 1 144 ? 30.693 40.153 18.273 1.00 41.55 143 GLN B O 1
ATOM 3198 N N . ILE B 1 145 ? 29.640 38.695 16.925 1.00 40.44 144 ILE B N 1
ATOM 3199 C CA . ILE B 1 145 ? 30.183 39.319 15.719 1.00 38.80 144 ILE B CA 1
ATOM 3200 C C . ILE B 1 145 ? 29.383 40.606 15.529 1.00 39.26 144 ILE B C 1
ATOM 3201 O O . ILE B 1 145 ? 28.151 40.574 15.420 1.00 41.54 144 ILE B O 1
ATOM 3214 N N . GLN B 1 147 ? 30.431 43.372 13.183 1.00 41.13 146 GLN B N 1
ATOM 3215 C CA . GLN B 1 147 ? 30.510 43.929 11.830 1.00 40.00 146 GLN B CA 1
ATOM 3216 C C . GLN B 1 147 ? 31.278 42.987 10.918 1.00 38.94 146 GLN B C 1
ATOM 3217 O O . GLN B 1 147 ? 32.175 42.281 11.360 1.00 38.54 146 GLN B O 1
ATOM 3223 N N . ASN B 1 148 ? 30.896 42.967 9.646 1.00 39.49 147 ASN B N 1
ATOM 3224 C CA . ASN B 1 148 ? 31.608 42.218 8.610 1.00 39.66 147 ASN B CA 1
ATOM 3225 C C . ASN B 1 148 ? 32.145 43.204 7.586 1.00 39.85 147 ASN B C 1
ATOM 3226 O O . ASN B 1 148 ? 31.598 44.302 7.435 1.00 40.67 147 ASN B O 1
ATOM 3231 N N . THR B 1 149 ? 33.195 42.808 6.875 1.00 38.37 148 THR B N 1
ATOM 3232 C CA . THR B 1 149 ? 33.768 43.647 5.839 1.00 38.74 148 THR B CA 1
ATOM 3233 C C . THR B 1 149 ? 32.883 43.539 4.592 1.00 39.26 148 THR B C 1
ATOM 3234 O O . THR B 1 149 ? 32.058 42.621 4.479 1.00 38.94 148 THR B O 1
ATOM 3238 N N . PRO B 1 150 ? 33.032 44.486 3.658 1.00 39.77 149 PRO B N 1
ATOM 3239 C CA . PRO B 1 150 ? 32.274 44.386 2.406 1.00 39.55 149 PRO B CA 1
ATOM 3240 C C . PRO B 1 150 ? 32.440 43.032 1.678 1.00 39.80 149 PRO B C 1
ATOM 3241 O O . PRO B 1 150 ? 31.478 42.539 1.077 1.00 41.08 149 PRO B O 1
ATOM 3245 N N . ALA B 1 151 ? 33.635 42.441 1.742 1.00 38.84 150 ALA B N 1
ATOM 3246 C CA . ALA B 1 151 ? 33.899 41.156 1.093 1.00 39.11 150 ALA B CA 1
ATOM 3247 C C . ALA B 1 151 ? 33.436 39.942 1.925 1.00 40.10 150 ALA B C 1
ATOM 3248 O O . ALA B 1 151 ? 33.680 38.796 1.535 1.00 40.97 150 ALA B O 1
ATOM 3250 N N . GLY B 1 152 ? 32.784 40.188 3.065 1.00 41.23 151 GLY B N 1
ATOM 3251 C CA . GLY B 1 152 ? 32.189 39.117 3.871 1.00 41.04 151 GLY B CA 1
ATOM 3252 C C . GLY B 1 152 ? 33.009 38.586 5.030 1.00 41.19 151 GLY B C 1
ATOM 3253 O O . GLY B 1 152 ? 32.579 37.664 5.723 1.00 42.26 151 GLY B O 1
ATOM 3254 N N . ASN B 1 153 ? 34.182 39.158 5.263 1.00 40.86 152 ASN B N 1
ATOM 3255 C CA . ASN B 1 153 ? 35.035 38.714 6.362 1.00 40.25 152 ASN B CA 1
ATOM 3256 C C . ASN B 1 153 ? 34.601 39.343 7.686 1.00 40.81 152 ASN B C 1
ATOM 3257 O O . ASN B 1 153 ? 34.031 40.434 7.694 1.00 41.35 152 ASN B O 1
ATOM 3262 N N . VAL B 1 154 ? 34.853 38.652 8.801 1.00 40.73 153 VAL B N 1
ATOM 3263 C CA . VAL B 1 154 ? 34.597 39.215 10.133 1.00 40.08 153 VAL B CA 1
ATOM 3264 C C . VAL B 1 154 ? 35.532 40.408 10.321 1.00 40.82 153 VAL B C 1
ATOM 3265 O O . VAL B 1 154 ? 36.734 40.284 10.101 1.00 43.31 153 VAL B O 1
ATOM 3269 N N . TRP B 1 155 ? 34.974 41.551 10.706 1.00 40.52 154 TRP B N 1
ATOM 3270 C CA . TRP B 1 155 ? 35.730 42.786 10.910 1.00 41.09 154 TRP B CA 1
ATOM 3271 C C . TRP B 1 155 ? 35.847 43.107 12.408 1.00 40.52 154 TRP B C 1
ATOM 3272 O O . TRP B 1 155 ? 36.948 43.169 12.956 1.00 40.35 154 TRP B O 1
ATOM 3283 N N . LEU B 1 156 ? 34.711 43.314 13.066 1.00 40.02 155 LEU B N 1
ATOM 3284 C CA . LEU B 1 156 ? 34.711 43.683 14.480 1.00 40.55 155 LEU B CA 1
ATOM 3285 C C . LEU B 1 156 ? 33.999 42.638 15.332 1.00 38.89 155 LEU B C 1
ATOM 3286 O O . LEU B 1 156 ? 32.916 42.178 14.989 1.00 38.72 155 LEU B O 1
ATOM 3291 N N . ILE B 1 157 ? 34.629 42.266 16.438 1.00 40.37 156 ILE B N 1
ATOM 3292 C CA . ILE B 1 157 ? 34.038 41.356 17.413 1.00 40.61 156 ILE B CA 1
ATOM 3293 C C . ILE B 1 157 ? 33.762 42.168 18.673 1.00 41.53 156 ILE B C 1
ATOM 3294 O O . ILE B 1 157 ? 34.594 42.947 19.120 1.00 40.20 156 ILE B O 1
ATOM 3299 N N . PHE B 1 158 ? 32.585 41.970 19.243 1.00 42.97 157 PHE B N 1
ATOM 3300 C CA . PHE B 1 158 ? 32.141 42.749 20.383 1.00 43.78 157 PHE B CA 1
ATOM 3301 C C . PHE B 1 158 ? 32.117 41.876 21.643 1.00 44.21 157 PHE B C 1
ATOM 3302 O O . PHE B 1 158 ? 31.606 40.758 21.626 1.00 43.57 157 PHE B O 1
ATOM 3310 N N . CYS B 1 159 ? 32.732 42.379 22.711 1.00 45.04 158 CYS B N 1
ATOM 3311 C CA . CYS B 1 159 ? 32.718 41.727 24.014 1.00 46.95 158 CYS B CA 1
ATOM 3312 C C . CYS B 1 159 ? 32.191 42.641 25.098 1.00 45.13 158 CYS B C 1
ATOM 3313 O O . CYS B 1 159 ? 32.569 43.803 25.165 1.00 47.32 158 CYS B O 1
ATOM 3316 N N . LEU B 1 160 ? 31.348 42.114 25.975 1.00 43.60 159 LEU B N 1
ATOM 3317 C CA . LEU B 1 160 ? 30.733 42.945 26.993 1.00 40.58 159 LEU B CA 1
ATOM 3318 C C . LEU B 1 160 ? 30.790 42.267 28.357 1.00 38.53 159 LEU B C 1
ATOM 3319 O O . LEU B 1 160 ? 30.677 41.056 28.471 1.00 37.85 159 LEU B O 1
ATOM 3324 N N . TYR B 1 161 ? 31.000 43.079 29.384 1.00 38.11 160 TYR B N 1
ATOM 3325 C CA . TYR B 1 161 ? 31.027 42.631 30.763 1.00 37.26 160 TYR B CA 1
ATOM 3326 C C . TYR B 1 161 ? 30.142 43.576 31.593 1.00 38.06 160 TYR B C 1
ATOM 3327 O O . TYR B 1 161 ? 30.225 44.803 31.451 1.00 38.96 160 TYR B O 1
ATOM 3336 N N . SER B 1 162 ? 29.287 43.002 32.439 1.00 36.75 161 SER B N 1
ATOM 3337 C CA . SER B 1 162 ? 28.482 43.764 33.374 1.00 37.06 161 SER B CA 1
ATOM 3338 C C . SER B 1 162 ? 28.114 42.891 34.581 1.00 37.07 161 SER B C 1
ATOM 3339 O O . SER B 1 162 ? 28.076 41.669 34.496 1.00 39.44 161 SER B O 1
ATOM 3342 N N . LEU B 1 163 ? 27.875 43.526 35.719 1.00 36.86 162 LEU B N 1
ATOM 3343 C CA . LEU B 1 163 ? 27.558 42.809 36.942 1.00 36.49 162 LEU B CA 1
ATOM 3344 C C . LEU B 1 163 ? 26.243 42.077 36.722 1.00 37.54 162 LEU B C 1
ATOM 3345 O O . LEU B 1 163 ? 25.237 42.696 36.376 1.00 38.39 162 LEU B O 1
ATOM 3350 N N . SER B 1 164 ? 26.251 40.761 36.897 1.00 38.05 163 SER B N 1
ATOM 3351 C CA . SER B 1 164 ? 25.061 39.946 36.653 1.00 37.63 163 SER B CA 1
ATOM 3352 C C . SER B 1 164 ? 24.012 40.105 37.762 1.00 37.70 163 SER B C 1
ATOM 3353 O O . SER B 1 164 ? 24.355 40.312 38.913 1.00 38.56 163 SER B O 1
ATOM 3356 N N . ALA B 1 165 ? 22.740 39.976 37.388 1.00 38.65 164 ALA B N 1
ATOM 3357 C CA . ALA B 1 165 ? 21.618 39.945 38.352 1.00 38.02 164 ALA B CA 1
ATOM 3358 C C . ALA B 1 165 ? 21.676 38.674 39.199 1.00 38.49 164 ALA B C 1
ATOM 3359 O O . ALA B 1 165 ? 21.152 38.637 40.324 1.00 39.71 164 ALA B O 1
ATOM 3361 N N . ASP B 1 166 ? 22.297 37.633 38.646 1.00 38.10 165 ASP B N 1
ATOM 3362 C CA . ASP B 1 166 ? 22.419 36.339 39.326 1.00 37.82 165 ASP B CA 1
ATOM 3363 C C . ASP B 1 166 ? 23.789 36.151 39.970 1.00 36.36 165 ASP B C 1
ATOM 3364 O O . ASP B 1 166 ? 24.778 35.913 39.280 1.00 36.19 165 ASP B O 1
ATOM 3369 N N . GLN B 1 167 ? 23.825 36.244 41.298 1.00 37.66 166 GLN B N 1
ATOM 3370 C CA . GLN B 1 167 ? 25.039 36.058 42.068 1.00 38.45 166 GLN B CA 1
ATOM 3371 C C . GLN B 1 167 ? 25.091 34.684 42.742 1.00 39.00 166 GLN B C 1
ATOM 3372 O O . GLN B 1 167 ? 25.900 34.477 43.643 1.00 39.18 166 GLN B O 1
ATOM 3378 N N . ARG B 1 168 ? 24.246 33.744 42.315 1.00 39.62 167 ARG B N 1
ATOM 3379 C CA . ARG B 1 168 ? 24.214 32.411 42.949 1.00 40.12 167 ARG B CA 1
ATOM 3380 C C . ARG B 1 168 ? 25.253 31.504 42.324 1.00 39.41 167 ARG B C 1
ATOM 3381 O O . ARG B 1 168 ? 25.360 31.447 41.104 1.00 40.88 167 ARG B O 1
ATOM 3389 N N . PRO B 1 169 ? 26.001 30.767 43.148 1.00 40.36 168 PRO B N 1
ATOM 3390 C CA . PRO B 1 169 ? 26.985 29.843 42.591 1.00 41.08 168 PRO B CA 1
ATOM 3391 C C . PRO B 1 169 ? 26.375 28.671 41.812 1.00 41.61 168 PRO B C 1
ATOM 3392 O O . PRO B 1 169 ? 25.298 28.195 42.148 1.00 42.89 168 PRO B O 1
ATOM 3396 N N . GLU B 1 170 ? 27.061 28.256 40.754 1.00 42.86 169 GLU B N 1
ATOM 3397 C CA . GLU B 1 170 ? 26.752 27.009 40.045 1.00 43.63 169 GLU B CA 1
ATOM 3398 C C . GLU B 1 170 ? 28.026 26.521 39.365 1.00 42.77 169 GLU B C 1
ATOM 3399 O O . GLU B 1 170 ? 28.932 27.305 39.074 1.00 42.86 169 GLU B O 1
ATOM 3405 N N . GLN B 1 171 ? 28.084 25.219 39.125 1.00 42.95 170 GLN B N 1
ATOM 3406 C CA . GLN B 1 171 ? 29.232 24.612 38.493 1.00 43.77 170 GLN B CA 1
ATOM 3407 C C . GLN B 1 171 ? 29.280 25.090 37.055 1.00 41.95 170 GLN B C 1
ATOM 3408 O O . GLN B 1 171 ? 28.305 24.956 36.317 1.00 42.10 170 GLN B O 1
ATOM 3414 N N . GLY B 1 172 ? 30.407 25.687 36.687 1.00 40.20 171 GLY B N 1
ATOM 3415 C CA . GLY B 1 172 ? 30.611 26.192 35.342 1.00 39.07 171 GLY B CA 1
ATOM 3416 C C . GLY B 1 172 ? 30.070 27.580 35.130 1.00 37.84 171 GLY B C 1
ATOM 3417 O O . GLY B 1 172 ? 29.426 28.165 35.998 1.00 39.34 171 GLY B O 1
ATOM 3418 N N . ILE B 1 173 ? 30.315 28.077 33.930 1.00 37.96 172 ILE B N 1
ATOM 3419 C CA . ILE B 1 173 ? 29.944 29.406 33.513 1.00 37.53 172 ILE B CA 1
ATOM 3420 C C . ILE B 1 173 ? 28.634 29.445 32.688 1.00 38.00 172 ILE B C 1
ATOM 3421 O O . ILE B 1 173 ? 28.294 30.487 32.123 1.00 37.89 172 ILE B O 1
ATOM 3426 N N . TYR B 1 174 ? 27.923 28.317 32.610 1.00 36.97 173 TYR B N 1
ATOM 3427 C CA . TYR B 1 174 ? 26.669 28.222 31.860 1.00 35.58 173 TYR B CA 1
ATOM 3428 C C . TYR B 1 174 ? 26.800 28.865 30.489 1.00 35.86 173 TYR B C 1
ATOM 3429 O O . TYR B 1 174 ? 26.086 29.803 30.152 1.00 37.62 173 TYR B O 1
ATOM 3438 N N . ALA B 1 175 ? 27.742 28.365 29.705 1.00 35.24 174 ALA B N 1
ATOM 3439 C CA . ALA B 1 175 ? 27.985 28.877 28.361 1.00 35.25 174 ALA B CA 1
ATOM 3440 C C . ALA B 1 175 ? 26.818 28.502 27.447 1.00 36.73 174 ALA B C 1
ATOM 3441 O O . ALA B 1 175 ? 26.283 27.385 27.507 1.00 36.22 174 ALA B O 1
ATOM 3443 N N . THR B 1 176 ? 26.441 29.455 26.597 1.00 37.14 175 THR B N 1
ATOM 3444 C CA . THR B 1 176 ? 25.359 29.270 25.646 1.00 36.63 175 THR B CA 1
ATOM 3445 C C . THR B 1 176 ? 25.707 29.955 24.333 1.00 36.94 175 THR B C 1
ATOM 3446 O O . THR B 1 176 ? 26.502 30.914 24.310 1.00 36.34 175 THR B O 1
ATOM 3450 N N . ILE B 1 177 ? 25.136 29.425 23.248 1.00 38.30 176 ILE B N 1
ATOM 3451 C CA . ILE B 1 177 ? 25.158 30.069 21.931 1.00 37.52 176 ILE B CA 1
ATOM 3452 C C . ILE B 1 177 ? 23.696 30.202 21.556 1.00 37.57 176 ILE B C 1
ATOM 3453 O O . ILE B 1 177 ? 22.972 29.205 21.548 1.00 35.52 176 ILE B O 1
ATOM 3458 N N . THR B 1 178 ? 23.276 31.446 21.282 1.00 38.63 177 THR B N 1
ATOM 3459 C CA . THR B 1 178 ? 21.897 31.805 20.978 1.00 38.14 177 THR B CA 1
ATOM 3460 C C . THR B 1 178 ? 21.769 32.285 19.547 1.00 38.17 177 THR B C 1
ATOM 3461 O O . THR B 1 178 ? 22.600 33.060 19.080 1.00 38.03 177 THR B O 1
ATOM 3465 N N . GLN B 1 179 ? 20.724 31.808 18.870 1.00 39.06 178 GLN B N 1
ATOM 3466 C CA . GLN B 1 179 ? 20.319 32.283 17.536 1.00 36.76 178 GLN B CA 1
ATOM 3467 C C . GLN B 1 179 ? 19.042 33.093 17.809 1.00 37.44 178 GLN B C 1
ATOM 3468 O O . GLN B 1 179 ? 17.987 32.536 18.108 1.00 37.32 178 GLN B O 1
ATOM 3482 N N . GLU B 1 181 ? 16.970 35.207 16.025 1.00 38.45 180 GLU B N 1
ATOM 3483 C CA . GLU B 1 181 ? 15.789 35.204 15.180 1.00 38.78 180 GLU B CA 1
ATOM 3484 C C . GLU B 1 181 ? 14.920 33.946 15.383 1.00 38.89 180 GLU B C 1
ATOM 3485 O O . GLU B 1 181 ? 13.681 34.033 15.523 1.00 39.98 180 GLU B O 1
ATOM 3491 N N . ARG B 1 182 ? 15.574 32.790 15.411 1.00 38.94 181 ARG B N 1
ATOM 3492 C CA . ARG B 1 182 ? 14.899 31.510 15.606 1.00 38.82 181 ARG B CA 1
ATOM 3493 C C . ARG B 1 182 ? 14.554 31.269 17.077 1.00 38.91 181 ARG B C 1
ATOM 3494 O O . ARG B 1 182 ? 13.840 30.325 17.402 1.00 40.87 181 ARG B O 1
ATOM 3499 N N . GLY B 1 183 ? 15.051 32.117 17.968 1.00 39.64 182 GLY B N 1
ATOM 3500 C CA . GLY B 1 183 ? 14.774 31.968 19.399 1.00 39.62 182 GLY B CA 1
ATOM 3501 C C . GLY B 1 183 ? 15.279 30.660 19.960 1.00 39.88 182 GLY B C 1
ATOM 3502 O O . GLY B 1 183 ? 14.561 29.982 20.695 1.00 42.63 182 GLY B O 1
ATOM 3503 N N . GLU B 1 184 ? 16.514 30.307 19.608 1.00 40.27 183 GLU B N 1
ATOM 3504 C CA . GLU B 1 184 ? 17.137 29.044 20.020 1.00 39.45 183 GLU B CA 1
ATOM 3505 C C . GLU B 1 184 ? 18.332 29.324 20.917 1.00 39.58 183 GLU B C 1
ATOM 3506 O O . GLU B 1 184 ? 19.214 30.096 20.558 1.00 41.34 183 GLU B O 1
ATOM 3512 N N . VAL B 1 185 ? 18.355 28.695 22.085 1.00 39.45 184 VAL B N 1
ATOM 3513 C CA . VAL B 1 1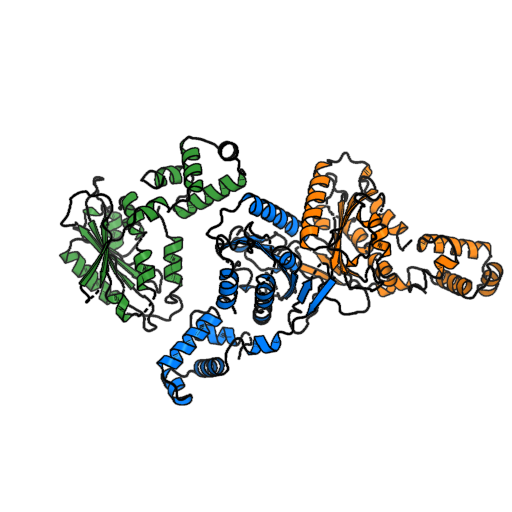85 ? 19.445 28.863 23.022 1.00 39.10 184 VAL B CA 1
ATOM 3514 C C . VAL B 1 185 ? 20.076 27.504 23.279 1.00 40.34 184 VAL B C 1
ATOM 3515 O O . VAL B 1 185 ? 19.465 26.641 23.903 1.00 43.22 184 VAL B O 1
ATOM 3519 N N . GLU B 1 186 ? 21.301 27.326 22.791 1.00 39.32 185 GLU B N 1
ATOM 3520 C CA . GLU B 1 186 ? 22.033 26.073 22.940 1.00 41.83 185 GLU B CA 1
ATOM 3521 C C . GLU B 1 186 ? 22.943 26.171 24.149 1.00 41.22 185 GLU B C 1
ATOM 3522 O O . GLU B 1 186 ? 23.746 27.100 24.233 1.00 41.82 185 GLU B O 1
ATOM 3528 N N . THR B 1 187 ? 22.825 25.219 25.075 1.00 41.08 186 THR B N 1
ATOM 3529 C CA . THR B 1 187 ? 23.730 25.144 26.208 1.00 40.31 186 THR B CA 1
ATOM 3530 C C . THR B 1 187 ? 24.914 24.266 25.817 1.00 41.45 186 THR B C 1
ATOM 3531 O O . THR B 1 187 ? 24.742 23.170 25.271 1.00 40.74 186 THR B O 1
ATOM 3535 N N . LEU B 1 188 ? 26.112 24.770 26.085 1.00 42.78 187 LEU B N 1
ATOM 3536 C CA . LEU B 1 188 ? 27.346 24.048 25.816 1.00 44.20 187 LEU B CA 1
ATOM 3537 C C . LEU B 1 188 ? 27.684 23.233 27.063 1.00 46.17 187 LEU B C 1
ATOM 3538 O O . LEU B 1 188 ? 27.460 23.662 28.187 1.00 47.25 187 LEU B O 1
ATOM 3543 N N . SER B 1 189 ? 28.162 22.022 26.841 1.00 50.39 188 SER B N 1
ATOM 3544 C CA . SER B 1 189 ? 28.651 21.147 27.900 1.00 53.98 188 SER B CA 1
ATOM 3545 C C . SER B 1 189 ? 30.161 21.123 27.664 1.00 54.23 188 SER B C 1
ATOM 3546 O O . SER B 1 189 ? 30.628 20.541 26.680 1.00 54.65 188 SER B O 1
ATOM 3549 N N . LEU B 1 190 ? 30.916 21.788 28.533 1.00 54.36 189 LEU B N 1
ATOM 3550 C CA . LEU B 1 190 ? 32.344 22.012 28.285 1.00 54.89 189 LEU B CA 1
ATOM 3551 C C . LEU B 1 190 ? 33.305 21.084 29.062 1.00 57.43 189 LEU B C 1
ATOM 3552 O O . LEU B 1 190 ? 34.493 21.016 28.738 1.00 58.32 189 LEU B O 1
ATOM 3557 N N . SER B 1 191 ? 32.776 20.354 30.044 1.00 59.09 190 SER B N 1
ATOM 3558 C CA . SER B 1 191 ? 33.554 19.444 30.900 1.00 60.24 190 SER B CA 1
ATOM 3559 C C . SER B 1 191 ? 34.557 18.534 30.189 1.00 60.63 190 SER B C 1
ATOM 3560 O O . SER B 1 191 ? 35.697 18.416 30.629 1.00 60.93 190 SER B O 1
ATOM 3563 N N . GLU B 1 192 ? 34.148 17.892 29.103 1.00 61.29 191 GLU B N 1
ATOM 3564 C CA . GLU B 1 192 ? 35.040 16.951 28.419 1.00 61.98 191 GLU B CA 1
ATOM 3565 C C . GLU B 1 192 ? 36.195 17.640 27.682 1.00 61.15 191 GLU B C 1
ATOM 3566 O O . GLU B 1 192 ? 37.313 17.112 27.650 1.00 60.81 191 GLU B O 1
ATOM 3572 N N . GLU B 1 193 ? 35.926 18.793 27.073 1.00 59.12 192 GLU B N 1
ATOM 3573 C CA . GLU B 1 193 ? 36.971 19.542 26.360 1.00 58.81 192 GLU B CA 1
ATOM 3574 C C . GLU B 1 193 ? 37.977 20.161 27.352 1.00 56.24 192 GLU B C 1
ATOM 3575 O O . GLU B 1 193 ? 39.159 20.304 27.032 1.00 55.12 192 GLU B O 1
ATOM 3581 N N . HIS B 1 194 ? 37.473 20.526 28.535 1.00 54.13 193 HIS B N 1
ATOM 3582 C CA . HIS B 1 194 ? 38.260 21.067 29.646 1.00 53.99 193 HIS B CA 1
ATOM 3583 C C . HIS B 1 194 ? 39.276 20.018 30.122 1.00 55.54 193 HIS B C 1
ATOM 3584 O O . HIS B 1 194 ? 40.480 20.297 30.205 1.00 54.87 193 HIS B O 1
ATOM 3591 N N . ARG B 1 195 ? 38.783 18.811 30.422 1.00 56.94 194 ARG B N 1
ATOM 3592 C CA . ARG B 1 195 ? 39.628 17.668 30.819 1.00 56.82 194 ARG B CA 1
ATOM 3593 C C . ARG B 1 195 ? 40.665 17.311 29.758 1.00 54.82 194 ARG B C 1
ATOM 3594 O O . ARG B 1 195 ? 41.571 16.526 30.027 1.00 55.72 194 ARG B O 1
ATOM 3602 N N . ASN B 1 196 ? 40.505 17.846 28.549 1.00 52.42 195 ASN B N 1
ATOM 3603 C CA . ASN B 1 196 ? 41.373 17.518 27.426 1.00 50.34 195 ASN B CA 1
ATOM 3604 C C . ASN B 1 196 ? 42.200 18.689 26.873 1.00 47.12 195 ASN B C 1
ATOM 3605 O O . ASN B 1 196 ? 42.780 18.572 25.779 1.00 46.10 195 ASN B O 1
ATOM 3610 N N . ILE B 1 197 ? 42.288 19.792 27.631 1.00 43.11 196 ILE B N 1
ATOM 3611 C CA . ILE B 1 197 ? 43.152 20.919 27.248 1.00 41.11 196 ILE B CA 1
ATOM 3612 C C . ILE B 1 197 ? 44.580 20.401 27.203 1.00 40.45 196 ILE B C 1
ATOM 3613 O O . ILE B 1 197 ? 45.342 20.723 26.287 1.00 41.15 196 ILE B O 1
ATOM 3618 N N . LEU B 1 198 ? 44.934 19.590 28.203 1.00 38.25 197 LEU B N 1
ATOM 3619 C CA . LEU B 1 198 ? 46.208 18.895 28.228 1.00 36.18 197 LEU B CA 1
ATOM 3620 C C . LEU B 1 198 ? 45.968 17.425 27.895 1.00 35.93 197 LEU B C 1
ATOM 3621 O O . LEU B 1 198 ? 44.964 16.850 28.307 1.00 35.76 197 LEU B O 1
ATOM 3626 N N . SER B 1 199 ? 46.877 16.831 27.129 1.00 35.89 198 SER B N 1
ATOM 3627 C CA . SER B 1 199 ? 46.848 15.398 26.880 1.00 38.05 198 SER B CA 1
ATOM 3628 C C . SER B 1 199 ? 47.190 14.667 28.177 1.00 39.97 198 SER B C 1
ATOM 3629 O O . SER B 1 199 ? 47.701 15.270 29.122 1.00 39.93 198 SER B O 1
ATOM 3632 N N . GLU B 1 200 ? 46.934 13.366 28.213 1.00 42.12 199 GLU B N 1
ATOM 3633 C CA . GLU B 1 200 ? 47.183 12.566 29.412 1.00 44.43 199 GLU B CA 1
ATOM 3634 C C . GLU B 1 200 ? 48.669 12.460 29.732 1.00 43.73 199 GLU B C 1
ATOM 3635 O O . GLU B 1 200 ? 49.057 12.428 30.896 1.00 43.65 199 GLU B O 1
ATOM 3641 N N . ARG B 1 201 ? 49.491 12.420 28.686 1.00 43.38 200 ARG B N 1
ATOM 3642 C CA . ARG B 1 201 ? 50.939 12.421 28.826 1.00 43.11 200 ARG B CA 1
ATOM 3643 C C . ARG B 1 201 ? 51.431 13.766 29.385 1.00 42.72 200 ARG B C 1
ATOM 3644 O O . ARG B 1 201 ? 52.289 13.795 30.273 1.00 43.94 200 ARG B O 1
ATOM 3652 N N . GLU B 1 202 ? 50.889 14.870 28.881 1.00 42.04 201 GLU B N 1
ATOM 3653 C CA . GLU B 1 202 ? 51.233 16.199 29.397 1.00 41.38 201 GLU B CA 1
ATOM 3654 C C . GLU B 1 202 ? 50.863 16.327 30.874 1.00 41.43 201 GLU B C 1
ATOM 3655 O O . GLU B 1 202 ? 51.632 16.883 31.655 1.00 40.35 201 GLU B O 1
ATOM 3661 N N . LYS B 1 203 ? 49.693 15.800 31.249 1.00 42.66 202 LYS B N 1
ATOM 3662 C CA . LYS B 1 203 ? 49.255 15.794 32.648 1.00 43.45 202 LYS B CA 1
ATOM 3663 C C . LYS B 1 203 ? 50.211 15.001 33.527 1.00 43.23 202 LYS B C 1
ATOM 3664 O O . LYS B 1 203 ? 50.523 15.439 34.610 1.00 42.30 202 LYS B O 1
ATOM 3670 N N . GLU B 1 204 ? 50.677 13.836 33.063 1.00 45.38 203 GLU B N 1
ATOM 3671 C CA . GLU B 1 204 ? 51.622 13.008 33.841 1.00 45.15 203 GLU B CA 1
ATOM 3672 C C . GLU B 1 204 ? 52.929 13.737 34.101 1.00 43.98 203 GLU B C 1
ATOM 3673 O O . GLU B 1 204 ? 53.489 13.683 35.204 1.00 42.26 203 GLU B O 1
ATOM 3679 N N . ILE B 1 205 ? 53.435 14.369 33.047 1.00 43.52 204 ILE B N 1
ATOM 3680 C CA . ILE B 1 205 ? 54.668 15.133 33.104 1.00 42.20 204 ILE B CA 1
ATOM 3681 C C . ILE B 1 205 ? 54.553 16.282 34.088 1.00 41.78 204 ILE B C 1
ATOM 3682 O O . ILE B 1 205 ? 55.445 16.481 34.894 1.00 43.71 204 ILE B O 1
ATOM 3687 N N . LEU B 1 206 ? 53.451 17.024 34.037 1.00 43.45 205 LEU B N 1
ATOM 3688 C CA . LEU B 1 206 ? 53.219 18.105 34.992 1.00 43.32 205 LEU B CA 1
ATOM 3689 C C . LEU B 1 206 ? 53.087 17.612 36.428 1.00 40.75 205 LEU B C 1
ATOM 3690 O O . LEU B 1 206 ? 53.542 18.277 37.332 1.00 40.96 205 LEU B O 1
ATOM 3695 N N . ARG B 1 207 ? 52.460 16.466 36.643 1.00 40.97 206 ARG B N 1
ATOM 3696 C CA . ARG B 1 207 ? 52.361 15.906 38.002 1.00 41.04 206 ARG B CA 1
ATOM 3697 C C . ARG B 1 207 ? 53.745 15.515 38.526 1.00 40.55 206 ARG B C 1
ATOM 3698 O O . ARG B 1 207 ? 54.035 15.709 39.693 1.00 38.10 206 ARG B O 1
ATOM 3706 N N . CYS B 1 208 ? 54.605 14.993 37.649 1.00 42.02 207 CYS B N 1
ATOM 3707 C CA . CYS B 1 208 ? 56.003 14.699 38.002 1.00 42.41 207 CYS B CA 1
ATOM 3708 C C . CYS B 1 208 ? 56.768 15.959 38.351 1.00 42.95 207 CYS B C 1
ATOM 3709 O O . CYS B 1 208 ? 57.470 16.006 39.360 1.00 43.12 207 CYS B O 1
ATOM 3712 N N . ILE B 1 209 ? 56.628 16.986 37.517 1.00 42.73 208 ILE B N 1
ATOM 3713 C CA . ILE B 1 209 ? 57.297 18.265 37.755 1.00 43.32 208 ILE B CA 1
ATOM 3714 C C . ILE B 1 209 ? 56.871 18.837 39.102 1.00 44.32 208 ILE B C 1
ATOM 3715 O O . ILE B 1 209 ? 57.708 19.274 39.887 1.00 45.27 208 ILE B O 1
ATOM 3720 N N . ARG B 1 210 ? 55.566 18.839 39.362 1.00 44.47 209 ARG B N 1
ATOM 3721 C CA . ARG B 1 210 ? 55.032 19.301 40.644 1.00 45.91 209 ARG B CA 1
ATOM 3722 C C . ARG B 1 210 ? 55.573 18.516 41.841 1.00 44.60 209 ARG B C 1
ATOM 3723 O O . ARG B 1 210 ? 55.814 19.076 42.904 1.00 44.70 209 ARG B O 1
ATOM 3731 N N . LYS B 1 211 ? 55.718 17.210 41.666 1.00 45.04 210 LYS B N 1
ATOM 3732 C CA . LYS B 1 211 ? 56.215 16.306 42.706 1.00 44.41 210 LYS B CA 1
ATOM 3733 C C . LYS B 1 211 ? 57.695 16.546 42.987 1.00 44.24 210 LYS B C 1
ATOM 3734 O O . LYS B 1 211 ? 58.192 16.203 44.068 1.00 44.58 210 LYS B O 1
ATOM 3740 N N . GLY B 1 212 ? 58.403 17.081 41.997 1.00 41.63 211 GLY B N 1
ATOM 3741 C CA . GLY B 1 212 ? 59.803 17.436 42.158 1.00 42.69 211 GLY B CA 1
ATOM 3742 C C . GLY B 1 212 ? 60.812 16.624 41.357 1.00 42.09 211 GLY B C 1
ATOM 3743 O O . GLY B 1 212 ? 61.997 16.738 41.594 1.00 43.62 211 GLY B O 1
ATOM 3744 N N . LEU B 1 213 ? 60.356 15.822 40.398 1.00 41.76 212 LEU B N 1
ATOM 3745 C CA . LEU B 1 213 ? 61.257 15.048 39.578 1.00 40.14 212 LEU B CA 1
ATOM 3746 C C . LEU B 1 213 ? 61.986 15.923 38.552 1.00 41.81 212 LEU B C 1
ATOM 3747 O O . LEU B 1 213 ? 61.483 16.960 38.121 1.00 44.12 212 LEU B O 1
ATOM 3752 N N . SER B 1 214 ? 63.179 15.473 38.174 1.00 42.18 213 SER B N 1
ATOM 3753 C CA . SER B 1 214 ? 63.990 16.118 37.171 1.00 40.79 213 SER B CA 1
ATOM 3754 C C . SER B 1 214 ? 63.605 15.529 35.836 1.00 40.38 213 SER B C 1
ATOM 3755 O O . SER B 1 214 ? 62.918 14.507 35.765 1.00 38.56 213 SER B O 1
ATOM 3758 N N . SER B 1 215 ? 64.054 16.156 34.763 1.00 42.22 214 SER B N 1
ATOM 3759 C CA . SER B 1 215 ? 63.815 15.586 33.437 1.00 42.15 214 SER B CA 1
ATOM 3760 C C . SER B 1 215 ? 64.281 14.125 33.406 1.00 41.21 214 SER B C 1
ATOM 3761 O O . SER B 1 215 ? 63.544 13.245 32.993 1.00 40.40 214 SER B O 1
ATOM 3764 N N . LYS B 1 216 ? 65.486 13.876 33.910 1.00 42.11 215 LYS B N 1
ATOM 3765 C CA . LYS B 1 216 ? 66.043 12.533 33.932 1.00 41.19 215 LYS B CA 1
ATOM 3766 C C . LYS B 1 216 ? 65.173 11.547 34.725 1.00 39.93 215 LYS B C 1
ATOM 3767 O O . LYS B 1 216 ? 64.968 10.427 34.278 1.00 40.52 215 LYS B O 1
ATOM 3773 N N . GLU B 1 217 ? 64.651 11.953 35.888 1.00 39.26 216 GLU B N 1
ATOM 3774 C CA . GLU B 1 217 ? 63.724 11.096 36.660 1.00 36.34 216 GLU B CA 1
ATOM 3775 C C . GLU B 1 217 ? 62.389 10.856 35.943 1.00 38.48 216 GLU B C 1
ATOM 3776 O O . GLU B 1 217 ? 61.832 9.751 35.993 1.00 39.29 216 GLU B O 1
ATOM 3782 N N . ILE B 1 218 ? 61.870 11.887 35.282 1.00 40.41 217 ILE B N 1
ATOM 3783 C CA . ILE B 1 218 ? 60.610 11.771 34.533 1.00 40.96 217 ILE B CA 1
ATOM 3784 C C . ILE B 1 218 ? 60.797 10.771 33.395 1.00 41.77 217 ILE B C 1
ATOM 3785 O O . ILE B 1 218 ? 59.941 9.890 33.176 1.00 42.08 217 ILE B O 1
ATOM 3790 N N . ALA B 1 219 ? 61.929 10.876 32.695 1.00 41.17 218 ALA B N 1
ATOM 3791 C CA . ALA B 1 219 ? 62.236 9.970 31.559 1.00 40.64 218 ALA B CA 1
ATOM 3792 C C . ALA B 1 219 ? 62.326 8.527 32.048 1.00 41.46 218 ALA B C 1
ATOM 3793 O O . ALA B 1 219 ? 61.813 7.628 31.408 1.00 40.12 218 ALA B O 1
ATOM 3795 N N . ALA B 1 220 ? 62.961 8.337 33.204 1.00 41.25 219 ALA B N 1
ATOM 3796 C CA . ALA B 1 220 ? 63.078 7.026 33.861 1.00 42.80 219 ALA B CA 1
ATOM 3797 C C . ALA B 1 220 ? 61.719 6.429 34.256 1.00 43.21 219 ALA B C 1
ATOM 3798 O O . ALA B 1 220 ? 61.467 5.238 34.049 1.00 41.68 219 ALA B O 1
ATOM 3800 N N . THR B 1 221 ? 60.866 7.240 34.881 1.00 44.05 220 THR B N 1
ATOM 3801 C CA . THR B 1 221 ? 59.578 6.728 35.368 1.00 43.95 220 THR B CA 1
ATOM 3802 C C . THR B 1 221 ? 58.491 6.539 34.282 1.00 44.39 220 THR B C 1
ATOM 3803 O O . THR B 1 221 ? 57.663 5.632 34.413 1.00 43.94 220 THR B O 1
ATOM 3807 N N . LEU B 1 222 ? 58.508 7.359 33.224 1.00 43.52 221 LEU B N 1
ATOM 3808 C CA . LEU B 1 222 ? 57.522 7.248 32.135 1.00 43.31 221 LEU B CA 1
ATOM 3809 C C . LEU B 1 222 ? 58.054 6.493 30.911 1.00 43.70 221 LEU B C 1
ATOM 3810 O O . LEU B 1 222 ? 57.349 6.369 29.892 1.00 44.53 221 LEU B O 1
ATOM 3815 N N . TYR B 1 223 ? 59.291 6.006 31.001 1.00 43.57 222 TYR B N 1
ATOM 3816 C CA . TYR B 1 223 ? 59.898 5.210 29.942 1.00 41.95 222 TYR B CA 1
ATOM 3817 C C . TYR B 1 223 ? 59.898 5.951 28.610 1.00 42.40 222 TYR B C 1
ATOM 3818 O O . TYR B 1 223 ? 59.441 5.438 27.587 1.00 43.21 222 TYR B O 1
ATOM 3827 N N . ILE B 1 224 ? 60.423 7.174 28.649 1.00 43.00 223 ILE B N 1
ATOM 3828 C CA . ILE B 1 224 ? 60.588 8.016 27.459 1.00 42.50 223 ILE B CA 1
ATOM 3829 C C . ILE B 1 224 ? 61.948 8.729 27.559 1.00 42.43 223 ILE B C 1
ATOM 3830 O O . ILE B 1 224 ? 62.596 8.701 28.619 1.00 42.57 223 ILE B O 1
ATOM 3835 N N . SER B 1 225 ? 62.374 9.367 26.479 1.00 39.52 224 SER B N 1
ATOM 3836 C CA . SER B 1 225 ? 63.660 10.071 26.452 1.00 40.22 224 SER B CA 1
ATOM 3837 C C . SER B 1 225 ? 63.617 11.454 27.100 1.00 39.30 224 SER B C 1
ATOM 3838 O O . SER B 1 225 ? 62.585 12.112 27.087 1.00 41.91 224 SER B O 1
ATOM 3841 N N . VAL B 1 226 ? 64.766 11.913 27.600 1.00 39.61 225 VAL B N 1
ATOM 3842 C CA . VAL B 1 226 ? 64.879 13.262 28.160 1.00 41.29 225 VAL B CA 1
ATOM 3843 C C . VAL B 1 226 ? 64.517 14.325 27.101 1.00 43.09 225 VAL B C 1
ATOM 3844 O O . VAL B 1 226 ? 63.912 15.359 27.423 1.00 45.06 225 VAL B O 1
ATOM 3848 N N . ASN B 1 227 ? 64.856 14.045 25.843 1.00 42.19 226 ASN B N 1
ATOM 3849 C CA . ASN B 1 227 ? 64.483 14.906 24.723 1.00 41.71 226 ASN B CA 1
ATOM 3850 C C . ASN B 1 227 ? 62.955 15.030 24.653 1.00 41.86 226 ASN B C 1
ATOM 3851 O O . ASN B 1 227 ? 62.431 16.139 24.591 1.00 41.88 226 ASN B O 1
ATOM 3853 N N . THR B 1 228 ? 62.257 13.895 24.690 1.00 41.04 227 THR B N 1
ATOM 3854 C CA . THR B 1 228 ? 60.793 13.863 24.656 1.00 39.78 227 THR B CA 1
ATOM 3855 C C . THR B 1 228 ? 60.158 14.574 25.849 1.00 40.80 227 THR B C 1
ATOM 3856 O O . THR B 1 228 ? 59.188 15.318 25.699 1.00 40.79 227 THR B O 1
ATOM 3860 N N . VAL B 1 229 ? 60.702 14.353 27.037 1.00 40.27 228 VAL B N 1
ATOM 3861 C CA . VAL B 1 229 ? 60.196 15.041 28.210 1.00 40.35 228 VAL B CA 1
ATOM 3862 C C . VAL B 1 229 ? 60.255 16.554 27.987 1.00 41.71 228 VAL B C 1
ATOM 3863 O O . VAL B 1 229 ? 59.280 17.275 28.235 1.00 40.81 228 VAL B O 1
ATOM 3867 N N . ASN B 1 230 ? 61.400 17.023 27.502 1.00 42.61 229 ASN B N 1
ATOM 3868 C CA . ASN B 1 230 ? 61.619 18.454 27.297 1.00 43.58 229 ASN B CA 1
ATOM 3869 C C . ASN B 1 230 ? 60.791 19.022 26.152 1.00 42.91 229 ASN B C 1
ATOM 3870 O O . ASN B 1 230 ? 60.454 20.205 26.159 1.00 42.56 229 ASN B O 1
ATOM 3875 N N . ARG B 1 231 ? 60.421 18.161 25.208 1.00 44.38 230 ARG B N 1
ATOM 3876 C CA . ARG B 1 231 ? 59.507 18.532 24.121 1.00 45.02 230 ARG B CA 1
ATOM 3877 C C . ARG B 1 231 ? 58.104 18.761 24.681 1.00 43.97 230 ARG B C 1
ATOM 3878 O O . ARG B 1 231 ? 57.429 19.721 24.295 1.00 44.88 230 ARG B O 1
ATOM 3886 N N . HIS B 1 232 ? 57.659 17.878 25.573 1.00 43.09 231 HIS B N 1
ATOM 3887 C CA . HIS B 1 232 ? 56.355 18.033 26.213 1.00 43.55 231 HIS B CA 1
ATOM 3888 C C . HIS B 1 232 ? 56.309 19.257 27.102 1.00 44.86 231 HIS B C 1
ATOM 3889 O O . HIS B 1 232 ? 55.332 20.007 27.089 1.00 45.46 231 HIS B O 1
ATOM 3896 N N . ARG B 1 233 ? 57.354 19.425 27.908 1.00 44.64 232 ARG B N 1
ATOM 3897 C CA . ARG B 1 233 ? 57.476 20.567 28.801 1.00 45.48 232 ARG B CA 1
ATOM 3898 C C . ARG B 1 233 ? 57.287 21.875 28.047 1.00 45.67 232 ARG B C 1
ATOM 3899 O O . ARG B 1 233 ? 56.500 22.715 28.453 1.00 45.45 232 ARG B O 1
ATOM 3907 N N . GLN B 1 234 ? 57.977 22.020 26.924 1.00 46.30 233 GLN B N 1
ATOM 3908 C CA . GLN B 1 234 ? 57.896 23.231 26.113 1.00 46.22 233 GLN B CA 1
ATOM 3909 C C . GLN B 1 234 ? 56.512 23.429 25.473 1.00 45.50 233 GLN B C 1
ATOM 3910 O O . GLN B 1 234 ? 56.057 24.574 25.315 1.00 44.03 233 GLN B O 1
ATOM 3916 N N . ASN B 1 235 ? 55.858 22.327 25.100 1.00 44.05 234 ASN B N 1
ATOM 3917 C CA . ASN B 1 235 ? 54.493 22.362 24.572 1.00 43.42 234 ASN B CA 1
ATOM 3918 C C . ASN B 1 235 ? 53.521 22.867 25.622 1.00 43.50 234 ASN B C 1
ATOM 3919 O O . ASN B 1 235 ? 52.673 23.705 25.328 1.00 42.77 234 ASN B O 1
ATOM 3924 N N . ILE B 1 236 ? 53.650 22.337 26.841 1.00 42.01 235 ILE B N 1
ATOM 3925 C CA . ILE B 1 236 ? 52.831 22.751 27.969 1.00 43.00 235 ILE B CA 1
ATOM 3926 C C . ILE B 1 236 ? 52.977 24.260 28.248 1.00 45.09 235 ILE B C 1
ATOM 3927 O O . ILE B 1 236 ? 51.995 24.951 28.510 1.00 43.99 235 ILE B O 1
ATOM 3932 N N . LEU B 1 237 ? 54.206 24.767 28.199 1.00 46.34 236 LEU B N 1
ATOM 3933 C CA . LEU B 1 237 ? 54.447 26.181 28.430 1.00 46.64 236 LEU B CA 1
ATOM 3934 C C . LEU B 1 237 ? 53.690 27.016 27.400 1.00 47.50 236 LEU B C 1
ATOM 3935 O O . LEU B 1 237 ? 53.097 28.031 27.741 1.00 47.15 236 LEU B O 1
ATOM 3940 N N . GLU B 1 238 ? 53.687 26.563 26.150 1.00 48.72 237 GLU B N 1
ATOM 3941 C CA . GLU B 1 238 ? 52.971 27.252 25.073 1.00 49.87 237 GLU B CA 1
ATOM 3942 C C . GLU B 1 238 ? 51.443 27.147 25.233 1.00 48.89 237 GLU B C 1
ATOM 3943 O O . GLU B 1 238 ? 50.738 28.148 25.113 1.00 48.58 237 GLU B O 1
ATOM 3949 N N . LYS B 1 239 ? 50.944 25.944 25.526 1.00 47.76 238 LYS B N 1
ATOM 3950 C CA . LYS B 1 239 ? 49.499 25.699 25.689 1.00 45.97 238 LYS B CA 1
ATOM 3951 C C . LYS B 1 239 ? 48.847 26.502 26.810 1.00 44.91 238 LYS B C 1
ATOM 3952 O O . LYS B 1 239 ? 47.669 26.848 26.718 1.00 43.31 238 LYS B O 1
ATOM 3958 N N . LEU B 1 240 ? 49.619 26.784 27.858 1.00 43.52 239 LEU B N 1
ATOM 3959 C CA . LEU B 1 240 ? 49.119 27.491 29.029 1.00 43.81 239 LEU B CA 1
ATOM 3960 C C . LEU B 1 240 ? 49.619 28.938 29.073 1.00 43.18 239 LEU B C 1
ATOM 3961 O O . LEU B 1 240 ? 49.347 29.652 30.025 1.00 41.31 239 LEU B O 1
ATOM 3966 N N . SER B 1 241 ? 50.329 29.364 28.030 1.00 43.63 240 SER B N 1
ATOM 3967 C CA . SER B 1 241 ? 50.840 30.741 27.915 1.00 44.80 240 SER B CA 1
ATOM 3968 C C . SER B 1 241 ? 51.607 31.214 29.152 1.00 45.70 240 SER B C 1
ATOM 3969 O O . SER B 1 241 ? 51.390 32.326 29.650 1.00 47.32 240 SER B O 1
ATOM 3972 N N . VAL B 1 242 ? 52.496 30.351 29.640 1.00 46.16 241 VAL B N 1
ATOM 3973 C CA . VAL B 1 242 ? 53.345 30.643 30.794 1.00 45.40 241 VAL B CA 1
ATOM 3974 C C . VAL B 1 242 ? 54.813 30.532 30.385 1.00 46.31 241 VAL B C 1
ATOM 3975 O O . VAL B 1 242 ? 55.134 30.019 29.307 1.00 44.27 241 VAL B O 1
ATOM 3979 N N . GLY B 1 243 ? 55.700 31.004 31.257 1.00 47.11 242 GLY B N 1
ATOM 3980 C CA . GLY B 1 243 ? 57.122 31.117 30.918 1.00 47.09 242 GLY B CA 1
ATOM 3981 C C . GLY B 1 243 ? 58.074 30.082 31.477 1.00 47.05 242 GLY B C 1
ATOM 3982 O O . GLY B 1 243 ? 59.205 29.991 31.027 1.00 47.25 242 GLY B O 1
ATOM 3983 N N . ASN B 1 244 ? 57.642 29.327 32.478 1.00 47.51 243 ASN B N 1
ATOM 3984 C CA . ASN B 1 244 ? 58.478 28.286 33.050 1.00 47.96 243 ASN B CA 1
ATOM 3985 C C . ASN B 1 244 ? 57.628 27.204 33.695 1.00 47.49 243 ASN B C 1
ATOM 3986 O O . ASN B 1 244 ? 56.421 27.337 33.782 1.00 45.82 243 ASN B O 1
ATOM 3991 N N . SER B 1 245 ? 58.281 26.148 34.161 1.00 48.34 244 SER B N 1
ATOM 3992 C CA . SER B 1 245 ? 57.595 24.970 34.678 1.00 49.39 244 SER B CA 1
ATOM 3993 C C . SER B 1 245 ? 56.885 25.165 36.010 1.00 48.15 244 SER B C 1
ATOM 3994 O O . SER B 1 245 ? 55.834 24.583 36.212 1.00 49.61 244 SER B O 1
ATOM 3997 N N . ILE B 1 246 ? 57.442 25.961 36.913 1.00 47.51 245 ILE B N 1
ATOM 3998 C CA . ILE B 1 246 ? 56.757 26.239 38.189 1.00 49.04 245 ILE B CA 1
ATOM 3999 C C . ILE B 1 246 ? 55.476 27.070 37.922 1.00 49.26 245 ILE B C 1
ATOM 4000 O O . ILE B 1 246 ? 54.439 26.892 38.588 1.00 48.15 245 ILE B O 1
ATOM 4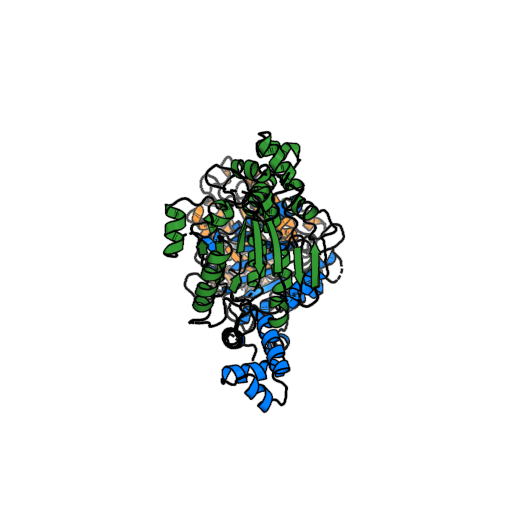005 N N . GLU B 1 247 ? 55.554 27.962 36.933 1.00 48.63 246 GLU B N 1
ATOM 4006 C CA . GLU B 1 247 ? 54.396 28.720 36.497 1.00 48.39 246 GLU B CA 1
ATOM 4007 C C . GLU B 1 247 ? 53.361 27.790 35.858 1.00 46.62 246 GLU B C 1
ATOM 4008 O O . GLU B 1 247 ? 52.161 27.955 36.090 1.00 45.70 246 GLU B O 1
ATOM 4014 N N . ALA B 1 248 ? 53.820 26.819 35.059 1.00 44.89 247 ALA B N 1
ATOM 4015 C CA . ALA B 1 248 ? 52.916 25.848 34.422 1.00 44.12 247 ALA B CA 1
ATOM 4016 C C . ALA B 1 248 ? 52.184 25.013 35.477 1.00 44.19 247 ALA B C 1
ATOM 4017 O O . ALA B 1 248 ? 51.010 24.715 35.331 1.00 44.43 247 ALA B O 1
ATOM 4019 N N . CYS B 1 249 ? 52.883 24.647 36.540 1.00 45.75 248 CYS B N 1
ATOM 4020 C CA . CYS B 1 249 ? 52.279 23.867 37.618 1.00 47.20 248 CYS B CA 1
ATOM 4021 C C . CYS B 1 249 ? 51.158 24.604 38.314 1.00 46.86 248 CYS B C 1
ATOM 4022 O O . CYS B 1 249 ? 50.100 24.016 38.564 1.00 46.95 248 CYS B O 1
ATOM 4025 N N . ARG B 1 250 ? 51.405 25.870 38.654 1.00 46.47 249 ARG B N 1
ATOM 4026 C CA A ARG B 1 250 ? 50.383 26.707 39.284 0.50 46.91 249 ARG B CA 1
ATOM 4027 C CA B ARG B 1 250 ? 50.389 26.712 39.281 0.50 47.08 249 ARG B CA 1
ATOM 4028 C C . ARG B 1 250 ? 49.182 26.920 38.366 1.00 45.77 249 ARG B C 1
ATOM 4029 O O . ARG B 1 250 ? 48.050 26.894 38.823 1.00 46.93 249 ARG B O 1
ATOM 4044 N N . ALA B 1 251 ? 49.434 27.132 37.078 1.00 44.12 250 ALA B N 1
ATOM 4045 C CA . ALA B 1 251 ? 48.362 27.358 36.095 1.00 43.80 250 ALA B CA 1
ATOM 4046 C C . ALA B 1 251 ? 47.470 26.131 35.975 1.00 44.25 250 ALA B C 1
ATOM 4047 O O . ALA B 1 251 ? 46.257 26.237 36.103 1.00 44.37 250 ALA B O 1
ATOM 4049 N N . ALA B 1 252 ? 48.086 24.968 35.773 1.00 45.62 251 ALA B N 1
ATOM 4050 C CA . ALA B 1 252 ? 47.365 23.697 35.683 1.00 45.94 251 ALA B CA 1
ATOM 4051 C C . ALA B 1 252 ? 46.493 23.432 36.904 1.00 46.62 251 ALA B C 1
ATOM 4052 O O . ALA B 1 252 ? 45.387 22.917 36.763 1.00 47.35 251 ALA B O 1
ATOM 4054 N N . GLU B 1 253 ? 46.988 23.768 38.092 1.00 47.32 252 GLU B N 1
ATOM 4055 C CA . GLU B 1 253 ? 46.214 23.558 39.320 1.00 48.33 252 GLU B CA 1
ATOM 4056 C C . GLU B 1 253 ? 45.069 24.575 39.463 1.00 47.18 252 GLU B C 1
ATOM 4057 O O . GLU B 1 253 ? 43.951 24.191 39.777 1.00 46.65 252 GLU B O 1
ATOM 4060 N N . LEU B 1 254 ? 45.364 25.858 39.251 1.00 46.56 253 LEU B N 1
ATOM 4061 C CA . LEU B 1 254 ? 44.374 26.930 39.353 1.00 46.41 253 LEU B CA 1
ATOM 4062 C C . LEU B 1 254 ? 43.228 26.741 38.347 1.00 46.12 253 LEU B C 1
ATOM 4063 O O . LEU B 1 254 ? 42.054 26.925 38.687 1.00 44.55 253 LEU B O 1
ATOM 4076 N N . LYS B 1 256 ? 42.463 23.930 36.977 1.00 45.74 255 LYS B N 1
ATOM 4077 C CA . LYS B 1 256 ? 41.959 22.572 37.151 1.00 46.36 255 LYS B CA 1
ATOM 4078 C C . LYS B 1 256 ? 42.078 21.756 35.857 1.00 46.27 255 LYS B C 1
ATOM 4079 O O . LYS B 1 256 ? 41.105 21.179 35.370 1.00 46.16 255 LYS B O 1
ATOM 4085 N N . LEU B 1 257 ? 43.296 21.710 35.318 1.00 46.91 256 LEU B N 1
ATOM 4086 C CA . LEU B 1 257 ? 43.586 20.978 34.079 1.00 46.97 256 LEU B CA 1
ATOM 4087 C C . LEU B 1 257 ? 44.139 19.553 34.282 1.00 48.96 256 LEU B C 1
ATOM 4088 O O . LEU B 1 257 ? 44.251 18.799 33.308 1.00 48.43 256 LEU B O 1
ATOM 4093 N N . LEU B 1 258 ? 44.474 19.191 35.524 1.00 50.83 257 LEU B N 1
ATOM 4094 C CA . LEU B 1 258 ? 45.043 17.870 35.840 1.00 52.65 257 LEU B CA 1
ATOM 4095 C C . LEU B 1 258 ? 43.968 16.882 36.327 1.00 55.60 257 LEU B C 1
ATOM 4096 O O . LEU B 1 258 ? 44.241 15.944 37.096 1.00 57.49 257 LEU B O 1
ATOM 4102 N N . GLY C 1 1 ? -11.177 63.848 6.790 1.00 52.18 0 GLY C N 1
ATOM 4103 C CA . GLY C 1 1 ? -11.810 65.199 6.875 1.00 50.51 0 GLY C CA 1
ATOM 4104 C C . GLY C 1 1 ? -11.191 65.944 8.037 1.00 48.80 0 GLY C C 1
ATOM 4105 O O . GLY C 1 1 ? -11.033 65.370 9.118 1.00 48.90 0 GLY C O 1
ATOM 4114 N N . ASP C 1 3 ? -10.357 67.960 11.279 1.00 40.26 2 ASP C N 1
ATOM 4115 C CA . ASP C 1 3 ? -11.041 67.900 12.567 1.00 39.80 2 ASP C CA 1
ATOM 4116 C C . ASP C 1 3 ? -9.995 68.045 13.669 1.00 37.84 2 ASP C C 1
ATOM 4117 O O . ASP C 1 3 ? -8.800 67.903 13.426 1.00 39.47 2 ASP C O 1
ATOM 4122 N N . VAL C 1 4 ? -10.446 68.339 14.876 1.00 36.40 3 VAL C N 1
ATOM 4123 C CA . VAL C 1 4 ? -9.562 68.422 16.010 1.00 35.29 3 VAL C CA 1
ATOM 4124 C C . VAL C 1 4 ? -10.143 67.642 17.188 1.00 36.91 3 VAL C C 1
ATOM 4125 O O . VAL C 1 4 ? -11.331 67.291 17.197 1.00 35.47 3 VAL C O 1
ATOM 4129 N N . LEU C 1 5 ? -9.265 67.357 18.155 1.00 37.98 4 LEU C N 1
ATOM 4130 C CA . LEU C 1 5 ? -9.589 66.716 19.447 1.00 38.56 4 LEU C CA 1
ATOM 4131 C C . LEU C 1 5 ? -10.250 65.337 19.408 1.00 38.12 4 LEU C C 1
ATOM 4132 O O . LEU C 1 5 ? -10.840 64.905 20.396 1.00 35.89 4 LEU C O 1
ATOM 4137 N N . GLN C 1 6 ? -10.100 64.629 18.298 1.00 39.35 5 GLN C N 1
ATOM 4138 C CA . GLN C 1 6 ? -10.733 63.315 18.137 1.00 42.04 5 GLN C CA 1
ATOM 4139 C C . GLN C 1 6 ? -10.133 62.234 19.052 1.00 42.39 5 GLN C C 1
ATOM 4140 O O . GLN C 1 6 ? -10.878 61.435 19.628 1.00 42.86 5 GLN C O 1
ATOM 4146 N N . LYS C 1 7 ? -8.805 62.233 19.202 1.00 41.73 6 LYS C N 1
ATOM 4147 C CA . LYS C 1 7 ? -8.122 61.343 20.140 1.00 42.47 6 LYS C CA 1
ATOM 4148 C C . LYS C 1 7 ? -8.598 61.673 21.551 1.00 41.97 6 LYS C C 1
ATOM 4149 O O . LYS C 1 7 ? -9.054 60.797 22.283 1.00 42.89 6 LYS C O 1
ATOM 4153 N N . GLU C 1 8 ? -8.506 62.949 21.920 1.00 41.29 7 GLU C N 1
ATOM 4154 C CA . GLU C 1 8 ? -8.909 63.398 23.260 1.00 41.10 7 GLU C CA 1
ATOM 4155 C C . GLU C 1 8 ? -10.359 63.035 23.611 1.00 41.24 7 GLU C C 1
ATOM 4156 O O . GLU C 1 8 ? -10.633 62.660 24.748 1.00 40.82 7 GLU C O 1
ATOM 4162 N N . ILE C 1 9 ? -11.283 63.159 22.650 1.00 41.73 8 ILE C N 1
ATOM 4163 C CA . ILE C 1 9 ? -12.709 62.864 22.907 1.00 41.81 8 ILE C CA 1
ATOM 4164 C C . ILE C 1 9 ? -12.945 61.346 23.075 1.00 42.98 8 ILE C C 1
ATOM 4165 O O . ILE C 1 9 ? -13.733 60.920 23.929 1.00 43.57 8 ILE C O 1
ATOM 4170 N N . ASP C 1 10 ? -12.233 60.535 22.298 1.00 44.14 9 ASP C N 1
ATOM 4171 C CA . ASP C 1 10 ? -12.292 59.069 22.446 1.00 44.56 9 ASP C CA 1
ATOM 4172 C C . ASP C 1 10 ? -11.721 58.610 23.778 1.00 43.71 9 ASP C C 1
ATOM 4173 O O . ASP C 1 10 ? -12.196 57.636 24.362 1.00 43.38 9 ASP C O 1
ATOM 4178 N N . GLU C 1 11 ? -10.696 59.304 24.256 1.00 44.25 10 GLU C N 1
ATOM 4179 C CA . GLU C 1 11 ? -10.121 58.982 25.553 1.00 44.86 10 GLU C CA 1
ATOM 4180 C C . GLU C 1 11 ? -11.149 59.269 26.664 1.00 45.01 10 GLU C C 1
ATOM 4181 O O . GLU C 1 11 ? -11.082 58.653 27.733 1.00 46.44 10 GLU C O 1
ATOM 4183 N N . VAL C 1 12 ? -12.104 60.179 26.426 1.00 44.21 11 VAL C N 1
ATOM 4184 C CA . VAL C 1 12 ? -13.185 60.424 27.414 1.00 44.07 11 VAL C CA 1
ATOM 4185 C C . VAL C 1 12 ? -14.183 59.266 27.422 1.00 43.88 11 VAL C C 1
ATOM 4186 O O . VAL C 1 12 ? -14.520 58.742 28.491 1.00 42.21 11 VAL C O 1
ATOM 4190 N N . TYR C 1 13 ? -14.639 58.871 26.233 1.00 42.82 12 TYR C N 1
ATOM 4191 C CA . TYR C 1 13 ? -15.540 57.731 26.097 1.00 43.57 12 TYR C CA 1
ATOM 4192 C C . TYR C 1 13 ? -14.961 56.466 26.743 1.00 45.79 12 TYR C C 1
ATOM 4193 O O . TYR C 1 13 ? -15.695 55.706 27.386 1.00 48.52 12 TYR C O 1
ATOM 4202 N N . ALA C 1 14 ? -13.648 56.255 26.581 1.00 45.72 13 ALA C N 1
ATOM 4203 C CA . ALA C 1 14 ? -12.948 55.098 27.145 1.00 45.12 13 ALA C CA 1
ATOM 4204 C C . ALA C 1 14 ? -13.019 55.031 28.671 1.00 45.77 13 ALA C C 1
ATOM 4205 O O . ALA C 1 14 ? -13.025 53.944 29.228 1.00 46.69 13 ALA C O 1
ATOM 4207 N N . THR C 1 15 ? -13.091 56.175 29.356 1.00 47.01 14 THR C N 1
ATOM 4208 C CA . THR C 1 15 ? -13.182 56.169 30.838 1.00 46.87 14 THR C CA 1
ATOM 4209 C C . THR C 1 15 ? -14.466 55.484 31.333 1.00 46.52 14 THR C C 1
ATOM 4210 O O . THR C 1 15 ? -14.613 55.188 32.529 1.00 46.12 14 THR C O 1
ATOM 4214 N N . HIS C 1 16 ? -15.390 55.259 30.402 1.00 45.85 15 HIS C N 1
ATOM 4215 C CA . HIS C 1 16 ? -16.667 54.629 30.679 1.00 45.18 15 HIS C CA 1
ATOM 4216 C C . HIS C 1 16 ? -16.686 53.286 30.031 1.00 44.47 15 HIS C C 1
ATOM 4217 O O . HIS C 1 16 ? -16.606 53.207 28.802 1.00 44.65 15 HIS C O 1
ATOM 4224 N N . PRO C 1 17 ? -16.809 52.214 30.838 1.00 45.85 16 PRO C N 1
ATOM 4225 C CA . PRO C 1 17 ? -16.783 50.869 30.258 1.00 45.68 16 PRO C CA 1
ATOM 4226 C C . PRO C 1 17 ? -18.127 50.450 29.645 1.00 45.95 16 PRO C C 1
ATOM 4227 O O . PRO C 1 17 ? -18.523 49.284 29.752 1.00 44.90 16 PRO C O 1
ATOM 4231 N N . THR C 1 18 ? -18.806 51.389 28.980 1.00 47.59 17 THR C N 1
ATOM 4232 C CA . THR C 1 18 ? -20.092 51.099 28.329 1.00 49.34 17 THR C CA 1
ATOM 4233 C C . THR C 1 18 ? -19.904 49.982 27.282 1.00 49.89 17 THR C C 1
ATOM 4234 O O . THR C 1 18 ? -20.725 49.058 27.185 1.00 48.92 17 THR C O 1
ATOM 4238 N N . ALA C 1 19 ? -18.769 50.027 26.584 1.00 52.14 18 ALA C N 1
ATOM 4239 C CA . ALA C 1 19 ? -18.426 49.026 25.563 1.00 54.15 18 ALA C CA 1
ATOM 4240 C C . ALA C 1 19 ? -18.153 47.607 26.125 1.00 55.34 18 ALA C C 1
ATOM 4241 O O . ALA C 1 19 ? -18.209 46.629 25.368 1.00 56.61 18 ALA C O 1
ATOM 4243 N N . HIS C 1 20 ? -17.867 47.498 27.432 1.00 56.39 19 HIS C N 1
ATOM 4244 C CA . HIS C 1 20 ? -17.626 46.197 28.119 1.00 56.48 19 HIS C CA 1
ATOM 4245 C C . HIS C 1 20 ? -18.869 45.683 28.884 1.00 56.02 19 HIS C C 1
ATOM 4246 O O . HIS C 1 20 ? -18.783 44.733 29.672 1.00 53.69 19 HIS C O 1
ATOM 4253 N N . GLU C 1 21 ? -20.020 46.307 28.623 1.00 56.43 20 GLU C N 1
ATOM 4254 C CA . GLU C 1 21 ? -21.282 45.980 29.292 1.00 56.89 20 GLU C CA 1
ATOM 4255 C C . GLU C 1 21 ? -22.256 45.262 28.330 1.00 57.17 20 GLU C C 1
ATOM 4256 O O . GLU C 1 21 ? -22.385 45.658 27.157 1.00 57.73 20 GLU C O 1
ATOM 4262 N N . ALA C 1 22 ? -22.934 44.226 28.840 1.00 57.17 21 ALA C N 1
ATOM 4263 C CA . ALA C 1 22 ? -23.896 43.423 28.060 1.00 57.50 21 ALA C CA 1
ATOM 4264 C C . ALA C 1 22 ? -25.248 44.144 27.942 1.00 57.45 21 ALA C C 1
ATOM 4265 O O . ALA C 1 22 ? -25.993 44.222 28.921 1.00 58.47 21 ALA C O 1
ATOM 4267 N N . LEU C 1 23 ? -25.557 44.645 26.738 1.00 57.56 22 LEU C N 1
ATOM 4268 C CA . LEU C 1 23 ? -26.736 45.493 26.495 1.00 57.57 22 LEU C CA 1
ATOM 4269 C C . LEU C 1 23 ? -27.670 44.999 25.372 1.00 58.12 22 LEU C C 1
ATOM 4270 O O . LEU C 1 23 ? -27.267 44.194 24.532 1.00 58.67 22 LEU C O 1
ATOM 4275 N N . ASP C 1 24 ? -28.908 45.511 25.368 1.00 58.96 23 ASP C N 1
ATOM 4276 C CA . ASP C 1 24 ? -29.925 45.175 24.355 1.00 59.15 23 ASP C CA 1
ATOM 4277 C C . ASP C 1 24 ? -29.401 45.494 22.970 1.00 58.48 23 ASP C C 1
ATOM 4278 O O . ASP C 1 24 ? -28.914 46.595 22.751 1.00 59.05 23 ASP C O 1
ATOM 4280 N N . GLY C 1 26 ? -35.515 48.569 20.872 1.00 56.53 25 GLY C N 1
ATOM 4281 C CA . GLY C 1 26 ? -36.393 48.839 22.017 1.00 57.13 25 GLY C CA 1
ATOM 4282 C C . GLY C 1 26 ? -36.230 50.257 22.583 1.00 56.43 25 GLY C C 1
ATOM 4283 O O . GLY C 1 26 ? -37.023 51.159 22.273 1.00 56.33 25 GLY C O 1
ATOM 4284 N N . ILE C 1 27 ? -35.223 50.445 23.440 1.00 55.33 26 ILE C N 1
ATOM 4285 C CA . ILE C 1 27 ? -34.901 51.777 23.967 1.00 55.44 26 ILE C CA 1
ATOM 4286 C C . ILE C 1 27 ? -34.472 52.684 22.798 1.00 54.09 26 ILE C C 1
ATOM 4287 O O . ILE C 1 27 ? -35.063 53.740 22.583 1.00 55.17 26 ILE C O 1
ATOM 4289 N N . VAL C 1 28 ? -33.475 52.243 22.029 1.00 50.96 27 VAL C N 1
ATOM 4290 C CA . VAL C 1 28 ? -32.962 53.022 20.910 1.00 49.75 27 VAL C CA 1
ATOM 4291 C C . VAL C 1 28 ? -34.044 53.328 19.859 1.00 50.35 27 VAL C C 1
ATOM 4292 O O . VAL C 1 28 ? -34.025 54.399 19.252 1.00 46.98 27 VAL C O 1
ATOM 4296 N N . GLU C 1 29 ? -35.000 52.416 19.683 1.00 51.08 28 GLU C N 1
ATOM 4297 C CA . GLU C 1 29 ? -36.088 52.615 18.726 1.00 51.79 28 GLU C CA 1
ATOM 4298 C C . GLU C 1 29 ? -37.146 53.580 19.272 1.00 52.06 28 GLU C C 1
ATOM 4299 O O . GLU C 1 29 ? -37.771 54.298 18.492 1.00 52.68 28 GLU C O 1
ATOM 4302 N N . GLN C 1 30 ? -37.357 53.615 20.593 1.00 53.00 29 GLN C N 1
ATOM 4303 C CA . GLN C 1 30 ? -38.250 54.639 21.209 1.00 52.30 29 GLN C CA 1
ATOM 4304 C C . GLN C 1 30 ? -37.713 56.020 20.961 1.00 50.74 29 GLN C C 1
ATOM 4305 O O . GLN C 1 30 ? -38.466 56.983 20.712 1.00 51.40 29 GLN C O 1
ATOM 4311 N N . HIS C 1 31 ? -36.398 56.127 21.109 1.00 46.77 30 HIS C N 1
ATOM 4312 C CA . HIS C 1 31 ? -35.730 57.387 20.919 1.00 45.07 30 HIS C CA 1
ATOM 4313 C C . HIS C 1 31 ? -35.787 57.830 19.470 1.00 44.58 30 HIS C C 1
ATOM 4314 O O . HIS C 1 31 ? -35.900 59.015 19.218 1.00 41.92 30 HIS C O 1
ATOM 4321 N N . GLN C 1 32 ? -35.752 56.878 18.535 1.00 45.50 31 GLN C N 1
ATOM 4322 C CA . GLN C 1 32 ? -35.817 57.178 17.099 1.00 45.99 31 GLN C CA 1
ATOM 4323 C C . GLN C 1 32 ? -37.118 57.860 16.727 1.00 44.02 31 GLN C C 1
ATOM 4324 O O . GLN C 1 32 ? -37.107 58.848 15.998 1.00 43.03 31 GLN C O 1
ATOM 4330 N N . GLN C 1 33 ? -38.224 57.336 17.243 1.00 43.59 32 GLN C N 1
ATOM 4331 C CA . GLN C 1 33 ? -39.544 57.897 16.976 1.00 44.83 32 GLN C CA 1
ATOM 4332 C C . GLN C 1 33 ? -39.666 59.322 17.522 1.00 43.24 32 GLN C C 1
ATOM 4333 O O . GLN C 1 33 ? -40.179 60.202 16.838 1.00 43.43 32 GLN C O 1
ATOM 4335 N N . PHE C 1 34 ? -39.223 59.534 18.758 1.00 43.15 33 PHE C N 1
ATOM 4336 C CA . PHE C 1 34 ? -39.237 60.870 19.373 1.00 41.24 33 PHE C CA 1
ATOM 4337 C C . PHE C 1 34 ? -38.403 61.878 18.569 1.00 39.36 33 PHE C C 1
ATOM 4338 O O . PHE C 1 34 ? -38.842 62.968 18.286 1.00 37.13 33 PHE C O 1
ATOM 4346 N N . VAL C 1 35 ? -37.193 61.486 18.220 1.00 39.71 34 VAL C N 1
ATOM 4347 C CA . VAL C 1 35 ? -36.288 62.311 17.441 1.00 41.85 34 VAL C CA 1
ATOM 4348 C C . VAL C 1 35 ? -36.842 62.673 16.049 1.00 40.62 34 VAL C C 1
ATOM 4349 O O . VAL C 1 35 ? -36.634 63.779 15.588 1.00 41.40 34 VAL C O 1
ATOM 4353 N N . ARG C 1 36 ? -37.531 61.747 15.385 1.00 41.32 35 ARG C N 1
ATOM 4354 C CA . ARG C 1 36 ? -38.211 62.051 14.120 1.00 43.00 35 ARG C CA 1
ATOM 4355 C C . ARG C 1 36 ? -39.315 63.063 14.338 1.00 40.75 35 ARG C C 1
ATOM 4356 O O . ARG C 1 36 ? -39.481 63.988 13.560 1.00 37.32 35 ARG C O 1
ATOM 4364 N N . SER C 1 37 ? -40.077 62.887 15.412 1.00 40.93 36 SER C N 1
ATOM 4365 C CA . SER C 1 37 ? -41.155 63.811 15.705 1.00 40.36 36 SER C CA 1
ATOM 4366 C C . SER C 1 37 ? -40.615 65.196 16.020 1.00 39.64 36 SER C C 1
ATOM 4367 O O . SER C 1 37 ? -41.165 66.195 15.562 1.00 37.90 36 SER C O 1
ATOM 4370 N N . LEU C 1 38 ? -39.524 65.255 16.776 1.00 37.99 37 LEU C N 1
ATOM 4371 C CA . LEU C 1 38 ? -38.893 66.524 17.115 1.00 39.13 37 LEU C CA 1
ATOM 4372 C C . LEU C 1 38 ? -38.391 67.241 15.848 1.00 39.13 37 LEU C C 1
ATOM 4373 O O . LEU C 1 38 ? -38.585 68.451 15.727 1.00 40.04 37 LEU C O 1
ATOM 4378 N N . THR C 1 39 ? -37.801 66.510 14.897 1.00 38.26 38 THR C N 1
ATOM 4379 C CA . THR C 1 39 ? -37.356 67.133 13.639 1.00 38.87 38 THR C CA 1
ATOM 4380 C C . THR C 1 39 ? -38.530 67.644 12.789 1.00 40.33 38 THR C C 1
ATOM 4381 O O . THR C 1 39 ? -38.340 68.549 11.955 1.00 39.11 38 THR C O 1
ATOM 4385 N N . GLU C 1 40 ? -39.730 67.083 12.999 1.00 40.47 39 GLU C N 1
ATOM 4386 C CA . GLU C 1 40 ? -40.936 67.548 12.307 1.00 42.12 39 GLU C CA 1
ATOM 4387 C C . GLU C 1 40 ? -41.451 68.860 12.906 1.00 41.79 39 GLU C C 1
ATOM 4388 O O . GLU C 1 40 ? -42.247 69.547 12.292 1.00 44.86 39 GLU C O 1
ATOM 4394 N N . VAL C 1 41 ? -41.013 69.193 14.106 1.00 42.16 40 VAL C N 1
ATOM 4395 C CA . VAL C 1 41 ? -41.328 70.469 14.734 1.00 42.09 40 VAL C CA 1
ATOM 4396 C C . VAL C 1 41 ? -40.247 71.523 14.345 1.00 42.31 40 VAL C C 1
ATOM 4397 O O . VAL C 1 41 ? -40.589 72.620 13.887 1.00 41.81 40 VAL C O 1
ATOM 4401 N N . ASN C 1 42 ? -38.958 71.179 14.479 1.00 40.29 41 ASN C N 1
ATOM 4402 C CA . ASN C 1 42 ? -37.874 72.162 14.245 1.00 39.82 41 ASN C CA 1
ATOM 4403 C C . ASN C 1 42 ? -37.261 72.199 12.844 1.00 38.39 41 ASN C C 1
ATOM 4404 O O . ASN C 1 42 ? -36.381 73.021 12.576 1.00 36.36 41 ASN C O 1
ATOM 4409 N N . GLY C 1 43 ? -37.719 71.297 11.978 1.00 38.16 42 GLY C N 1
ATOM 4410 C CA . GLY C 1 43 ? -37.268 71.228 10.578 1.00 35.92 42 GLY C CA 1
ATOM 4411 C C . GLY C 1 43 ? -35.794 70.925 10.445 1.00 35.60 42 GLY C C 1
ATOM 4412 O O . GLY C 1 43 ? -35.199 71.232 9.443 1.00 35.58 42 GLY C O 1
ATOM 4413 N N . GLY C 1 44 ? -35.224 70.285 11.463 1.00 34.34 43 GLY C N 1
ATOM 4414 C CA . GLY C 1 44 ? -33.813 70.077 11.540 1.00 36.06 43 GLY C CA 1
ATOM 4415 C C . GLY C 1 44 ? -33.305 68.668 11.377 1.00 36.69 43 GLY C C 1
ATOM 4416 O O . GLY C 1 44 ? -33.841 67.846 10.616 1.00 34.07 43 GLY C O 1
ATOM 4417 N N . CYS C 1 45 ? -32.244 68.410 12.129 1.00 37.95 44 CYS C N 1
ATOM 4418 C CA . CYS C 1 45 ? -31.477 67.187 12.044 1.00 39.38 44 CYS C CA 1
ATOM 4419 C C . CYS C 1 45 ? -31.105 66.714 13.443 1.00 40.04 44 CYS C C 1
ATOM 4420 O O . CYS C 1 45 ? -30.822 67.519 14.317 1.00 39.34 44 CYS C O 1
ATOM 4423 N N . ALA C 1 46 ? -31.140 65.407 13.652 1.00 40.75 45 ALA C N 1
ATOM 4424 C CA . ALA C 1 46 ? -30.823 64.802 14.935 1.00 40.82 45 ALA C CA 1
ATOM 4425 C C . ALA C 1 46 ? -29.887 63.623 14.708 1.00 42.25 45 ALA C C 1
ATOM 4426 O O . ALA C 1 46 ? -30.078 62.856 13.777 1.00 40.57 45 ALA C O 1
ATOM 4428 N N . VAL C 1 47 ? -28.844 63.523 15.524 1.00 43.59 46 VAL C N 1
ATOM 4429 C CA . VAL C 1 47 ? -27.927 62.390 15.511 1.00 43.89 46 VAL C CA 1
ATOM 4430 C C . VAL C 1 47 ? -27.943 61.772 16.901 1.00 44.65 46 VAL C C 1
ATOM 4431 O O . VAL C 1 47 ? -27.745 62.473 17.883 1.00 44.88 46 VAL C O 1
ATOM 4435 N N . ILE C 1 48 ? -28.253 60.481 16.989 1.00 44.00 47 ILE C N 1
ATOM 4436 C CA . ILE C 1 48 ? -28.169 59.734 18.238 1.00 42.85 47 ILE C CA 1
ATOM 4437 C C . ILE C 1 48 ? -26.896 58.868 18.147 1.00 43.78 47 ILE C C 1
ATOM 4438 O O . ILE C 1 48 ? -26.779 58.037 17.252 1.00 40.56 47 ILE C O 1
ATOM 4443 N N . SER C 1 49 ? -25.937 59.089 19.041 1.00 43.61 48 SER C N 1
ATOM 4444 C CA . SER C 1 49 ? -24.698 58.304 19.065 1.00 41.86 48 SER C CA 1
ATOM 4445 C C . SER C 1 49 ? -24.814 57.267 20.162 1.00 41.12 48 SER C C 1
ATOM 4446 O O . SER C 1 49 ? -25.087 57.602 21.299 1.00 38.61 48 SER C O 1
ATOM 4449 N N . ASP C 1 50 ? -24.588 56.006 19.799 1.00 41.95 49 ASP C N 1
ATOM 4450 C CA . ASP C 1 50 ? -24.714 54.858 20.699 1.00 42.04 49 ASP C CA 1
ATOM 4451 C C . ASP C 1 50 ? -23.315 54.375 21.060 1.00 41.54 49 ASP C C 1
ATOM 4452 O O . ASP C 1 50 ? -22.611 53.854 20.214 1.00 40.24 49 ASP C O 1
ATOM 4457 N N . LEU C 1 51 ? -22.909 54.583 22.307 1.00 41.80 50 LEU C N 1
ATOM 4458 C CA . LEU C 1 51 ? -21.555 54.229 22.750 1.00 43.59 50 LEU C CA 1
ATOM 4459 C C . LEU C 1 51 ? -21.372 52.732 23.010 1.00 45.66 50 LEU C C 1
ATOM 4460 O O . LEU C 1 51 ? -20.238 52.248 23.138 1.00 46.11 50 LEU C O 1
ATOM 4465 N N . SER C 1 52 ? -22.478 52.000 23.104 1.00 47.28 51 SER C N 1
ATOM 4466 C CA . SER C 1 52 ? -22.420 50.554 23.329 1.00 48.78 51 SER C CA 1
ATOM 4467 C C . SER C 1 52 ? -21.886 49.842 22.091 1.00 49.38 51 SER C C 1
ATOM 4468 O O . SER C 1 52 ? -20.993 48.997 22.203 1.00 50.18 51 SER C O 1
ATOM 4471 N N . ASN C 1 53 ? -22.429 50.195 20.922 1.00 49.58 52 ASN C N 1
ATOM 4472 C CA . ASN C 1 53 ? -22.042 49.568 19.658 1.00 50.20 52 ASN C CA 1
ATOM 4473 C C . ASN C 1 53 ? -21.290 50.493 18.707 1.00 50.64 52 ASN C C 1
ATOM 4474 O O . ASN C 1 53 ? -21.031 50.136 17.565 1.00 50.48 52 ASN C O 1
ATOM 4479 N N . ARG C 1 54 ? -20.961 51.693 19.158 1.00 51.26 53 ARG C N 1
ATOM 4480 C CA . ARG C 1 54 ? -20.247 52.637 18.312 1.00 52.22 53 ARG C CA 1
ATOM 4481 C C . ARG C 1 54 ? -21.008 53.041 17.018 1.00 52.58 53 ARG C C 1
ATOM 4482 O O . ARG C 1 54 ? -20.382 53.495 16.062 1.00 53.32 53 ARG C O 1
ATOM 4484 N N . LYS C 1 55 ? -22.339 52.901 16.996 1.00 52.50 54 LYS C N 1
ATOM 4485 C CA . LYS C 1 55 ? -23.164 53.271 15.817 1.00 52.97 54 LYS C CA 1
ATOM 4486 C C . LYS C 1 55 ? -23.921 54.589 16.018 1.00 52.34 54 LYS C C 1
ATOM 4487 O O . LYS C 1 55 ? -24.263 54.945 17.137 1.00 51.01 54 LYS C O 1
ATOM 4493 N N . SER C 1 56 ? -24.166 55.292 14.910 1.00 51.83 55 SER C N 1
ATOM 4494 C CA . SER C 1 56 ? -24.891 56.562 14.884 1.00 51.58 55 SER C CA 1
ATOM 4495 C C . SER C 1 56 ? -26.174 56.437 14.063 1.00 49.95 55 SER C C 1
ATOM 4496 O O . SER C 1 56 ? -26.196 55.760 13.027 1.00 49.79 55 SER C O 1
ATOM 4499 N N . TYR C 1 57 ? -27.223 57.104 14.541 1.00 46.71 56 TYR C N 1
ATOM 4500 C CA A TYR C 1 57 ? -28.539 57.152 13.882 0.50 44.98 56 TYR C CA 1
ATOM 4501 C CA B TYR C 1 57 ? -28.499 57.151 13.855 0.50 45.06 56 TYR C CA 1
ATOM 4502 C C . TYR C 1 57 ? -28.827 58.607 13.535 1.00 43.48 56 TYR C C 1
ATOM 4503 O O . TYR C 1 57 ? -28.914 59.439 14.423 1.00 42.25 56 TYR C O 1
ATOM 4520 N N . VAL C 1 58 ? -28.970 58.905 12.248 1.00 42.41 57 VAL C N 1
ATOM 4521 C CA . VAL C 1 58 ? -29.207 60.260 11.777 1.00 43.17 57 VAL C CA 1
ATOM 4522 C C . VAL C 1 58 ? -30.611 60.397 11.207 1.00 42.34 57 VAL C C 1
ATOM 4523 O O . VAL C 1 58 ? -31.035 59.553 10.434 1.00 42.34 57 VAL C O 1
ATOM 4527 N N . THR C 1 59 ? -31.327 61.447 11.603 1.00 41.12 58 THR C N 1
ATOM 4528 C CA . THR C 1 59 ? -32.629 61.780 11.014 1.00 42.35 58 THR C CA 1
ATOM 4529 C C . THR C 1 59 ? -32.549 63.193 10.472 1.00 40.08 58 THR C C 1
ATOM 4530 O O . THR C 1 59 ? -32.222 64.105 11.214 1.00 41.96 58 THR C O 1
ATOM 4534 N N . VAL C 1 60 ? -32.860 63.371 9.198 1.00 38.39 59 VAL C N 1
ATOM 4535 C CA . VAL C 1 60 ? -32.778 64.672 8.533 1.00 38.19 59 VAL C CA 1
ATOM 4536 C C . VAL C 1 60 ? -34.144 65.000 7.961 1.00 37.03 59 VAL C C 1
ATOM 4537 O O . VAL C 1 60 ? -34.633 64.281 7.096 1.00 38.09 59 VAL C O 1
ATOM 4541 N N . HIS C 1 61 ? -34.758 66.082 8.429 1.00 37.21 60 HIS C N 1
ATOM 4542 C CA . HIS C 1 61 ? -36.055 66.485 7.913 1.00 35.70 60 HIS C CA 1
ATOM 4543 C C . HIS C 1 61 ? -35.900 67.062 6.501 1.00 34.95 60 HIS C C 1
ATOM 4544 O O . HIS C 1 61 ? -34.890 67.710 6.196 1.00 34.33 60 HIS C O 1
ATOM 4551 N N . PRO C 1 62 ? -36.875 66.810 5.621 1.00 36.12 61 PRO C N 1
ATOM 4552 C CA . PRO C 1 62 ? -36.867 67.435 4.289 1.00 36.15 61 PRO C CA 1
ATOM 4553 C C . PRO C 1 62 ? -36.687 68.973 4.285 1.00 35.52 61 PRO C C 1
ATOM 4554 O O . PRO C 1 62 ? -36.176 69.527 3.326 1.00 37.19 61 PRO C O 1
ATOM 4558 N N . TRP C 1 63 ? -37.129 69.652 5.331 1.00 34.09 62 TRP C N 1
ATOM 4559 C CA . TRP C 1 63 ? -36.972 71.105 5.419 1.00 34.08 62 TRP C CA 1
ATOM 4560 C C . TRP C 1 63 ? -35.591 71.551 5.895 1.00 34.55 62 TRP C C 1
ATOM 4561 O O . TRP C 1 63 ? -35.353 72.755 5.974 1.00 36.36 62 TRP C O 1
ATOM 4572 N N . ALA C 1 64 ? -34.696 70.606 6.240 1.00 35.46 63 ALA C N 1
ATOM 4573 C CA . ALA C 1 64 ? -33.363 70.937 6.785 1.00 35.00 63 ALA C CA 1
ATOM 4574 C C . ALA C 1 64 ? -32.385 71.254 5.657 1.00 34.62 63 ALA C C 1
ATOM 4575 O O . ALA C 1 64 ? -31.306 70.693 5.585 1.00 35.89 63 ALA C O 1
ATOM 4577 N N . ASN C 1 65 ? -32.789 72.170 4.792 1.00 34.23 64 ASN C N 1
ATOM 4578 C CA . ASN C 1 65 ? -31.993 72.596 3.637 1.00 34.14 64 ASN C CA 1
ATOM 4579 C C . ASN C 1 65 ? -30.735 73.361 4.054 1.00 31.95 64 ASN C C 1
ATOM 4580 O O . ASN C 1 65 ? -29.731 73.393 3.343 1.00 29.87 64 ASN C O 1
ATOM 4585 N N . PHE C 1 66 ? -30.771 73.948 5.247 1.00 31.62 65 PHE C N 1
ATOM 4586 C CA . PHE C 1 66 ? -29.620 74.636 5.788 1.00 34.14 65 PHE C CA 1
ATOM 4587 C C . PHE C 1 66 ? -28.358 73.748 5.869 1.00 37.55 65 PHE C C 1
ATOM 4588 O O . PHE C 1 66 ? -27.238 74.268 5.945 1.00 38.98 65 PHE C O 1
ATOM 4596 N N . LEU C 1 67 ? -28.556 72.427 5.903 1.00 37.24 66 LEU C N 1
ATOM 4597 C CA . LEU C 1 67 ? -27.466 71.456 6.041 1.00 38.87 66 LEU C CA 1
ATOM 4598 C C . LEU C 1 67 ? -26.743 71.261 4.729 1.00 37.10 66 LEU C C 1
ATOM 4599 O O . LEU C 1 67 ? -25.629 70.796 4.728 1.00 34.98 66 LEU C O 1
ATOM 4604 N N . GLY C 1 68 ? -27.387 71.574 3.618 1.00 35.84 67 GLY C N 1
ATOM 4605 C CA . GLY C 1 68 ? -26.744 71.396 2.336 1.00 37.17 67 GLY C CA 1
ATOM 4606 C C . GLY C 1 68 ? -26.372 69.972 1.973 1.00 38.11 67 GLY C C 1
ATOM 4607 O O . GLY C 1 68 ? -25.402 69.761 1.264 1.00 39.94 67 GLY C O 1
ATOM 4608 N N . LEU C 1 69 ? -27.152 68.985 2.425 1.00 40.92 68 LEU C N 1
ATOM 4609 C CA . LEU C 1 69 ? -26.952 67.592 1.980 1.00 40.97 68 LEU C CA 1
ATOM 4610 C C . LEU C 1 69 ? -27.401 67.438 0.547 1.00 40.50 68 LEU C C 1
ATOM 4611 O O . LEU C 1 69 ? -28.352 68.084 0.130 1.00 38.60 68 LEU C O 1
ATOM 4616 N N . THR C 1 70 ? -26.747 66.566 -0.209 1.00 41.35 69 THR C N 1
ATOM 4617 C CA . THR C 1 70 ? -27.184 66.314 -1.555 1.00 40.72 69 THR C CA 1
ATOM 4618 C C . THR C 1 70 ? -28.408 65.381 -1.482 1.00 42.82 69 THR C C 1
ATOM 4619 O O . THR C 1 70 ? -28.663 64.761 -0.436 1.00 39.00 69 THR C O 1
ATOM 4623 N N . PRO C 1 71 ? -29.208 65.326 -2.562 1.00 43.19 70 PRO C N 1
ATOM 4624 C CA . PRO C 1 71 ? -30.350 64.418 -2.581 1.00 44.72 70 PRO C CA 1
ATOM 4625 C C . PRO C 1 71 ? -29.994 62.966 -2.261 1.00 44.82 70 PRO C C 1
ATOM 4626 O O . PRO C 1 71 ? -30.748 62.314 -1.564 1.00 41.46 70 PRO C O 1
ATOM 4630 N N . GLU C 1 72 ? -28.860 62.474 -2.754 1.00 44.60 71 GLU C N 1
ATOM 4631 C CA . GLU C 1 72 ? -28.441 61.111 -2.444 1.00 45.82 71 GLU C CA 1
ATOM 4632 C C . GLU C 1 72 ? -28.124 60.932 -0.949 1.00 44.38 71 GLU C C 1
ATOM 4633 O O . GLU C 1 72 ? -28.528 59.935 -0.348 1.00 40.62 71 GLU C O 1
ATOM 4639 N N . GLU C 1 73 ? -27.413 61.896 -0.359 1.00 44.41 72 GLU C N 1
ATOM 4640 C CA . GLU C 1 73 ? -27.048 61.849 1.066 1.00 43.26 72 GLU C CA 1
ATOM 4641 C C . GLU C 1 73 ? -28.279 61.834 1.962 1.00 43.47 72 GLU C C 1
ATOM 4642 O O . GLU C 1 73 ? -28.336 61.098 2.948 1.00 38.27 72 GLU C O 1
ATOM 4648 N N . ALA C 1 74 ? -29.244 62.684 1.642 1.00 43.23 73 ALA C N 1
ATOM 4649 C CA . ALA C 1 74 ? -30.465 62.762 2.433 1.00 44.35 73 ALA C CA 1
ATOM 4650 C C . ALA C 1 74 ? -31.255 61.454 2.296 1.00 43.37 73 ALA C C 1
ATOM 4651 O O . ALA C 1 74 ? -31.758 60.952 3.282 1.00 41.22 73 ALA C O 1
ATOM 4653 N N . ALA C 1 75 ? -31.326 60.893 1.089 1.00 45.03 74 ALA C N 1
ATOM 4654 C CA . ALA C 1 75 ? -32.027 59.622 0.861 1.00 47.04 74 ALA C CA 1
ATOM 4655 C C . ALA C 1 75 ? -31.412 58.493 1.675 1.00 48.41 74 ALA C C 1
ATOM 4656 O O . ALA C 1 75 ? -32.133 57.707 2.261 1.00 45.67 74 ALA C O 1
ATOM 4658 N N . LEU C 1 76 ? -30.081 58.438 1.723 1.00 49.99 75 LEU C N 1
ATOM 4659 C CA . LEU C 1 76 ? -29.373 57.422 2.493 1.00 50.45 75 LEU C CA 1
ATOM 4660 C C . LEU C 1 76 ? -29.673 57.517 3.994 1.00 50.61 75 LEU C C 1
ATOM 4661 O O . LEU C 1 76 ? -29.763 56.504 4.647 1.00 48.89 75 LEU C O 1
ATOM 4666 N N . SER C 1 77 ? -29.858 58.720 4.537 1.00 51.06 76 SER C N 1
ATOM 4667 C CA . SER C 1 77 ? -30.211 58.857 5.952 1.00 49.86 76 SER C CA 1
ATOM 4668 C C . SER C 1 77 ? -31.600 58.289 6.240 1.00 47.34 76 SER C C 1
ATOM 4669 O O . SER C 1 77 ? -31.850 57.818 7.341 1.00 47.49 76 SER C O 1
ATOM 4672 N N . VAL C 1 78 ? -32.495 58.361 5.253 1.00 39.87 77 VAL C N 1
ATOM 4673 C CA . VAL C 1 78 ? -33.862 57.856 5.390 1.00 36.61 77 VAL C CA 1
ATOM 4674 C C . VAL C 1 78 ? -33.831 56.355 5.545 1.00 35.96 77 VAL C C 1
ATOM 4675 O O . VAL C 1 78 ? -34.525 55.815 6.377 1.00 34.34 77 VAL C O 1
ATOM 4679 N N . ILE C 1 79 ? -32.991 55.680 4.764 1.00 36.80 78 ILE C N 1
ATOM 4680 C CA . ILE C 1 79 ? -32.828 54.238 4.888 1.00 36.27 78 ILE C CA 1
ATOM 4681 C C . ILE C 1 79 ? -31.616 53.897 5.771 1.00 37.06 78 ILE C C 1
ATOM 4682 O O . ILE C 1 79 ? -31.006 52.847 5.631 1.00 36.18 78 ILE C O 1
ATOM 4687 N N . ASP C 1 80 ? -31.276 54.812 6.668 1.00 38.23 79 ASP C N 1
ATOM 4688 C CA . ASP C 1 80 ? -30.180 54.664 7.635 1.00 39.94 79 ASP C CA 1
ATOM 4689 C C . ASP C 1 80 ? -28.853 54.069 7.132 1.00 38.55 79 ASP C C 1
ATOM 4690 O O . ASP C 1 80 ? -28.248 53.258 7.820 1.00 40.23 79 ASP C O 1
ATOM 4695 N N . SER C 1 81 ? -28.405 54.514 5.958 1.00 36.56 80 SER C N 1
ATOM 4696 C CA . SER C 1 81 ? -27.141 54.096 5.355 1.00 37.43 80 SER C CA 1
ATOM 4697 C C . SER C 1 81 ? -26.219 55.273 5.043 1.00 39.01 80 SER C C 1
ATOM 4698 O O . SER C 1 81 ? -25.347 55.162 4.179 1.00 41.43 80 SER C O 1
ATOM 4709 N N . ASP C 1 83 ? -23.292 57.991 6.027 1.00 44.57 82 ASP C N 1
ATOM 4710 C CA . ASP C 1 83 ? -22.118 58.275 6.852 1.00 45.61 82 ASP C CA 1
ATOM 4711 C C . ASP C 1 83 ? -22.372 59.579 7.621 1.00 46.67 82 ASP C C 1
ATOM 4712 O O . ASP C 1 83 ? -22.492 60.646 7.007 1.00 45.03 82 ASP C O 1
ATOM 4717 N N . GLU C 1 84 ? -22.451 59.495 8.952 1.00 47.48 83 GLU C N 1
ATOM 4718 C CA . GLU C 1 84 ? -22.732 60.661 9.793 1.00 49.73 83 GLU C CA 1
ATOM 4719 C C . GLU C 1 84 ? -21.741 61.814 9.600 1.00 52.60 83 GLU C C 1
ATOM 4720 O O . GLU C 1 84 ? -22.088 62.972 9.868 1.00 53.65 83 GLU C O 1
ATOM 4723 N N . ASP C 1 85 ? -20.524 61.512 9.136 1.00 54.13 84 ASP C N 1
ATOM 4724 C CA . ASP C 1 85 ? -19.518 62.548 8.861 1.00 54.27 84 ASP C CA 1
ATOM 4725 C C . ASP C 1 85 ? -19.951 63.566 7.798 1.00 51.16 84 ASP C C 1
ATOM 4726 O O . ASP C 1 85 ? -19.365 64.637 7.696 1.00 49.72 84 ASP C O 1
ATOM 4731 N N . CYS C 1 86 ? -20.985 63.232 7.024 1.00 48.75 85 CYS C N 1
ATOM 4732 C CA . CYS C 1 86 ? -21.603 64.175 6.085 1.00 46.33 85 CYS C CA 1
ATOM 4733 C C . CYS C 1 86 ? -22.095 65.435 6.777 1.00 45.21 85 CYS C C 1
ATOM 4734 O O . CYS C 1 86 ? -22.062 66.506 6.189 1.00 45.02 85 CYS C O 1
ATOM 4737 N N . ILE C 1 87 ? -22.548 65.297 8.016 1.00 43.42 86 ILE C N 1
ATOM 4738 C CA . ILE C 1 87 ? -23.055 66.430 8.788 1.00 43.39 86 ILE C CA 1
ATOM 4739 C C . ILE C 1 87 ? -21.938 67.383 9.191 1.00 43.52 86 ILE C C 1
ATOM 4740 O O . ILE C 1 87 ? -22.014 68.582 8.923 1.00 41.54 86 ILE C O 1
ATOM 4745 N N . TYR C 1 88 ? -20.889 66.841 9.809 1.00 44.28 87 TYR C N 1
ATOM 4746 C CA . TYR C 1 88 ? -19.796 67.652 10.353 1.00 46.19 87 TYR C CA 1
ATOM 4747 C C . TYR C 1 88 ? -19.023 68.376 9.270 1.00 43.24 87 TYR C C 1
ATOM 4748 O O . TYR C 1 88 ? -18.537 69.471 9.503 1.00 41.04 87 TYR C O 1
ATOM 4757 N N . ARG C 1 89 ? -18.959 67.795 8.069 1.00 41.93 88 ARG C N 1
ATOM 4758 C CA . ARG C 1 89 ? -18.296 68.439 6.945 1.00 42.47 88 ARG C CA 1
ATOM 4759 C C . ARG C 1 89 ? -18.982 69.734 6.508 1.00 41.81 88 ARG C C 1
ATOM 4760 O O . ARG C 1 89 ? -18.397 70.487 5.755 1.00 40.77 88 ARG C O 1
ATOM 4768 N N . ARG C 1 90 ? -20.208 69.990 6.989 1.00 40.17 89 ARG C N 1
ATOM 4769 C CA . ARG C 1 90 ? -20.968 71.184 6.624 1.00 37.99 89 ARG C CA 1
ATOM 4770 C C . ARG C 1 90 ? -20.746 72.354 7.567 1.00 39.26 89 ARG C C 1
ATOM 4771 O O . ARG C 1 90 ? -21.218 73.458 7.306 1.00 38.99 89 ARG C O 1
ATOM 4779 N N . ILE C 1 91 ? -19.999 72.124 8.643 1.00 37.55 90 ILE C N 1
ATOM 4780 C CA . ILE C 1 91 ? -19.740 73.155 9.629 1.00 36.74 90 ILE C CA 1
ATOM 4781 C C . ILE C 1 91 ? -18.557 74.018 9.204 1.00 36.66 90 ILE C C 1
ATOM 4782 O O . ILE C 1 91 ? -17.598 73.518 8.638 1.00 38.58 90 ILE C O 1
ATOM 4787 N N . HIS C 1 92 ? -18.635 75.320 9.472 1.00 35.96 91 HIS C N 1
ATOM 4788 C CA . HIS C 1 92 ? -17.531 76.237 9.227 1.00 36.04 91 HIS C CA 1
ATOM 4789 C C . HIS C 1 92 ? -16.323 75.762 10.010 1.00 36.68 91 HIS C C 1
ATOM 4790 O O . HIS C 1 92 ? -16.448 75.535 11.207 1.00 35.72 91 HIS C O 1
ATOM 4797 N N . PRO C 1 93 ? -15.156 75.606 9.357 1.00 37.72 92 PRO C N 1
ATOM 4798 C CA . PRO C 1 93 ? -13.953 75.082 10.042 1.00 37.66 92 PRO C CA 1
ATOM 4799 C C . PRO C 1 93 ? -13.535 75.774 11.362 1.00 36.70 92 PRO C C 1
ATOM 4800 O O . PRO C 1 93 ? -13.132 75.084 12.290 1.00 36.06 92 PRO C O 1
ATOM 4804 N N . GLU C 1 94 ? -13.589 77.108 11.433 1.00 37.57 93 GLU C N 1
ATOM 4805 C CA . GLU C 1 94 ? -13.297 77.827 12.690 1.00 38.72 93 GLU C CA 1
ATOM 4806 C C . GLU C 1 94 ? -14.312 77.431 13.780 1.00 37.93 93 GLU C C 1
ATOM 4807 O O . GLU C 1 94 ? -13.941 77.260 14.952 1.00 36.23 93 GLU C O 1
ATOM 4813 N N . ASP C 1 95 ? -15.589 77.314 13.391 1.00 36.94 94 ASP C N 1
ATOM 4814 C CA . ASP C 1 95 ? -16.657 76.917 14.328 1.00 36.00 94 ASP C CA 1
ATOM 4815 C C . ASP C 1 95 ? -16.534 75.456 14.772 1.00 34.82 94 ASP C C 1
ATOM 4816 O O . ASP C 1 95 ? -16.877 75.114 15.907 1.00 33.69 94 ASP C O 1
ATOM 4821 N N . LEU C 1 96 ? -16.054 74.591 13.883 1.00 34.14 95 LEU C N 1
ATOM 4822 C CA . LEU C 1 96 ? -15.865 73.188 14.210 1.00 34.91 95 LEU C CA 1
ATOM 4823 C C . LEU C 1 96 ? -14.864 72.993 15.368 1.00 36.18 95 LEU C C 1
ATOM 4824 O O . LEU C 1 96 ? -15.082 72.174 16.260 1.00 37.17 95 LEU C O 1
ATOM 4829 N N . VAL C 1 97 ? -13.771 73.745 15.336 1.00 35.87 96 VAL C N 1
ATOM 4830 C CA . VAL C 1 97 ? -12.764 73.706 16.391 1.00 36.47 96 VAL C CA 1
ATOM 4831 C C . VAL C 1 97 ? -13.417 74.016 17.724 1.00 35.74 96 VAL C C 1
ATOM 4832 O O . VAL C 1 97 ? -13.213 73.308 18.706 1.00 34.50 96 VAL C O 1
ATOM 4836 N N . GLU C 1 98 ? -14.203 75.083 17.755 1.00 34.79 97 GLU C N 1
ATOM 4837 C CA . GLU C 1 98 ? -14.837 75.493 18.985 1.00 34.60 97 GLU C CA 1
ATOM 4838 C C . GLU C 1 98 ? -15.925 74.498 19.421 1.00 34.93 97 GLU C C 1
ATOM 4839 O O . GLU C 1 98 ? -16.064 74.261 20.614 1.00 31.78 97 GLU C O 1
ATOM 4845 N N . LYS C 1 99 ? -16.677 73.925 18.470 1.00 34.05 98 LYS C N 1
ATOM 4846 C CA . LYS C 1 99 ? -17.636 72.845 18.768 1.00 35.02 98 LYS C CA 1
ATOM 4847 C C . LYS C 1 99 ? -16.960 71.661 19.480 1.00 34.68 98 LYS C C 1
ATOM 4848 O O . LYS C 1 99 ? -17.431 71.198 20.527 1.00 33.91 98 LYS C O 1
ATOM 4854 N N . ARG C 1 100 ? -15.854 71.180 18.922 1.00 33.80 99 ARG C N 1
ATOM 4855 C CA . ARG C 1 100 ? -15.104 70.080 19.545 1.00 34.65 99 ARG C CA 1
ATOM 4856 C C . ARG C 1 100 ? -14.561 70.432 20.925 1.00 33.51 99 ARG C C 1
ATOM 4857 O O . ARG C 1 100 ? -14.547 69.580 21.811 1.00 34.39 99 ARG C O 1
ATOM 4865 N N . LEU C 1 101 ? -14.084 71.656 21.114 1.00 35.29 100 LEU C N 1
ATOM 4866 C CA . LEU C 1 101 ? -13.654 72.095 22.450 1.00 34.65 100 LEU C CA 1
ATOM 4867 C C . LEU C 1 101 ? -14.820 72.058 23.445 1.00 36.58 100 LEU C C 1
ATOM 4868 O O . LEU C 1 101 ? -14.651 71.634 24.580 1.00 35.91 100 LEU C O 1
ATOM 4881 N N . GLU C 1 103 ? -17.575 70.176 23.229 1.00 36.80 102 GLU C N 1
ATOM 4882 C CA . GLU C 1 103 ? -17.914 68.779 23.369 1.00 35.02 102 GLU C CA 1
ATOM 4883 C C . GLU C 1 103 ? -16.979 68.062 24.327 1.00 36.40 102 GLU C C 1
ATOM 4884 O O . GLU C 1 103 ? -17.417 67.290 25.175 1.00 35.26 102 GLU C O 1
ATOM 4890 N N . TYR C 1 104 ? -15.691 68.325 24.174 1.00 37.09 103 TYR C N 1
ATOM 4891 C CA . TYR C 1 104 ? -14.666 67.737 25.019 1.00 38.02 103 TYR C CA 1
ATOM 4892 C C . TYR C 1 104 ? -14.864 68.154 26.476 1.00 37.66 103 TYR C C 1
ATOM 4893 O O . TYR C 1 104 ? -14.877 67.300 27.358 1.00 36.65 103 TYR C O 1
ATOM 4902 N N . LYS C 1 105 ? -15.033 69.450 26.722 1.00 37.33 104 LYS C N 1
ATOM 4903 C CA . LYS C 1 105 ? -15.339 69.949 28.066 1.00 38.34 104 LYS C CA 1
ATOM 4904 C C . LYS C 1 105 ? -16.652 69.372 28.601 1.00 37.77 104 LYS C C 1
ATOM 4905 O O . LYS C 1 105 ? -16.735 68.978 29.762 1.00 37.24 104 LYS C O 1
ATOM 4911 N N . PHE C 1 106 ? -17.674 69.316 27.752 1.00 37.08 105 PHE C N 1
ATOM 4912 C CA . PHE C 1 106 ? -18.989 68.793 28.173 1.00 37.08 105 PHE C CA 1
ATOM 4913 C C . PHE C 1 106 ? -18.927 67.305 28.568 1.00 36.52 105 PHE C C 1
ATOM 4914 O O . PHE C 1 106 ? -19.449 66.919 29.618 1.00 35.03 105 PHE C O 1
ATOM 4922 N N . PHE C 1 107 ? -18.279 66.492 27.740 1.00 36.00 106 PHE C N 1
ATOM 4923 C CA . PHE C 1 107 ? -18.141 65.070 28.007 1.00 37.46 106 PHE C CA 1
ATOM 4924 C C . PHE C 1 107 ? -17.276 64.798 29.224 1.00 38.16 106 PHE C C 1
ATOM 4925 O O . PHE C 1 107 ? -17.599 63.931 30.039 1.00 37.37 106 PHE C O 1
ATOM 4933 N N . GLN C 1 108 ? -16.172 65.524 29.361 1.00 39.16 107 GLN C N 1
ATOM 4934 C CA . GLN C 1 108 ? -15.322 65.349 30.539 1.00 39.67 107 GLN C CA 1
ATOM 4935 C C . GLN C 1 108 ? -16.100 65.638 31.810 1.00 39.37 107 GLN C C 1
ATOM 4936 O O . GLN C 1 108 ? -15.939 64.959 32.820 1.00 38.09 107 GLN C O 1
ATOM 4942 N N . LYS C 1 109 ? -16.930 66.665 31.759 1.00 38.23 108 LYS C N 1
ATOM 4943 C CA . LYS C 1 109 ? -17.760 67.068 32.895 1.00 39.83 108 LYS C CA 1
ATOM 4944 C C . LYS C 1 109 ? -18.878 66.061 33.219 1.00 38.08 108 LYS C C 1
ATOM 4945 O O . LYS C 1 109 ? -19.054 65.671 34.363 1.00 36.86 108 LYS C O 1
ATOM 4951 N N . THR C 1 110 ? -19.641 65.669 32.206 1.00 36.87 109 THR C N 1
ATOM 4952 C CA . THR C 1 110 ? -20.795 64.780 32.396 1.00 36.16 109 THR C CA 1
ATOM 4953 C C . THR C 1 110 ? -20.424 63.309 32.641 1.00 37.88 109 THR C C 1
ATOM 4954 O O . THR C 1 110 ? -21.069 62.637 33.452 1.00 36.94 109 THR C O 1
ATOM 4958 N N . PHE C 1 111 ? -19.382 62.819 31.972 1.00 37.65 110 PHE C N 1
ATOM 4959 C CA . PHE C 1 111 ? -18.964 61.425 32.137 1.00 38.42 110 PHE C CA 1
ATOM 4960 C C . PHE C 1 111 ? -18.499 61.137 33.567 1.00 39.66 110 PHE C C 1
ATOM 4961 O O . PHE C 1 111 ? -18.675 60.023 34.037 1.00 42.26 110 PHE C O 1
ATOM 4969 N N . SER C 1 112 ? -17.946 62.126 34.266 1.00 40.08 111 SER C N 1
ATOM 4970 C CA . SER C 1 112 ? -17.473 61.908 35.640 1.00 43.02 111 SER C CA 1
ATOM 4971 C C . SER C 1 112 ? -18.536 62.196 36.717 1.00 44.21 111 SER C C 1
ATOM 4972 O O . SER C 1 112 ? -18.197 62.313 37.893 1.00 46.65 111 SER C O 1
ATOM 4983 N N . SER C 1 114 ? -22.663 61.300 38.343 1.00 40.64 113 SER C N 1
ATOM 4984 C CA . SER C 1 114 ? -23.586 60.201 38.530 1.00 40.48 113 SER C CA 1
ATOM 4985 C C . SER C 1 114 ? -24.521 60.194 37.351 1.00 39.55 113 SER C C 1
ATOM 4986 O O . SER C 1 114 ? -24.722 61.227 36.730 1.00 38.72 113 SER C O 1
ATOM 4989 N N . PRO C 1 115 ? -25.099 59.032 37.035 1.00 39.55 114 PRO C N 1
ATOM 4990 C CA . PRO C 1 115 ? -26.028 58.953 35.906 1.00 40.12 114 PRO C CA 1
ATOM 4991 C C . PRO C 1 115 ? -27.198 59.943 35.995 1.00 39.11 114 PRO C C 1
ATOM 4992 O O . PRO C 1 115 ? -27.627 60.468 34.978 1.00 39.53 114 PRO C O 1
ATOM 4996 N N . GLY C 1 116 ? -27.685 60.200 37.203 1.00 39.15 115 GLY C N 1
ATOM 4997 C CA . GLY C 1 116 ? -28.825 61.086 37.415 1.00 38.70 115 GLY C CA 1
ATOM 4998 C C . GLY C 1 116 ? -28.534 62.556 37.170 1.00 38.73 115 GLY C C 1
ATOM 4999 O O . GLY C 1 116 ? -29.335 63.239 36.537 1.00 38.39 115 GLY C O 1
ATOM 5000 N N . GLU C 1 117 ? -27.404 63.042 37.683 1.00 39.14 116 GLU C N 1
ATOM 5001 C CA . GLU C 1 117 ? -27.005 64.436 37.501 1.00 40.82 116 GLU C CA 1
ATOM 5002 C C . GLU C 1 117 ? -26.667 64.770 36.068 1.00 39.02 116 GLU C C 1
ATOM 5003 O O . GLU C 1 117 ? -26.990 65.860 35.606 1.00 38.64 116 GLU C O 1
ATOM 5009 N N . ARG C 1 118 ? -26.004 63.852 35.369 1.00 38.48 117 ARG C N 1
ATOM 5010 C CA . ARG C 1 118 ? -25.517 64.174 34.033 1.00 38.04 117 ARG C CA 1
ATOM 5011 C C . ARG C 1 118 ? -26.640 64.463 33.057 1.00 37.29 117 ARG C C 1
ATOM 5012 O O . ARG C 1 118 ? -26.427 65.163 32.057 1.00 38.06 117 ARG C O 1
ATOM 5020 N N . LEU C 1 119 ? -27.828 63.922 33.334 1.00 35.73 118 LEU C N 1
ATOM 5021 C CA . LEU C 1 119 ? -28.995 64.149 32.475 1.00 35.12 118 LEU C CA 1
ATOM 5022 C C . LEU C 1 119 ? -29.557 65.584 32.576 1.00 34.62 118 LEU C C 1
ATOM 5023 O O . LEU C 1 119 ? -30.347 66.003 31.735 1.00 33.98 118 LEU C O 1
ATOM 5028 N N . LYS C 1 120 ? -29.137 66.316 33.603 1.00 33.71 119 LYS C N 1
ATOM 5029 C CA . LYS C 1 120 ? -29.590 67.685 33.852 1.00 34.15 119 LYS C CA 1
ATOM 5030 C C . LYS C 1 120 ? -28.782 68.761 33.088 1.00 32.54 119 LYS C C 1
ATOM 5031 O O . LYS C 1 120 ? -29.122 69.933 33.183 1.00 29.86 119 LYS C O 1
ATOM 5037 N N . TYR C 1 121 ? -27.776 68.354 32.298 1.00 33.29 120 TYR C N 1
ATOM 5038 C CA . TYR C 1 121 ? -26.902 69.274 31.545 1.00 31.40 120 TYR C CA 1
ATOM 5039 C C . TYR C 1 121 ? -27.140 69.299 30.041 1.00 33.10 120 TYR C C 1
ATOM 5040 O O . TYR C 1 121 ? -27.494 68.294 29.442 1.00 32.75 120 TYR C O 1
ATOM 5049 N N . ARG C 1 122 ? -26.925 70.476 29.453 1.00 33.66 121 ARG C N 1
ATOM 5050 C CA . ARG C 1 122 ? -27.004 70.686 28.027 1.00 34.88 121 ARG C CA 1
ATOM 5051 C C . ARG C 1 122 ? -25.790 71.491 27.560 1.00 32.63 121 ARG C C 1
ATOM 5052 O O . ARG C 1 122 ? -25.488 72.542 28.114 1.00 31.94 121 ARG C O 1
ATOM 5060 N N . GLY C 1 123 ? -25.133 71.020 26.513 1.00 31.50 122 GLY C N 1
ATOM 5061 C CA . GLY C 1 123 ? -24.104 71.786 25.846 1.00 31.80 122 GLY C CA 1
ATOM 5062 C C . GLY C 1 123 ? -24.741 72.382 24.619 1.00 33.10 122 GLY C C 1
ATOM 5063 O O . GLY C 1 123 ? -25.365 71.675 23.846 1.00 35.49 122 GLY C O 1
ATOM 5064 N N . ARG C 1 124 ? -24.597 73.689 24.435 1.00 34.82 123 ARG C N 1
ATOM 5065 C CA . ARG C 1 124 ? -25.207 74.370 23.307 1.00 33.29 123 ARG C CA 1
ATOM 5066 C C . ARG C 1 124 ? -24.263 75.359 22.685 1.00 34.08 123 ARG C C 1
ATOM 5067 O O . ARG C 1 124 ? -23.375 75.847 23.330 1.00 31.64 123 ARG C O 1
ATOM 5075 N N . CYS C 1 125 ? -24.468 75.658 21.415 1.00 32.49 124 CYS C N 1
ATOM 5076 C CA . CYS C 1 125 ? -23.693 76.676 20.742 1.00 32.66 124 CYS C CA 1
ATOM 5077 C C . CYS C 1 125 ? -24.457 77.081 19.505 1.00 32.21 124 CYS C C 1
ATOM 5078 O O . CYS C 1 125 ? -25.494 76.501 19.221 1.00 31.13 124 CYS C O 1
ATOM 5081 N N . ARG C 1 126 ? -23.959 78.106 18.821 1.00 33.96 125 ARG C N 1
ATOM 5082 C CA . ARG C 1 126 ? -24.525 78.606 17.556 1.00 35.52 125 ARG C CA 1
ATOM 5083 C C . ARG C 1 126 ? -23.416 78.628 16.505 1.00 37.20 125 ARG C C 1
ATOM 5084 O O . ARG C 1 126 ? -22.516 79.456 16.554 1.00 40.80 125 ARG C O 1
ATOM 5092 N N . LEU C 1 127 ? -23.505 77.670 15.576 1.00 39.44 126 LEU C N 1
ATOM 5093 C CA . LEU C 1 127 ? -22.523 77.359 14.553 1.00 38.17 126 LEU C CA 1
ATOM 5094 C C . LEU C 1 127 ? -22.962 77.800 13.173 1.00 37.85 126 LEU C C 1
ATOM 5095 O O . LEU C 1 127 ? -24.152 77.870 12.882 1.00 36.59 126 LEU C O 1
ATOM 5100 N N . ARG C 1 128 ? -21.987 78.011 12.304 1.00 36.19 127 ARG C N 1
ATOM 5101 C CA . ARG C 1 128 ? -22.254 78.290 10.897 1.00 35.59 127 ARG C CA 1
ATOM 5102 C C . ARG C 1 128 ? -22.200 76.961 10.154 1.00 35.36 127 ARG C C 1
ATOM 5103 O O . ARG C 1 128 ? -21.259 76.195 10.329 1.00 34.61 127 ARG C O 1
ATOM 5127 N N . ASN C 1 131 ? -25.120 75.740 3.270 1.00 36.81 130 ASN C N 1
ATOM 5128 C CA . ASN C 1 131 ? -26.225 75.185 2.478 1.00 36.91 130 ASN C CA 1
ATOM 5129 C C . ASN C 1 131 ? -25.793 74.835 1.050 1.00 39.24 130 ASN C C 1
ATOM 5130 O O . ASN C 1 131 ? -24.602 74.934 0.712 1.00 39.50 130 ASN C O 1
ATOM 5135 N N . GLU C 1 132 ? -26.760 74.442 0.221 1.00 36.91 131 GLU C N 1
ATOM 5136 C CA . GLU C 1 132 ? -26.524 73.957 -1.135 1.00 39.13 131 GLU C CA 1
ATOM 5137 C C . GLU C 1 132 ? -25.936 74.992 -2.075 1.00 37.80 131 GLU C C 1
ATOM 5138 O O . GLU C 1 132 ? -25.406 74.625 -3.123 1.00 38.49 131 GLU C O 1
ATOM 5140 N N . LYS C 1 133 ? -26.055 76.273 -1.709 1.00 40.89 132 LYS C N 1
ATOM 5141 C CA . LYS C 1 133 ? -25.436 77.397 -2.455 1.00 44.30 132 LYS C CA 1
ATOM 5142 C C . LYS C 1 133 ? -24.135 77.912 -1.805 1.00 43.07 132 LYS C C 1
ATOM 5143 O O . LYS C 1 133 ? -23.693 79.023 -2.083 1.00 42.80 132 LYS C O 1
ATOM 5149 N N . GLY C 1 134 ? -23.519 77.122 -0.940 1.00 42.56 133 GLY C N 1
ATOM 5150 C CA . GLY C 1 134 ? -22.301 77.568 -0.277 1.00 41.58 133 GLY C CA 1
ATOM 5151 C C . GLY C 1 134 ? -22.474 78.678 0.749 1.00 40.12 133 GLY C C 1
ATOM 5152 O O . GLY C 1 134 ? -21.486 79.253 1.203 1.00 41.32 133 GLY C O 1
ATOM 5153 N N . VAL C 1 135 ? -23.712 78.954 1.160 1.00 37.46 134 VAL C N 1
ATOM 5154 C CA . VAL C 1 135 ? -23.987 80.061 2.073 1.00 35.90 134 VAL C CA 1
ATOM 5155 C C . VAL C 1 135 ? -24.048 79.583 3.515 1.00 34.21 134 VAL C C 1
ATOM 5156 O O . VAL C 1 135 ? -24.758 78.640 3.824 1.00 33.72 134 VAL C O 1
ATOM 5160 N N . TYR C 1 136 ? -23.287 80.224 4.388 1.00 32.98 135 TYR C N 1
ATOM 5161 C CA . TYR C 1 136 ? -23.322 79.885 5.818 1.00 33.25 135 TYR C CA 1
ATOM 5162 C C . TYR C 1 136 ? -24.479 80.563 6.531 1.00 33.35 135 TYR C C 1
ATOM 5163 O O . TYR C 1 136 ? -24.715 81.752 6.363 1.00 37.64 135 TYR C O 1
ATOM 5172 N N . GLN C 1 137 ? -25.216 79.793 7.311 1.00 34.53 136 GLN C N 1
ATOM 5173 C CA . GLN C 1 137 ? -26.296 80.297 8.145 1.00 34.25 136 GLN C CA 1
ATOM 5174 C C . GLN C 1 137 ? -26.042 79.812 9.560 1.00 33.85 136 GLN C C 1
ATOM 5175 O O . GLN C 1 137 ? -25.297 78.844 9.765 1.00 34.13 136 GLN C O 1
ATOM 5181 N N . TYR C 1 138 ? -26.664 80.481 10.523 1.00 33.44 137 TYR C N 1
ATOM 5182 C CA . TYR C 1 138 ? -26.469 80.184 11.945 1.00 33.01 137 TYR C CA 1
ATOM 5183 C C . TYR C 1 138 ? -27.448 79.132 12.438 1.00 32.42 137 TYR C C 1
ATOM 5184 O O . TYR C 1 138 ? -28.669 79.256 12.273 1.00 32.73 137 TYR C O 1
ATOM 5193 N N . ILE C 1 139 ? -26.871 78.088 13.033 1.00 30.19 138 ILE C N 1
ATOM 5194 C CA . ILE C 1 139 ? -27.557 76.887 13.451 1.00 30.10 138 ILE C CA 1
ATOM 5195 C C . ILE C 1 139 ? -27.411 76.664 14.958 1.00 30.07 138 ILE C C 1
ATOM 5196 O O . ILE C 1 139 ? -26.298 76.695 15.474 1.00 31.29 138 ILE C O 1
ATOM 5201 N N . ASP C 1 140 ? -28.519 76.476 15.656 1.00 32.44 139 ASP C N 1
ATOM 5202 C CA . ASP C 1 140 ? -28.474 76.095 17.075 1.00 34.79 139 ASP C CA 1
ATOM 5203 C C . ASP C 1 140 ? -28.073 74.622 17.133 1.00 35.01 139 ASP C C 1
ATOM 5204 O O . ASP C 1 140 ? -28.702 73.778 16.499 1.00 33.63 139 ASP C O 1
ATOM 5209 N N . ASN C 1 141 ? -27.028 74.317 17.891 1.00 34.68 140 ASN C N 1
ATOM 5210 C CA . ASN C 1 141 ? -26.564 72.952 18.060 1.00 34.54 140 ASN C CA 1
ATOM 5211 C C . ASN C 1 141 ? -26.655 72.569 19.541 1.00 35.15 140 ASN C C 1
ATOM 5212 O O . ASN C 1 141 ? -26.248 73.313 20.413 1.00 34.00 140 ASN C O 1
ATOM 5217 N N . LEU C 1 142 ? -27.190 71.393 19.804 1.00 34.92 141 LEU C N 1
ATOM 5218 C CA . LEU C 1 142 ? -27.328 70.862 21.148 1.00 35.35 141 LEU C CA 1
ATOM 5219 C C . LEU C 1 142 ? -26.565 69.555 21.255 1.00 35.19 141 LEU C C 1
ATOM 5220 O O . LEU C 1 142 ? -26.602 68.768 20.330 1.00 34.60 141 LEU C O 1
ATOM 5225 N N . VAL C 1 143 ? -25.841 69.346 22.350 1.00 34.80 142 VAL C N 1
ATOM 5226 C CA . VAL C 1 143 ? -25.259 68.037 22.679 1.00 35.19 142 VAL C CA 1
ATOM 5227 C C . VAL C 1 143 ? -25.735 67.747 24.106 1.00 36.35 142 VAL C C 1
ATOM 5228 O O . VAL C 1 143 ? -25.671 68.610 24.953 1.00 32.60 142 VAL C O 1
ATOM 5232 N N . GLN C 1 144 ? -26.251 66.550 24.347 1.00 35.74 143 GLN C N 1
ATOM 5233 C CA . GLN C 1 144 ? -26.866 66.211 25.605 1.00 36.22 143 GLN C CA 1
ATOM 5234 C C . GLN C 1 144 ? -26.876 64.683 25.828 1.00 35.66 143 GLN C C 1
ATOM 5235 O O . GLN C 1 144 ? -27.071 63.910 24.883 1.00 36.02 143 GLN C O 1
ATOM 5241 N N . ILE C 1 145 ? -26.647 64.257 27.073 1.00 36.00 144 ILE C N 1
ATOM 5242 C CA . ILE C 1 145 ? -26.763 62.838 27.439 1.00 35.38 144 ILE C CA 1
ATOM 5243 C C . ILE C 1 145 ? -28.245 62.484 27.472 1.00 36.95 144 ILE C C 1
ATOM 5244 O O . ILE C 1 145 ? -29.008 63.086 28.216 1.00 39.08 144 ILE C O 1
ATOM 5257 N N . GLN C 1 147 ? -29.424 58.847 27.398 1.00 40.16 146 GLN C N 1
ATOM 5258 C CA . GLN C 1 147 ? -29.719 57.566 28.042 1.00 38.62 146 GLN C CA 1
ATOM 5259 C C . GLN C 1 147 ? -28.485 57.026 28.723 1.00 37.47 146 GLN C C 1
ATOM 5260 O O . GLN C 1 147 ? -27.396 57.118 28.177 1.00 36.57 146 GLN C O 1
ATOM 5266 N N . ASN C 1 148 ? -28.661 56.484 29.923 1.00 37.65 147 ASN C N 1
ATOM 5267 C CA . ASN C 1 148 ? -27.622 55.731 30.633 1.00 38.35 147 ASN C CA 1
ATOM 5268 C C . ASN C 1 148 ? -27.921 54.218 30.595 1.00 38.38 147 ASN C C 1
ATOM 5269 O O . ASN C 1 148 ? -29.060 53.789 30.352 1.00 37.27 147 ASN C O 1
ATOM 5274 N N . THR C 1 149 ? -26.884 53.413 30.810 1.00 37.96 148 THR C N 1
ATOM 5275 C CA . THR C 1 149 ? -27.019 51.962 30.829 1.00 38.04 148 THR C CA 1
ATOM 5276 C C . THR C 1 149 ? -27.413 51.498 32.234 1.00 38.58 148 THR C C 1
ATOM 5277 O O . THR C 1 149 ? -27.335 52.294 33.194 1.00 37.25 148 THR C O 1
ATOM 5281 N N . PRO C 1 150 ? -27.847 50.215 32.364 1.00 37.65 149 PRO C N 1
ATOM 5282 C CA . PRO C 1 150 ? -28.165 49.661 33.675 1.00 37.78 149 PRO C CA 1
ATOM 5283 C C . PRO C 1 150 ? -27.035 49.795 34.681 1.00 38.29 149 PRO C C 1
ATOM 5284 O O . PRO C 1 150 ? -27.299 49.964 35.864 1.00 40.01 149 PRO C O 1
ATOM 5288 N N . ALA C 1 151 ? -25.793 49.722 34.211 1.00 38.62 150 ALA C N 1
ATOM 5289 C CA . ALA C 1 151 ? -24.607 49.841 35.080 1.00 39.53 150 ALA C CA 1
ATOM 5290 C C . ALA C 1 151 ? -24.232 51.299 35.419 1.00 40.56 150 ALA C C 1
ATOM 5291 O O . ALA C 1 151 ? -23.338 51.529 36.235 1.00 42.57 150 ALA C O 1
ATOM 5293 N N . GLY C 1 152 ? -24.902 52.270 34.788 1.00 40.69 151 GLY C N 1
ATOM 5294 C CA . GLY C 1 152 ? -24.683 53.696 35.069 1.00 40.43 151 GLY C CA 1
ATOM 5295 C C . GLY C 1 152 ? -23.694 54.393 34.144 1.00 40.33 151 GLY C C 1
ATOM 5296 O O . GLY C 1 152 ? -23.218 55.485 34.451 1.00 41.27 151 GLY C O 1
ATOM 5297 N N . ASN C 1 153 ? -23.375 53.761 33.020 1.00 39.63 152 ASN C N 1
ATOM 5298 C CA . ASN C 1 153 ? -22.491 54.348 32.013 1.00 38.65 152 ASN C CA 1
ATOM 5299 C C . ASN C 1 153 ? -23.320 55.081 30.971 1.00 39.02 152 ASN C C 1
ATOM 5300 O O . ASN C 1 153 ? -24.517 54.850 30.862 1.00 37.88 152 ASN C O 1
ATOM 5305 N N . VAL C 1 154 ? -22.681 55.959 30.196 1.00 39.38 153 VAL C N 1
ATOM 5306 C CA . VAL C 1 154 ? -23.372 56.680 29.144 1.00 38.77 153 VAL C CA 1
ATOM 5307 C C . VAL C 1 154 ? -23.674 55.704 28.011 1.00 40.13 153 VAL C C 1
ATOM 5308 O O . VAL C 1 154 ? -22.793 54.976 27.548 1.00 41.24 153 VAL C O 1
ATOM 5312 N N . TRP C 1 155 ? -24.923 55.685 27.572 1.00 39.93 154 TRP C N 1
ATOM 5313 C CA . TRP C 1 155 ? -25.345 54.821 26.488 1.00 40.61 154 TRP C CA 1
ATOM 5314 C C . TRP C 1 155 ? -25.536 55.630 25.209 1.00 39.68 154 TRP C C 1
ATOM 5315 O O . TRP C 1 155 ? -24.863 55.381 24.214 1.00 39.93 154 TRP C O 1
ATOM 5326 N N . LEU C 1 156 ? -26.445 56.608 25.254 1.00 39.96 155 LEU C N 1
ATOM 5327 C CA . LEU C 1 156 ? -26.828 57.386 24.080 1.00 40.34 155 LEU C CA 1
ATOM 5328 C C . LEU C 1 156 ? -26.559 58.880 24.271 1.00 39.28 155 LEU C C 1
ATOM 5329 O O . LEU C 1 156 ? -26.904 59.449 25.291 1.00 37.69 155 LEU C O 1
ATOM 5334 N N . ILE C 1 157 ? -25.956 59.502 23.266 1.00 39.99 156 ILE C N 1
ATOM 5335 C CA . ILE C 1 157 ? -25.750 60.946 23.264 1.00 38.44 156 ILE C CA 1
ATOM 5336 C C . ILE C 1 157 ? -26.588 61.500 22.141 1.00 39.55 156 ILE C C 1
ATOM 5337 O O . ILE C 1 157 ? -26.618 60.938 21.046 1.00 38.64 156 ILE C O 1
ATOM 5342 N N . PHE C 1 158 ? -27.267 62.605 22.425 1.00 38.44 157 PHE C N 1
ATOM 5343 C CA . PHE C 1 158 ? -28.152 63.257 21.485 1.00 41.53 157 PHE C CA 1
ATOM 5344 C C . PHE C 1 158 ? -27.524 64.563 20.958 1.00 41.05 157 PHE C C 1
ATOM 5345 O O . PHE C 1 158 ? -27.038 65.371 21.740 1.00 38.87 157 PHE C O 1
ATOM 5353 N N . CYS C 1 159 ? -27.491 64.711 19.631 1.00 40.73 158 CYS C N 1
ATOM 5354 C CA A CYS C 1 159 ? -27.009 65.919 18.968 0.50 40.56 158 CYS C CA 1
ATOM 5355 C CA B CYS C 1 159 ? -26.967 65.904 18.962 0.50 41.35 158 CYS C CA 1
ATOM 5356 C C . CYS C 1 159 ? -28.109 66.457 18.081 1.00 42.56 158 CYS C C 1
ATOM 5357 O O . CYS C 1 159 ? -28.732 65.704 17.329 1.00 45.26 158 CYS C O 1
ATOM 5362 N N . LEU C 1 160 ? -28.379 67.753 18.169 1.00 39.10 159 LEU C N 1
ATOM 5363 C CA . LEU C 1 160 ? -29.487 68.349 17.439 1.00 37.21 159 LEU C CA 1
ATOM 5364 C C . LEU C 1 160 ? -29.025 69.589 16.714 1.00 35.39 159 LEU C C 1
ATOM 5365 O O . LEU C 1 160 ? -28.191 70.302 17.224 1.00 35.45 159 LEU C O 1
ATOM 5370 N N . TYR C 1 161 ? -29.569 69.818 15.519 1.00 33.85 160 TYR C N 1
ATOM 5371 C CA . TYR C 1 161 ? -29.266 70.959 14.674 1.00 33.38 160 TYR C CA 1
ATOM 5372 C C . TYR C 1 161 ? -30.571 71.567 14.152 1.00 34.62 160 TYR C C 1
ATOM 5373 O O . TYR C 1 161 ? -31.440 70.861 13.680 1.00 31.96 160 TYR C O 1
ATOM 5382 N N . SER C 1 162 ? -30.719 72.878 14.254 1.00 35.04 161 SER C N 1
ATOM 5383 C CA . SER C 1 162 ? -31.902 73.564 13.701 1.00 33.91 161 SER C CA 1
ATOM 5384 C C . SER C 1 162 ? -31.548 75.018 13.398 1.00 33.86 161 SER C C 1
ATOM 5385 O O . SER C 1 162 ? -30.621 75.553 13.976 1.00 33.60 161 SER C O 1
ATOM 5388 N N . LEU C 1 163 ? -32.244 75.642 12.446 1.00 33.69 162 LEU C N 1
ATOM 5389 C CA . LEU C 1 163 ? -31.925 76.996 12.059 1.00 34.29 162 LEU C CA 1
ATOM 5390 C C . LEU C 1 163 ? -32.212 77.940 13.232 1.00 32.33 162 LEU C C 1
ATOM 5391 O O . LEU C 1 163 ? -33.320 77.973 13.774 1.00 30.99 162 LEU C O 1
ATOM 5396 N N . SER C 1 164 ? -31.219 78.732 13.599 1.00 32.71 163 SER C N 1
ATOM 5397 C CA . SER C 1 164 ? -31.335 79.598 14.757 1.00 33.06 163 SER C CA 1
ATOM 5398 C C . SER C 1 164 ? -32.211 80.834 14.531 1.00 34.19 163 SER C C 1
ATOM 5399 O O . SER C 1 164 ? -32.251 81.392 13.446 1.00 33.24 163 SER C O 1
ATOM 5402 N N . ALA C 1 165 ? -32.897 81.261 15.587 1.00 35.86 164 ALA C N 1
ATOM 5403 C CA . ALA C 1 165 ? -33.664 82.497 15.563 1.00 35.56 164 ALA C CA 1
ATOM 5404 C C . ALA C 1 165 ? -32.712 83.694 15.502 1.00 36.68 164 ALA C C 1
ATOM 5405 O O . ALA C 1 165 ? -33.073 84.767 15.017 1.00 39.80 164 ALA C O 1
ATOM 5407 N N . ASP C 1 166 ? -31.484 83.499 15.976 1.00 35.04 165 ASP C N 1
ATOM 5408 C CA . ASP C 1 166 ? -30.474 84.529 15.954 1.00 35.37 165 ASP C CA 1
ATOM 5409 C C . ASP C 1 166 ? -29.508 84.347 14.780 1.00 33.69 165 ASP C C 1
ATOM 5410 O O . ASP C 1 166 ? -28.672 83.457 14.805 1.00 31.36 165 ASP C O 1
ATOM 5415 N N . GLN C 1 167 ? -29.624 85.195 13.761 1.00 35.12 166 GLN C N 1
ATOM 5416 C CA . GLN C 1 167 ? -28.734 85.136 12.583 1.00 35.81 166 GLN C CA 1
ATOM 5417 C C . GLN C 1 167 ? -27.679 86.255 12.540 1.00 36.64 166 GLN C C 1
ATOM 5418 O O . GLN C 1 167 ? -27.104 86.567 11.478 1.00 35.52 166 GLN C O 1
ATOM 5424 N N . ARG C 1 168 ? -27.417 86.858 13.701 1.00 35.72 167 ARG C N 1
ATOM 5425 C CA . ARG C 1 168 ? -26.457 87.942 13.811 1.00 36.38 167 ARG C CA 1
ATOM 5426 C C . ARG C 1 168 ? -25.041 87.391 13.950 1.00 35.90 167 ARG C C 1
ATOM 5427 O O . ARG C 1 168 ? -24.791 86.558 14.824 1.00 36.15 167 ARG C O 1
ATOM 5435 N N . PRO C 1 169 ? -24.103 87.851 13.099 1.00 36.27 168 PRO C N 1
ATOM 5436 C CA . PRO C 1 169 ? -22.717 87.404 13.279 1.00 36.55 168 PRO C CA 1
ATOM 5437 C C . PRO C 1 169 ? -22.097 87.950 14.566 1.00 38.87 168 PRO C C 1
ATOM 5438 O O . PRO C 1 169 ? -22.372 89.079 14.948 1.00 40.03 168 PRO C O 1
ATOM 5442 N N . GLU C 1 170 ? -21.310 87.124 15.243 1.00 38.91 169 GLU C N 1
ATOM 5443 C CA . GLU C 1 170 ? -20.544 87.538 16.413 1.00 40.49 169 GLU C CA 1
ATOM 5444 C C . GLU C 1 170 ? -19.330 86.624 16.471 1.00 40.18 169 GLU C C 1
ATOM 5445 O O . GLU C 1 170 ? -19.369 85.519 15.929 1.00 38.85 169 GLU C O 1
ATOM 5451 N N . GLN C 1 171 ? -18.250 87.081 17.098 1.00 40.74 170 GLN C N 1
ATOM 5452 C CA . GLN C 1 171 ? -17.050 86.251 17.229 1.00 41.45 170 GLN C CA 1
ATOM 5453 C C . GLN C 1 171 ? -17.341 85.018 18.081 1.00 39.46 170 GLN C C 1
ATOM 5454 O O . GLN C 1 171 ? -17.880 85.127 19.178 1.00 42.28 170 GLN C O 1
ATOM 5460 N N . GLY C 1 172 ? -16.992 83.848 17.564 1.00 38.09 171 GLY C N 1
ATOM 5461 C CA . GLY C 1 172 ? -17.171 82.584 18.276 1.00 37.10 171 GLY C CA 1
ATOM 5462 C C . GLY C 1 172 ? -18.560 81.980 18.122 1.00 36.05 171 GLY C C 1
ATOM 5463 O O . GLY C 1 172 ? -19.449 82.571 17.488 1.00 35.36 171 GLY C O 1
ATOM 5464 N N . ILE C 1 173 ? -18.728 80.798 18.708 1.00 34.69 172 ILE C N 1
ATOM 5465 C CA . ILE C 1 173 ? -19.968 80.032 18.675 1.00 34.10 172 ILE C CA 1
ATOM 5466 C C . ILE C 1 173 ? -20.806 80.181 19.957 1.00 33.97 172 ILE C C 1
ATOM 5467 O O . ILE C 1 173 ? -21.826 79.553 20.093 1.00 33.66 172 ILE C O 1
ATOM 5472 N N . TYR C 1 174 ? -20.366 81.008 20.897 1.00 34.64 173 TYR C N 1
ATOM 5473 C CA . TYR C 1 174 ? -21.114 81.274 22.132 1.00 33.38 173 TYR C CA 1
ATOM 5474 C C . TYR C 1 174 ? -21.516 79.957 22.770 1.00 33.39 173 TYR C C 1
ATOM 5475 O O . TYR C 1 174 ? -22.703 79.699 23.021 1.00 35.49 173 TYR C O 1
ATOM 5484 N N . ALA C 1 175 ? -20.503 79.127 23.046 1.00 31.68 174 ALA C N 1
ATOM 5485 C CA . ALA C 1 175 ? -20.720 77.814 23.632 1.00 32.92 174 ALA C CA 1
ATOM 5486 C C . ALA C 1 175 ? -21.104 78.002 25.080 1.00 31.94 174 ALA C C 1
ATOM 5487 O O . ALA C 1 175 ? -20.506 78.831 25.760 1.00 32.57 174 ALA C O 1
ATOM 5489 N N . THR C 1 176 ? -22.087 77.221 25.533 1.00 31.89 175 THR C N 1
ATOM 5490 C CA . THR C 1 176 ? -22.593 77.275 26.913 1.00 32.11 175 THR C CA 1
ATOM 5491 C C . THR C 1 176 ? -22.805 75.873 27.473 1.00 32.91 175 THR C C 1
ATOM 5492 O O . THR C 1 176 ? -23.016 74.908 26.727 1.00 30.25 175 THR C O 1
ATOM 5496 N N . ILE C 1 177 ? -22.726 75.750 28.794 1.00 33.39 176 ILE C N 1
ATOM 5497 C CA . ILE C 1 177 ? -23.169 74.524 29.441 1.00 32.90 176 ILE C CA 1
ATOM 5498 C C . ILE C 1 177 ? -24.224 74.959 30.451 1.00 33.88 176 ILE C C 1
ATOM 5499 O O . ILE C 1 177 ? -23.959 75.809 31.291 1.00 30.65 176 ILE C O 1
ATOM 5504 N N . THR C 1 178 ? -25.412 74.361 30.346 1.00 34.98 177 THR C N 1
ATOM 5505 C CA . THR C 1 178 ? -26.577 74.702 31.164 1.00 32.91 177 THR C CA 1
ATOM 5506 C C . THR C 1 178 ? -26.924 73.560 32.140 1.00 32.86 177 THR C C 1
ATOM 5507 O O . THR C 1 178 ? -26.954 72.410 31.740 1.00 32.39 177 THR C O 1
ATOM 5511 N N . GLN C 1 179 ? -27.159 73.885 33.414 1.00 32.57 178 GLN C N 1
ATOM 5512 C CA . GLN C 1 179 ? -27.749 72.943 34.356 1.00 31.37 178 GLN C CA 1
ATOM 5513 C C . GLN C 1 179 ? -29.210 73.410 34.482 1.00 32.24 178 GLN C C 1
ATOM 5514 O O . GLN C 1 179 ? -29.481 74.457 35.051 1.00 31.82 178 GLN C O 1
ATOM 5528 N N . GLU C 1 181 ? -32.073 72.328 36.014 1.00 33.34 180 GLU C N 1
ATOM 5529 C CA . GLU C 1 181 ? -32.824 72.360 37.255 1.00 33.52 180 GLU C CA 1
ATOM 5530 C C . GLU C 1 181 ? -32.429 73.533 38.149 1.00 34.35 180 GLU C C 1
ATOM 5531 O O . GLU C 1 181 ? -33.295 74.160 38.758 1.00 34.52 180 GLU C O 1
ATOM 5537 N N . ARG C 1 182 ? -31.131 73.810 38.231 1.00 33.67 181 ARG C N 1
ATOM 5538 C CA . ARG C 1 182 ? -30.621 74.930 39.021 1.00 36.09 181 ARG C CA 1
ATOM 5539 C C . ARG C 1 182 ? -30.671 76.265 38.283 1.00 34.66 181 ARG C C 1
ATOM 5540 O O . ARG C 1 182 ? -30.451 77.288 38.882 1.00 31.83 181 ARG C O 1
ATOM 5548 N N . GLY C 1 183 ? -30.962 76.256 36.991 1.00 33.12 182 GLY C N 1
ATOM 5549 C CA . GLY C 1 183 ? -31.047 77.489 36.226 1.00 35.61 182 GLY C CA 1
ATOM 5550 C C . GLY C 1 183 ? -29.716 78.215 36.061 1.00 36.99 182 GLY C C 1
ATOM 5551 O O . GLY C 1 183 ? -29.657 79.432 36.202 1.00 36.95 182 GLY C O 1
ATOM 5552 N N . GLU C 1 184 ? -28.664 77.460 35.745 1.00 35.82 183 GLU C N 1
ATOM 5553 C CA . GLU C 1 184 ? -27.318 77.984 35.584 1.00 36.07 183 GLU C CA 1
ATOM 5554 C C . GLU C 1 184 ? -26.821 77.800 34.157 1.00 37.05 183 GLU C C 1
ATOM 5555 O O . GLU C 1 184 ? -26.706 76.672 33.681 1.00 33.84 183 GLU C O 1
ATOM 5561 N N . VAL C 1 185 ? -26.505 78.911 33.494 1.00 37.08 184 VAL C N 1
ATOM 5562 C CA . VAL C 1 185 ? -25.970 78.896 32.135 1.00 35.99 184 VAL C CA 1
ATOM 5563 C C . VAL C 1 185 ? -24.547 79.497 32.165 1.00 36.91 184 VAL C C 1
ATOM 5564 O O . VAL C 1 185 ? -24.371 80.700 32.374 1.00 35.32 184 VAL C O 1
ATOM 5568 N N . GLU C 1 186 ? -23.543 78.637 31.976 1.00 35.58 185 GLU C N 1
ATOM 5569 C CA . GLU C 1 186 ? -22.150 79.044 31.969 1.00 37.37 185 GLU C CA 1
ATOM 5570 C C . GLU C 1 186 ? -21.666 79.251 30.567 1.00 37.25 185 GLU C C 1
ATOM 5571 O O . GLU C 1 186 ? -21.774 78.338 29.773 1.00 34.67 185 GLU C O 1
ATOM 5577 N N . THR C 1 187 ? -21.100 80.422 30.269 1.00 37.08 186 THR C N 1
ATOM 5578 C CA . THR C 1 187 ? -20.542 80.679 28.941 1.00 39.15 186 THR C CA 1
ATOM 5579 C C . THR C 1 187 ? -19.101 80.177 28.902 1.00 40.13 186 THR C C 1
ATOM 5580 O O . THR C 1 187 ? -18.313 80.494 29.785 1.00 39.30 186 THR C O 1
ATOM 5584 N N . LEU C 1 188 ? -18.746 79.387 27.894 1.00 39.64 187 LEU C N 1
ATOM 5585 C CA . LEU C 1 188 ? -17.383 78.896 27.804 1.00 41.57 187 LEU C CA 1
ATOM 5586 C C . LEU C 1 188 ? -16.470 79.897 27.057 1.00 44.60 187 LEU C C 1
ATOM 5587 O O . LEU C 1 188 ? -16.865 80.524 26.083 1.00 46.72 187 LEU C O 1
ATOM 5592 N N . SER C 1 189 ? -15.250 80.055 27.541 1.00 49.68 188 SER C N 1
ATOM 5593 C CA . SER C 1 189 ? -14.256 80.887 26.862 1.00 53.19 188 SER C CA 1
ATOM 5594 C C . SER C 1 189 ? -13.317 79.937 26.158 1.00 53.83 188 SER C C 1
ATOM 5595 O O . SER C 1 189 ? -12.495 79.277 26.804 1.00 54.60 188 SER C O 1
ATOM 5598 N N . LEU C 1 190 ? -13.456 79.841 24.840 1.00 54.16 189 LEU C N 1
ATOM 5599 C CA . LEU C 1 190 ? -12.716 78.833 24.088 1.00 54.49 189 LEU C CA 1
ATOM 5600 C C . LEU C 1 190 ? -11.497 79.385 23.328 1.00 57.66 189 LEU C C 1
ATOM 5601 O O . LEU C 1 190 ? -10.713 78.602 22.786 1.00 58.19 189 LEU C O 1
ATOM 5606 N N . SER C 1 191 ? -11.321 80.713 23.336 1.00 59.65 190 SER C N 1
ATOM 5607 C CA . SER C 1 191 ? -10.230 81.393 22.598 1.00 60.69 190 SER C CA 1
ATOM 5608 C C . SER C 1 191 ? -8.796 80.967 22.964 1.00 61.13 190 SER C C 1
ATOM 5609 O O . SER C 1 191 ? -7.979 80.750 22.069 1.00 60.99 190 SER C O 1
ATOM 5612 N N . GLU C 1 192 ? -8.481 80.841 24.251 1.00 61.15 191 GLU C N 1
ATOM 5613 C CA . GLU C 1 192 ? -7.129 80.427 24.628 1.00 62.92 191 GLU C CA 1
ATOM 5614 C C . GLU C 1 192 ? -6.835 78.980 24.196 1.00 62.35 191 GLU C C 1
ATOM 5615 O O . GLU C 1 192 ? -5.711 78.677 23.763 1.00 62.46 191 GLU C O 1
ATOM 5621 N N . GLU C 1 193 ? -7.830 78.093 24.332 1.00 60.72 192 GLU C N 1
ATOM 5622 C CA . GLU C 1 193 ? -7.676 76.691 23.918 1.00 58.79 192 GLU C CA 1
ATOM 5623 C C . GLU C 1 193 ? -7.647 76.578 22.399 1.00 55.50 192 GLU C C 1
ATOM 5624 O O . GLU C 1 193 ? -6.988 75.692 21.855 1.00 54.15 192 GLU C O 1
ATOM 5630 N N . HIS C 1 194 ? -8.380 77.459 21.725 1.00 52.67 193 HIS C N 1
ATOM 5631 C CA . HIS C 1 194 ? -8.415 77.489 20.264 1.00 53.89 193 HIS C CA 1
ATOM 5632 C C . HIS C 1 194 ? -7.005 77.764 19.720 1.00 56.33 193 HIS C C 1
ATOM 5633 O O . HIS C 1 194 ? -6.577 77.168 18.722 1.00 57.92 193 HIS C O 1
ATOM 5640 N N . ARG C 1 195 ? -6.275 78.647 20.400 1.00 57.26 194 ARG C N 1
ATOM 5641 C CA . ARG C 1 195 ? -4.937 79.038 19.966 1.00 57.67 194 ARG C CA 1
ATOM 5642 C C . ARG C 1 195 ? -3.856 78.117 20.515 1.00 55.91 194 ARG C C 1
ATOM 5643 O O . ARG C 1 195 ? -2.670 78.374 20.331 1.00 57.11 194 ARG C O 1
ATOM 5651 N N . ASN C 1 196 ? -4.264 77.052 21.200 1.00 54.33 195 ASN C N 1
ATOM 5652 C CA . ASN C 1 196 ? -3.337 76.044 21.703 1.00 51.35 195 ASN C CA 1
ATOM 5653 C C . ASN C 1 196 ? -3.638 74.620 21.192 1.00 47.40 195 ASN C C 1
ATOM 5654 O O . ASN C 1 196 ? -3.066 73.643 21.701 1.00 47.52 195 ASN C O 1
ATOM 5659 N N . ILE C 1 197 ? -4.503 74.503 20.176 1.00 43.07 196 ILE C N 1
ATOM 5660 C CA . ILE C 1 197 ? -4.708 73.223 19.510 1.00 40.75 196 ILE C CA 1
ATOM 5661 C C . ILE C 1 197 ? -3.325 72.749 19.037 1.00 40.17 196 ILE C C 1
ATOM 5662 O O . ILE C 1 197 ? -3.011 71.569 19.137 1.00 38.90 196 ILE C O 1
ATOM 5667 N N . LEU C 1 198 ? -2.507 73.686 18.542 1.00 38.13 197 LEU C N 1
ATOM 5668 C CA . LEU C 1 198 ? -1.130 73.414 18.129 1.00 37.02 197 LEU C CA 1
ATOM 5669 C C . LEU C 1 198 ? -0.142 74.129 19.053 1.00 37.00 197 LEU C C 1
ATOM 5670 O O . LEU C 1 198 ? -0.396 75.245 19.520 1.00 36.91 197 LEU C O 1
ATOM 5675 N N . SER C 1 199 ? 0.994 73.490 19.308 1.00 37.48 198 SER C N 1
ATOM 5676 C CA . SER C 1 199 ? 2.045 74.099 20.124 1.00 39.66 198 SER C CA 1
ATOM 5677 C C . SER C 1 199 ? 2.683 75.255 19.352 1.00 41.39 198 SER C C 1
ATOM 5678 O O . SER C 1 199 ? 2.501 75.369 18.134 1.00 41.06 198 SER C O 1
ATOM 5681 N N . GLU C 1 200 ? 3.445 76.098 20.046 1.00 42.63 199 GLU C N 1
ATOM 5682 C CA . GLU C 1 200 ? 4.137 77.201 19.376 1.00 44.75 199 GLU C CA 1
ATOM 5683 C C . GLU C 1 200 ? 5.108 76.686 18.315 1.00 44.33 199 GLU C C 1
ATOM 5684 O O . GLU C 1 200 ? 5.195 77.247 17.221 1.00 45.19 199 GLU C O 1
ATOM 5690 N N . ARG C 1 201 ? 5.823 75.611 18.635 1.00 44.03 200 ARG C N 1
ATOM 5691 C CA . ARG C 1 201 ? 6.789 75.019 17.707 1.00 44.77 200 ARG C CA 1
ATOM 5692 C C . ARG C 1 201 ? 6.062 74.378 16.525 1.00 43.67 200 ARG C C 1
ATOM 5693 O O . ARG C 1 201 ? 6.515 74.478 15.388 1.00 45.51 200 ARG C O 1
ATOM 5701 N N . GLU C 1 202 ? 4.927 73.743 16.780 1.00 43.28 201 GLU C N 1
ATOM 5702 C CA . GLU C 1 202 ? 4.081 73.229 15.691 1.00 43.67 201 GLU C CA 1
ATOM 5703 C C . GLU C 1 202 ? 3.621 74.355 14.742 1.00 42.30 201 GLU C C 1
ATOM 5704 O O . GLU C 1 202 ? 3.626 74.183 13.524 1.00 42.62 201 GLU C O 1
ATOM 5710 N N . LYS C 1 203 ? 3.251 75.505 15.304 1.00 42.94 202 LYS C N 1
ATOM 5711 C CA . LYS C 1 203 ? 2.822 76.668 14.505 1.00 43.71 202 LYS C CA 1
ATOM 5712 C C . LYS C 1 203 ? 3.964 77.223 13.644 1.00 45.02 202 LYS C C 1
ATOM 5713 O O . LYS C 1 203 ? 3.750 77.533 12.462 1.00 44.22 202 LYS C O 1
ATOM 5719 N N . GLU C 1 204 ? 5.155 77.347 14.247 1.00 45.15 203 GLU C N 1
ATOM 5720 C CA . GLU C 1 204 ? 6.377 77.780 13.545 1.00 46.64 203 GLU C CA 1
ATOM 5721 C C . GLU C 1 204 ? 6.668 76.887 12.352 1.00 45.84 203 GLU C C 1
ATOM 5722 O O . GLU C 1 204 ? 6.942 77.382 11.253 1.00 44.07 203 GLU C O 1
ATOM 5728 N N . ILE C 1 205 ? 6.665 75.574 12.591 1.00 44.50 204 ILE C N 1
ATOM 5729 C CA . ILE C 1 205 ? 6.904 74.598 11.527 1.00 43.77 204 ILE C CA 1
ATOM 5730 C C . ILE C 1 205 ? 5.884 74.788 10.396 1.00 44.59 204 ILE C C 1
ATOM 5731 O O . ILE C 1 205 ? 6.266 74.865 9.218 1.00 44.85 204 ILE C O 1
ATOM 5736 N N . LEU C 1 206 ? 4.602 74.912 10.748 1.00 45.32 205 LEU C N 1
ATOM 5737 C CA . LEU C 1 206 ? 3.551 75.101 9.739 1.00 44.45 205 LEU C CA 1
ATOM 5738 C C . LEU C 1 206 ? 3.755 76.360 8.912 1.00 43.11 205 LEU C C 1
ATOM 5739 O O . LEU C 1 206 ? 3.527 76.352 7.695 1.00 43.37 205 LEU C O 1
ATOM 5744 N N . ARG C 1 207 ? 4.150 77.447 9.570 1.00 43.10 206 ARG C N 1
ATOM 5745 C CA . ARG C 1 207 ? 4.415 78.721 8.874 1.00 43.04 206 ARG C CA 1
ATOM 5746 C C . ARG C 1 207 ? 5.538 78.589 7.853 1.00 43.54 206 ARG C C 1
ATOM 5747 O O . ARG C 1 207 ? 5.472 79.161 6.765 1.00 42.65 206 ARG C O 1
ATOM 5755 N N . CYS C 1 208 ? 6.576 77.839 8.220 1.00 43.50 207 CYS C N 1
ATOM 5756 C CA . CYS C 1 208 ? 7.688 77.547 7.322 1.00 43.90 207 CYS C CA 1
ATOM 5757 C C . CYS C 1 208 ? 7.256 76.732 6.111 1.00 44.62 207 CYS C C 1
ATOM 5758 O O . CYS C 1 208 ? 7.643 77.049 4.974 1.00 43.78 207 CYS C O 1
ATOM 5761 N N . ILE C 1 209 ? 6.460 75.688 6.361 1.00 45.33 208 ILE C N 1
ATOM 5762 C CA . ILE C 1 209 ? 5.943 74.814 5.300 1.00 45.87 208 ILE C CA 1
ATOM 5763 C C . ILE C 1 209 ? 5.112 75.655 4.340 1.00 46.95 208 ILE C C 1
ATOM 5764 O O . ILE C 1 209 ? 5.221 75.521 3.114 1.00 48.99 208 ILE C O 1
ATOM 5769 N N . ARG C 1 210 ? 4.312 76.545 4.916 1.00 46.90 209 ARG C N 1
ATOM 5770 C CA . ARG C 1 210 ? 3.449 77.450 4.168 1.00 49.03 209 ARG C CA 1
ATOM 5771 C C . ARG C 1 210 ? 4.248 78.396 3.279 1.00 47.81 209 ARG C C 1
ATOM 5772 O O . ARG C 1 210 ? 3.918 78.587 2.107 1.00 49.40 209 ARG C O 1
ATOM 5780 N N . LYS C 1 211 ? 5.296 78.976 3.860 1.00 47.23 210 LYS C N 1
ATOM 5781 C CA . LYS C 1 211 ? 6.243 79.866 3.172 1.00 46.71 210 LYS C CA 1
ATOM 5782 C C . LYS C 1 211 ? 7.020 79.141 2.055 1.00 46.21 210 LYS C C 1
ATOM 5783 O O . LYS C 1 211 ? 7.560 79.779 1.142 1.00 46.69 210 LYS C O 1
ATOM 5789 N N . GLY C 1 212 ? 7.094 77.812 2.163 1.00 45.76 211 GLY C N 1
ATOM 5790 C CA . GLY C 1 212 ? 7.744 76.958 1.169 1.00 45.19 211 GLY C CA 1
ATOM 5791 C C . GLY C 1 212 ? 9.092 76.383 1.577 1.00 44.96 211 GLY C C 1
ATOM 5792 O O . GLY C 1 212 ? 9.865 75.969 0.711 1.00 45.95 211 GLY C O 1
ATOM 5793 N N . LEU C 1 213 ? 9.393 76.368 2.877 1.00 43.68 212 LEU C N 1
ATOM 5794 C CA . LEU C 1 213 ? 10.667 75.809 3.357 1.00 43.23 212 LEU C CA 1
ATOM 5795 C C . LEU C 1 213 ? 10.603 74.280 3.368 1.00 42.73 212 LEU C C 1
ATOM 5796 O O . LEU C 1 213 ? 9.552 73.699 3.616 1.00 44.81 212 LEU C O 1
ATOM 5801 N N . SER C 1 214 ? 11.733 73.647 3.065 1.00 43.48 213 SER C N 1
ATOM 5802 C CA . SER C 1 214 ? 11.877 72.192 3.121 1.00 43.43 213 SER C CA 1
ATOM 5803 C C . SER C 1 214 ? 12.207 71.806 4.560 1.00 43.47 213 SER C C 1
ATOM 5804 O O . SER C 1 214 ? 12.528 72.687 5.365 1.00 43.98 213 SER C O 1
ATOM 5807 N N . SER C 1 215 ? 12.137 70.510 4.888 1.00 43.94 214 SER C N 1
ATOM 5808 C CA . SER C 1 215 ? 12.519 70.025 6.237 1.00 44.29 214 SER C CA 1
ATOM 5809 C C . SER C 1 215 ? 13.964 70.401 6.571 1.00 43.29 214 SER C C 1
ATOM 5810 O O . SER C 1 215 ? 14.258 70.881 7.669 1.00 43.45 214 SER C O 1
ATOM 5813 N N . LYS C 1 216 ? 14.852 70.186 5.606 1.00 43.46 215 LYS C N 1
ATOM 5814 C CA . LYS C 1 216 ? 16.261 70.571 5.725 1.00 43.64 215 LYS C CA 1
ATOM 5815 C C . LYS C 1 216 ? 16.399 72.076 6.011 1.00 41.96 215 LYS C C 1
ATOM 5816 O O . LYS C 1 216 ? 17.218 72.474 6.830 1.00 42.32 215 LYS C O 1
ATOM 5822 N N . GLU C 1 217 ? 15.592 72.905 5.349 1.00 40.59 216 GLU C N 1
ATOM 5823 C CA . GLU C 1 217 ? 15.596 74.359 5.597 1.00 40.08 216 GLU C CA 1
ATOM 5824 C C . GLU C 1 217 ? 15.032 74.736 6.971 1.00 40.22 216 GLU C C 1
ATOM 5825 O O . GLU C 1 217 ? 15.573 75.624 7.633 1.00 39.77 216 GLU C O 1
ATOM 5831 N N . ILE C 1 218 ? 13.945 74.077 7.381 1.00 41.13 217 ILE C N 1
ATOM 5832 C CA . ILE C 1 218 ? 13.314 74.332 8.692 1.00 41.73 217 ILE C CA 1
ATOM 5833 C C . ILE C 1 218 ? 14.287 73.898 9.789 1.00 42.29 217 ILE C C 1
ATOM 5834 O O . ILE C 1 218 ? 14.528 74.633 10.757 1.00 42.35 217 ILE C O 1
ATOM 5839 N N . ALA C 1 219 ? 14.868 72.712 9.609 1.00 42.44 218 ALA C N 1
ATOM 5840 C CA . ALA C 1 219 ? 15.889 72.197 10.521 1.00 41.45 218 ALA C CA 1
ATOM 5841 C C . ALA C 1 219 ? 17.029 73.206 10.704 1.00 41.28 218 ALA C C 1
ATOM 5842 O O . ALA C 1 219 ? 17.521 73.392 11.812 1.00 42.01 218 ALA C O 1
ATOM 5844 N N . ALA C 1 220 ? 17.437 73.862 9.617 1.00 42.73 219 ALA C N 1
ATOM 5845 C CA . ALA C 1 220 ? 18.539 74.838 9.656 1.00 42.95 219 ALA C CA 1
ATOM 5846 C C . ALA C 1 220 ? 18.144 76.185 10.295 1.00 43.80 219 ALA C C 1
ATOM 5847 O O . ALA C 1 220 ? 18.968 76.783 10.987 1.00 45.06 219 ALA C O 1
ATOM 5849 N N . THR C 1 221 ? 16.905 76.655 10.086 1.00 44.65 220 THR C N 1
ATOM 5850 C CA . THR C 1 221 ? 16.464 77.944 10.668 1.00 45.46 220 THR C CA 1
ATOM 5851 C C . THR C 1 221 ? 16.165 77.834 12.162 1.00 45.37 220 THR C C 1
ATOM 5852 O O . THR C 1 221 ? 16.522 78.727 12.939 1.00 45.78 220 THR C O 1
ATOM 5856 N N . LEU C 1 222 ? 15.480 76.751 12.542 1.00 44.81 221 LEU C N 1
ATOM 5857 C CA . LEU C 1 222 ? 15.044 76.524 13.924 1.00 44.80 221 LEU C CA 1
ATOM 5858 C C . LEU C 1 222 ? 16.091 75.778 14.751 1.00 44.28 221 LEU C C 1
ATOM 5859 O O . LEU C 1 222 ? 15.864 75.490 15.931 1.00 45.47 221 LEU C O 1
ATOM 5864 N N . TYR C 1 223 ? 17.221 75.457 14.119 1.00 44.24 222 TYR C N 1
ATOM 5865 C CA . TYR C 1 223 ? 18.361 74.799 14.768 1.00 44.16 222 TYR C CA 1
ATOM 5866 C C . TYR C 1 223 ? 17.987 73.488 15.444 1.00 42.85 222 TYR C C 1
ATOM 5867 O O . TYR C 1 223 ? 18.409 73.197 16.565 1.00 42.98 222 TYR C O 1
ATOM 5876 N N . ILE C 1 224 ? 17.203 72.692 14.726 1.00 42.94 223 ILE C N 1
ATOM 5877 C CA . ILE C 1 224 ? 16.745 71.394 15.210 1.00 43.34 223 ILE C CA 1
ATOM 5878 C C . ILE C 1 224 ? 17.027 70.316 14.158 1.00 43.03 223 ILE C C 1
ATOM 5879 O O . ILE C 1 224 ? 17.329 70.611 12.995 1.00 44.05 223 ILE C O 1
ATOM 5884 N N . SER C 1 225 ? 16.952 69.070 14.604 1.00 42.26 224 SER C N 1
ATOM 5885 C CA . SER C 1 225 ? 17.118 67.897 13.757 1.00 42.45 224 SER C CA 1
ATOM 5886 C C . SER C 1 225 ? 16.078 67.904 12.629 1.00 41.37 224 SER C C 1
ATOM 5887 O O . SER C 1 225 ? 14.974 68.420 12.806 1.00 44.51 224 SER C O 1
ATOM 5890 N N . VAL C 1 226 ? 16.432 67.347 11.471 1.00 40.80 225 VAL C N 1
ATOM 5891 C CA . VAL C 1 226 ? 15.468 67.144 10.391 1.00 41.87 225 VAL C CA 1
ATOM 5892 C C . VAL C 1 226 ? 14.471 66.088 10.860 1.00 42.61 225 VAL C C 1
ATOM 5893 O O . VAL C 1 226 ? 13.308 66.079 10.454 1.00 44.45 225 VAL C O 1
ATOM 5897 N N . ASN C 1 227 ? 14.933 65.206 11.742 1.00 42.76 226 ASN C N 1
ATOM 5898 C CA . ASN C 1 227 ? 14.082 64.159 12.297 1.00 43.36 226 ASN C CA 1
ATOM 5899 C C . ASN C 1 227 ? 13.015 64.749 13.237 1.00 41.76 226 ASN C C 1
ATOM 5900 O O . ASN C 1 227 ? 11.850 64.346 13.195 1.00 42.35 226 ASN C O 1
ATOM 5905 N N . THR C 1 228 ? 13.427 65.694 14.085 1.00 41.19 227 THR C N 1
ATOM 5906 C CA . THR C 1 228 ? 12.509 66.428 14.960 1.00 41.09 227 THR C CA 1
ATOM 5907 C C . THR C 1 228 ? 11.476 67.189 14.122 1.00 41.50 227 THR C C 1
ATOM 5908 O O . THR C 1 228 ? 10.278 67.116 14.404 1.00 42.00 227 THR C O 1
ATOM 5912 N N . VAL C 1 229 ? 11.930 67.895 13.084 1.00 40.99 228 VAL C N 1
ATOM 5913 C CA . VAL C 1 229 ? 11.015 68.634 12.192 1.00 40.19 228 VAL C CA 1
ATOM 5914 C C . VAL C 1 229 ? 9.898 67.704 11.665 1.00 41.79 228 VAL C C 1
ATOM 5915 O O . VAL C 1 229 ? 8.708 68.068 11.701 1.00 39.92 228 VAL C O 1
ATOM 5919 N N . ASN C 1 230 ? 10.273 66.492 11.243 1.00 42.40 229 ASN C N 1
ATOM 5920 C CA . ASN C 1 230 ? 9.305 65.517 10.702 1.00 43.44 229 ASN C CA 1
ATOM 5921 C C . ASN C 1 230 ? 8.416 64.804 11.749 1.00 43.62 229 ASN C C 1
ATOM 5922 O O . ASN C 1 230 ? 7.288 64.415 11.418 1.00 43.58 229 ASN C O 1
ATOM 5927 N N . ARG C 1 231 ? 8.900 64.633 12.987 1.00 44.23 230 ARG C N 1
ATOM 5928 C CA . ARG C 1 231 ? 8.042 64.121 14.078 1.00 44.88 230 ARG C CA 1
ATOM 5929 C C . ARG C 1 231 ? 6.949 65.169 14.398 1.00 44.23 230 ARG C C 1
ATOM 5930 O O . ARG C 1 231 ? 5.811 64.815 14.674 1.00 43.78 230 ARG C O 1
ATOM 5933 N N . HIS C 1 232 ? 7.315 66.450 14.332 1.00 44.46 231 HIS C N 1
ATOM 5934 C CA . HIS C 1 232 ? 6.376 67.568 14.472 1.00 43.80 231 HIS C CA 1
ATOM 5935 C C . HIS C 1 232 ? 5.357 67.609 13.334 1.00 44.78 231 HIS C C 1
ATOM 5936 O O . HIS C 1 232 ? 4.173 67.812 13.588 1.00 43.21 231 HIS C O 1
ATOM 5943 N N . ARG C 1 233 ? 5.821 67.468 12.086 1.00 45.37 232 ARG C N 1
ATOM 5944 C CA . ARG C 1 233 ? 4.905 67.401 10.945 1.00 46.97 232 ARG C CA 1
ATOM 5945 C C . ARG C 1 233 ? 3.903 66.289 11.181 1.00 46.31 232 ARG C C 1
ATOM 5946 O O . ARG C 1 233 ? 2.687 66.485 11.085 1.00 45.77 232 ARG C O 1
ATOM 5954 N N . GLN C 1 234 ? 4.431 65.115 11.508 1.00 46.90 233 GLN C N 1
ATOM 5955 C CA . GLN C 1 234 ? 3.605 63.946 11.744 1.00 46.94 233 GLN C CA 1
ATOM 5956 C C . GLN C 1 234 ? 2.542 64.167 12.833 1.00 45.11 233 GLN C C 1
ATOM 5957 O O . GLN C 1 234 ? 1.387 63.770 12.666 1.00 45.18 233 GLN C O 1
ATOM 5963 N N . ASN C 1 235 ? 2.924 64.814 13.931 1.00 43.98 234 ASN C N 1
ATOM 5964 C CA . ASN C 1 235 ? 1.978 65.142 15.002 1.00 43.91 234 ASN C CA 1
ATOM 5965 C C . ASN C 1 235 ? 0.911 66.117 14.511 1.00 44.26 234 ASN C C 1
ATOM 5966 O O . ASN C 1 235 ? -0.246 66.019 14.910 1.00 44.50 234 ASN C O 1
ATOM 5971 N N . ILE C 1 236 ? 1.309 67.048 13.642 1.00 44.43 235 ILE C N 1
ATOM 5972 C CA . ILE C 1 236 ? 0.384 68.049 13.084 1.00 45.18 235 ILE C CA 1
ATOM 5973 C C . ILE C 1 236 ? -0.702 67.368 12.255 1.00 46.19 235 ILE C C 1
ATOM 5974 O O . ILE C 1 236 ? -1.892 67.682 12.420 1.00 47.60 235 ILE C O 1
ATOM 5979 N N . LEU C 1 237 ? -0.304 66.421 11.405 1.00 46.65 236 LEU C N 1
ATOM 5980 C CA . LEU C 1 237 ? -1.262 65.663 10.591 1.00 48.64 236 LEU C CA 1
ATOM 5981 C C . LEU C 1 237 ? -2.277 64.939 11.474 1.00 48.57 236 LEU C C 1
ATOM 5982 O O . LEU C 1 237 ? -3.465 64.979 11.198 1.00 50.22 236 LEU C O 1
ATOM 5987 N N . GLU C 1 238 ? -1.803 64.304 12.541 1.00 48.79 237 GLU C N 1
ATOM 5988 C CA . GLU C 1 238 ? -2.669 63.585 13.488 1.00 49.81 237 GLU C CA 1
ATOM 5989 C C . GLU C 1 238 ? -3.659 64.517 14.241 1.00 48.57 237 GLU C C 1
ATOM 5990 O O . GLU C 1 238 ? -4.854 64.216 14.352 1.00 48.58 237 GLU C O 1
ATOM 5996 N N . LYS C 1 239 ? -3.148 65.645 14.739 1.00 47.10 238 LYS C N 1
ATOM 5997 C CA . LYS C 1 239 ? -3.950 66.643 15.466 1.00 46.41 238 LYS C CA 1
ATOM 5998 C C . LYS C 1 239 ? -5.064 67.283 14.620 1.00 45.23 238 LYS C C 1
ATOM 5999 O O . LYS C 1 239 ? -6.136 67.620 15.146 1.00 44.60 238 LYS C O 1
ATOM 6005 N N . LEU C 1 240 ? -4.789 67.444 13.321 1.00 44.11 239 LEU C N 1
ATOM 6006 C CA . LEU C 1 240 ? -5.700 68.084 12.387 1.00 44.29 239 LEU C CA 1
ATOM 6007 C C . LEU C 1 240 ? -6.527 67.118 11.520 1.00 44.49 239 LEU C C 1
ATOM 6008 O O . LEU C 1 240 ? -7.380 67.573 10.729 1.00 43.79 239 LEU C O 1
ATOM 6013 N N . SER C 1 241 ? -6.296 65.814 11.685 1.00 43.29 240 SER C N 1
ATOM 6014 C CA . SER C 1 241 ? -6.976 64.761 10.917 1.00 44.50 240 SER C CA 1
ATOM 6015 C C . SER C 1 241 ? -6.899 64.941 9.382 1.00 45.03 240 SER C C 1
ATOM 6016 O O . SER C 1 241 ? -7.870 64.726 8.657 1.00 44.88 240 SER C O 1
ATOM 6019 N N . VAL C 1 242 ? -5.704 65.297 8.908 1.00 46.51 241 VAL C N 1
ATOM 6020 C CA . VAL C 1 242 ? -5.417 65.477 7.477 1.00 47.08 241 VAL C CA 1
ATOM 6021 C C . VAL C 1 242 ? -4.306 64.499 7.066 1.00 47.87 241 VAL C C 1
ATOM 6022 O O . VAL C 1 242 ? -3.581 63.990 7.924 1.00 47.70 241 VAL C O 1
ATOM 6026 N N . GLY C 1 243 ? -4.178 64.252 5.760 1.00 48.53 242 GLY C N 1
ATOM 6027 C CA . GLY C 1 243 ? -3.291 63.203 5.226 1.00 47.91 242 GLY C CA 1
ATOM 6028 C C . GLY C 1 243 ? -1.937 63.644 4.727 1.00 47.94 242 GLY C C 1
ATOM 6029 O O . GLY C 1 243 ? -1.077 62.811 4.442 1.00 46.99 242 GLY C O 1
ATOM 6030 N N . ASN C 1 244 ? -1.747 64.955 4.616 1.00 49.21 243 ASN C N 1
ATOM 6031 C CA . ASN C 1 244 ? -0.484 65.516 4.171 1.00 49.31 243 ASN C CA 1
ATOM 6032 C C . ASN C 1 244 ? -0.309 66.959 4.661 1.00 49.75 243 ASN C C 1
ATOM 6033 O O . ASN C 1 244 ? -1.211 67.528 5.291 1.00 49.69 243 ASN C O 1
ATOM 6038 N N . SER C 1 245 ? 0.851 67.538 4.349 1.00 49.60 244 SER C N 1
ATOM 6039 C CA . SER C 1 245 ? 1.235 68.869 4.822 1.00 49.90 244 SER C CA 1
ATOM 6040 C C . SER C 1 245 ? 0.507 70.004 4.115 1.00 49.16 244 SER C C 1
ATOM 6041 O O . SER C 1 245 ? 0.218 71.025 4.732 1.00 49.86 244 SER C O 1
ATOM 6044 N N . ILE C 1 246 ? 0.220 69.849 2.823 1.00 49.78 245 ILE C N 1
ATOM 6045 C CA . ILE C 1 246 ? -0.518 70.898 2.109 1.00 50.07 245 ILE C CA 1
ATOM 6046 C C . ILE C 1 246 ? -1.939 71.014 2.674 1.00 49.17 245 ILE C C 1
ATOM 6047 O O . ILE C 1 246 ? -2.466 72.123 2.777 1.00 48.57 245 ILE C O 1
ATOM 6052 N N . GLU C 1 247 ? -2.538 69.883 3.066 1.00 49.95 246 GLU C N 1
ATOM 6053 C CA . GLU C 1 247 ? -3.861 69.894 3.698 1.00 49.16 246 GLU C CA 1
ATOM 6054 C C . GLU C 1 247 ? -3.752 70.479 5.095 1.00 47.57 246 GLU C C 1
ATOM 6055 O O . GLU C 1 247 ? -4.652 71.178 5.537 1.00 48.89 246 GLU C O 1
ATOM 6061 N N . ALA C 1 248 ? -2.673 70.162 5.804 1.00 46.08 247 ALA C N 1
ATOM 6062 C CA . ALA C 1 248 ? -2.454 70.723 7.144 1.00 46.57 247 ALA C CA 1
ATOM 6063 C C . ALA C 1 248 ? -2.367 72.259 7.080 1.00 46.93 247 ALA C C 1
ATOM 6064 O O . ALA C 1 248 ? -2.901 72.950 7.954 1.00 47.78 247 ALA C O 1
ATOM 6066 N N . CYS C 1 249 ? -1.691 72.778 6.053 1.00 47.03 248 CYS C N 1
ATOM 6067 C CA . CYS C 1 249 ? -1.644 74.230 5.806 1.00 48.14 248 CYS C CA 1
ATOM 6068 C C . CYS C 1 249 ? -3.037 74.815 5.569 1.00 47.38 248 CYS C C 1
ATOM 6069 O O . CYS C 1 249 ? -3.407 75.797 6.208 1.00 46.93 248 CYS C O 1
ATOM 6072 N N . ARG C 1 250 ? -3.811 74.209 4.676 1.00 47.61 249 ARG C N 1
ATOM 6073 C CA . ARG C 1 250 ? -5.176 74.685 4.432 1.00 48.41 249 ARG C CA 1
ATOM 6074 C C . ARG C 1 250 ? -6.048 74.573 5.700 1.00 45.44 249 ARG C C 1
ATOM 6075 O O . ARG C 1 250 ? -6.776 75.496 6.036 1.00 44.55 249 ARG C O 1
ATOM 6083 N N . ALA C 1 251 ? -5.949 73.458 6.417 1.00 45.48 250 ALA C N 1
ATOM 6084 C CA . ALA C 1 251 ? -6.737 73.269 7.650 1.00 46.28 250 ALA C CA 1
ATOM 6085 C C . ALA C 1 251 ? -6.403 74.328 8.720 1.00 46.07 250 ALA C C 1
ATOM 6086 O O . ALA C 1 251 ? -7.303 74.959 9.304 1.00 46.70 250 ALA C O 1
ATOM 6088 N N . ALA C 1 252 ? -5.119 74.532 8.966 1.00 45.74 251 ALA C N 1
ATOM 6089 C CA . ALA C 1 252 ? -4.674 75.495 9.974 1.00 46.77 251 ALA C CA 1
ATOM 6090 C C . ALA C 1 252 ? -5.141 76.910 9.638 1.00 47.69 251 ALA C C 1
ATOM 6091 O O . ALA C 1 252 ? -5.544 77.652 10.527 1.00 49.09 251 ALA C O 1
ATOM 6093 N N . GLU C 1 253 ? -5.095 77.270 8.356 1.00 48.63 252 GLU C N 1
ATOM 6094 C CA . GLU C 1 253 ? -5.561 78.584 7.891 1.00 50.46 252 GLU C CA 1
ATOM 6095 C C . GLU C 1 253 ? -7.099 78.714 7.985 1.00 48.73 252 GLU C C 1
ATOM 6096 O O . GLU C 1 253 ? -7.609 79.674 8.595 1.00 46.98 252 GLU C O 1
ATOM 6102 N N . LEU C 1 254 ? -7.822 77.746 7.404 1.00 47.10 253 LEU C N 1
ATOM 6103 C CA . LEU C 1 254 ? -9.290 77.751 7.428 1.00 47.18 253 LEU C CA 1
ATOM 6104 C C . LEU C 1 254 ? -9.837 77.745 8.862 1.00 45.96 253 LEU C C 1
ATOM 6105 O O . LEU C 1 254 ? -10.851 78.407 9.143 1.00 45.55 253 LEU C O 1
ATOM 6118 N N . LYS C 1 256 ? -8.096 78.765 11.550 1.00 45.65 255 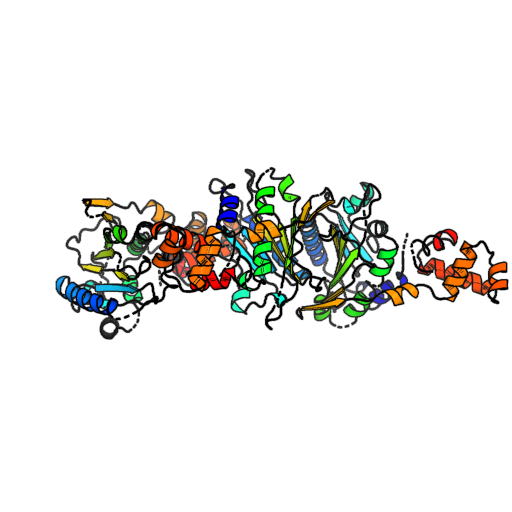LYS C N 1
ATOM 6119 C CA . LYS C 1 256 ? -7.423 79.862 12.279 1.00 47.38 255 LYS C CA 1
ATOM 6120 C C . LYS C 1 256 ? -6.626 79.348 13.475 1.00 47.10 255 LYS C C 1
ATOM 6121 O O . LYS C 1 256 ? -6.817 79.794 14.615 1.00 45.98 255 LYS C O 1
ATOM 6127 N N . LEU C 1 257 ? -5.730 78.404 13.190 1.00 46.50 256 LEU C N 1
ATOM 6128 C CA . LEU C 1 257 ? -4.912 77.756 14.215 1.00 48.00 256 LEU C CA 1
ATOM 6129 C C . LEU C 1 257 ? -3.504 78.358 14.362 1.00 48.95 256 LEU C C 1
ATOM 6130 O O . LEU C 1 257 ? -2.789 78.012 15.295 1.00 48.51 256 LEU C O 1
ATOM 6135 N N . LEU C 1 258 ? -3.118 79.252 13.454 1.00 51.65 257 LEU C N 1
ATOM 6136 C CA . LEU C 1 258 ? -1.763 79.812 13.447 1.00 54.32 257 LEU C CA 1
ATOM 6137 C C . LEU C 1 258 ? -1.717 81.216 14.053 1.00 56.42 257 LEU C C 1
ATOM 6138 O O . LEU C 1 258 ? -0.984 82.096 13.599 1.00 57.62 257 LEU C O 1
#

CATH classification: 3.30.450.20 (+1 more: 1.10.10.10)

Organism: Bacteroides thetaiotaomicron (strain ATCC 29148 / DSM 2079 / JCM 5827 / CCUG 10774 / NCTC 10582 / VPI-5482 / E50) (NCBI:txid226186)

Foldseek 3Di:
DAFCPVVLVVLLVVFACQVDDFDCVVVVVVLVVQQVVCVVQVAKKWKQFSHQQKIAIAHHPSHQLQLDDPVLNPGGIGNHPRPSRLVQWLLVQRLVVSCNSVLSVVLQVFLVFQQFKKKWWWTWHNVPHIFIKIKIWGFDAGPVGGTGIIMMIIHGDPDRDDDPYGQIWMAGVVGDIHTDDCVVVLLVLDDPLLVLLLVCVVVPDDLCRSCVVVVHDSVVSVVSQVVQCVRQVHDDSVVSSVSCVSPRD/DAFCPVLLVVLLVVFQLLPDDDDCVVVVVVLVVQLVVCVVQVAKKWKQFSNQQKIAIAHHPSHQQQADDPVLNPGGIGNHPSVSSLVSWLLVQRLVVSCNSVLSNVLQVALVFSQQKKKWWWTWHNVPDIFIKIKIWGFDAGPVGGTTIIMMIIHGDPDRDDDPYGQIWMAGVVGDIGTDDCVVVLLVLDPPLLVLLLVCVVVPDDLVRSCVVVVHDSVVSVVSQVVLCVRQVHDHSVRSSVSCVSPRD/DAFCPVLQVVLLVVFVLLVDDDDVPVVVVVVVQLVVCVVQVAKKWKAFSNVRDIQIQHHPSHQQQADDPVRNVCSVVPHDPVSRLVSWLLLQRLQVSCNSVLSNVLQVALVFQQQKKKWWWTWHNVPDIFTKIWIWGFDADPVGGTTIIMIIIGGDPDRDDDPYGQIWMAGVVGDIGTDDCVVVLLVLDPPVLVLLLVCVVVPHDLVRSCVVVVHDSVVSVVSQVVLCVRQVHDHSVVSNVSCVSPRD

Secondary structure (DSSP, 8-state):
---SHHHHHHHHHTS--TT----HHHHHHHHHHHHHHHHHHSSEEEEEETTTTEEEEEE-TT-GGG---HHHHH--EE----HHHHTTS-HHHHHHHH--HHHHHHHT--HHHHTT-EEEEEE--TTS----EEEEEE--B-TTS-B-EEEEEEEE-S-----SS---EEE-----EEEP--HHHHTTSS-HHHHHHHHHHHTT--HHHHHHHHT--HHHHHHHHHHHHHHTT-SSHHHHHHHHH----/----HHHHHHHHTTS-GGGS---THHHHHHHHHHHHHHHHHSSEEEEEETTTTEEEEEE-TT-GGG---HHHHS-SEE----HHHHTTS-HHHHHHHH--HHHHHHHH--HHHHTT-EEEEEE--TTS----EEEEEE--B-TTS-B-EEEEEEEE-S-----SS---EEE-----EEEP--HHHHTTSS-HHHHHHHHHHHHT--HHHHHHHHT--HHHHHHHHHHHHHHTT-SSHHHHHHHHH----/---SHHHHHHHHHTSGGGGS----HHHHHHHHHHHHHHHHS-EEEEEETTTTEEEEEE-TT-GGG---HHHHHHHHTT--THHHHTTS-HHHHHHHH--HHHHHHHH--HHHHTT-EEEEEE--TTS----EEEEEE--B-TTS-B-EEEEEEEE-S-----SS---EEE-----EEEP--HHHHTTSS-HHHHHHHHHHHHT--HHHHHHHTT--HHHHHHHHHHHHHHHT-SSHHHHHHHHH----